Protein AF-A0A965F9B7-F1 (afdb_monomer_lite)

pLDDT: mean 75.7, std 19.88, range [24.17, 97.69]

Radius of gyration: 29.05 Å; chains: 1; bounding box: 75×73×69 Å

Foldseek 3Di:
DDDALDADAAQKKKWKWWQADFLAPDGGAIWIKIKHRNDPQKIKIWIWTWRDPPFDPVDPPSDDPRIDTWTFMKMKGFDPDPDDLQVFWTKMKIWTRPDTPDRQATKTKIKTWHDDPQKIKMKIAMPHPHPSHNAHGIWIKMKGHPDPQKIWMWIDHPHWIKIKIKGWDWDDDPPWIKIKMKMKMATPDPDDRHDRIIIMIMMMTRNDCPPDPPPPVPVPVPPALPQLAADALVCLQVQCVVVPQQWWWWFDDPQETEIETEPPDPPPDPVVVQVSNLSSVLSHDLVDQHKYWYFYHYPNHGDKIKIATSVQVSCCSRPVDHDPVDHRIDIDDPVVDDPPDDTDTPDTGDDQKDWDWDWDWDWDWDFDDDPTDTDIKIWIKTWTKIKHFDDDDDPDDDDDDDDDDDDTDIDIDTDTDTDTDD

Secondary structure (DSSP, 8-state):
----SPPPPTTEEEEEEEEE-TTSSS-EEEEEEEEEEEETTEEEEEEEEES-SS--TTSTTSS-TT--EEEEEEEEEE----S-TTTS-EEEEEEEEEESSS-SS-EEEEEEEEEETTEEEEEEEEEESSTT-S--EEEEEEEEEEETTEEEEEEEETTEEEEEEEEE--EEETTEEEEEEEEEEEE-S--SSS-SEEEEEEEEEES-SSSS------TTTTS---------GGGHHHHHHHTT--SEEEEEETTEEEEEEE-SS-TT-HHHHHHHHHHHHHHHHTTS--EEEEEEEETTEEEEEEEEEHHHHHHHHHH-PPBTTB-SEEEEPGGG----S--EEEEEE--S-EEEEEEEEEEEEEEETTTTEEEEEEEEEEEEEEEEE---PPPP-----------PPEE--EEEE--EE-

Sequence (422 aa):
MTPTAPVLPMGSLSITHDRQLPGAPVTEGYNNQTGFGLFPGFEFVGRLATNDLHCNMFARGACPPGTIRDFSASMKWQLPLPWDEKRWPSLAIGATDVGGAATFFRSYYAVATQQWRDWRFSVGKAEARVPSAPLHGAFGSIQYSPVSWFSLSAEQIDKDRWLSAKFQRTISSANFALTPYVYLTRSLSEQSLTDRQWLGFGVSFPLGSGVWGTLHHDREAENNLKTIKSIAANDLEKALSERGFYQYRFGSDRGRLILRVENTAYHWNLLDAAGNALGVLIAAYGQNDQSFRVEVTQRGLTLAVLVGDLACAKRLMNEGQGCQSGEALRFLAPSEFSYTGEIQWDRRAYGFLRPELILSPSITTGLGTEFGALDIASAVNIRLLQSTRSTQGSEGVSANSSPTGMDGKLSRQLISVEVSID

Structure (mmCIF, N/CA/C/O backbone):
data_AF-A0A965F9B7-F1
#
_entry.id   AF-A0A965F9B7-F1
#
loop_
_atom_site.group_PDB
_atom_site.id
_atom_site.type_symbol
_atom_site.label_atom_id
_atom_site.label_alt_id
_atom_site.label_comp_id
_atom_site.label_asym_id
_atom_site.label_entity_id
_atom_site.label_seq_id
_atom_site.pdbx_PDB_ins_code
_atom_site.Cartn_x
_atom_site.Cartn_y
_atom_site.Cartn_z
_atom_site.occupancy
_atom_site.B_iso_or_equiv
_atom_site.auth_seq_id
_atom_site.auth_comp_id
_atom_site.auth_asym_id
_atom_site.auth_atom_id
_atom_site.pdbx_PDB_model_num
ATOM 1 N N . MET A 1 1 ? 14.320 -2.883 -6.208 1.00 73.12 1 MET A N 1
ATOM 2 C CA . MET A 1 1 ? 14.090 -3.498 -7.541 1.00 73.12 1 MET A CA 1
ATOM 3 C C . MET A 1 1 ? 13.882 -4.999 -7.460 1.00 73.12 1 MET A C 1
ATOM 5 O O . MET A 1 1 ? 13.076 -5.539 -8.203 1.00 73.12 1 MET A O 1
ATOM 9 N N . THR A 1 2 ? 14.592 -5.678 -6.569 1.00 86.38 2 THR A N 1
ATOM 10 C CA . THR A 1 2 ? 14.389 -7.097 -6.278 1.00 86.38 2 THR A CA 1
ATOM 11 C C . THR A 1 2 ? 13.101 -7.318 -5.477 1.00 86.38 2 THR A C 1
ATOM 13 O O . THR A 1 2 ? 12.864 -6.614 -4.489 1.00 86.38 2 THR A O 1
ATOM 16 N N . PRO A 1 3 ? 12.246 -8.275 -5.875 1.00 90.00 3 PRO A N 1
ATOM 17 C CA . PRO A 1 3 ? 11.089 -8.651 -5.077 1.00 90.00 3 PRO A CA 1
ATOM 18 C C . PRO A 1 3 ? 11.485 -9.232 -3.717 1.00 90.00 3 PRO A C 1
ATOM 20 O O . PRO A 1 3 ? 12.538 -9.852 -3.566 1.00 90.00 3 PRO A O 1
ATOM 23 N N . THR A 1 4 ? 10.594 -9.087 -2.739 1.00 93.06 4 THR A N 1
ATOM 24 C CA . THR A 1 4 ? 10.657 -9.791 -1.451 1.00 93.06 4 THR A CA 1
ATOM 25 C C . THR A 1 4 ? 9.338 -10.520 -1.216 1.00 93.06 4 THR A C 1
ATOM 27 O O . THR A 1 4 ? 8.314 -10.138 -1.790 1.00 93.06 4 THR A O 1
ATOM 30 N N . ALA A 1 5 ? 9.360 -11.586 -0.415 1.00 91.00 5 ALA A N 1
ATOM 31 C CA . ALA A 1 5 ? 8.171 -12.394 -0.165 1.00 91.00 5 ALA A CA 1
ATOM 32 C C . ALA A 1 5 ? 7.065 -11.666 0.622 1.00 91.00 5 ALA A C 1
ATOM 34 O O . ALA A 1 5 ? 5.903 -11.834 0.252 1.00 91.00 5 ALA A O 1
ATOM 35 N N . PRO A 1 6 ? 7.370 -10.842 1.649 1.00 90.06 6 PRO A N 1
ATOM 36 C CA . PRO A 1 6 ? 6.341 -10.097 2.360 1.00 90.06 6 PRO A CA 1
ATOM 37 C C . PRO A 1 6 ? 5.537 -9.181 1.430 1.00 90.06 6 PRO A C 1
ATOM 39 O O . PRO A 1 6 ? 6.096 -8.447 0.606 1.00 90.06 6 PRO A O 1
ATOM 42 N N . VAL A 1 7 ? 4.217 -9.228 1.584 1.00 89.81 7 VAL A N 1
ATOM 43 C CA . VAL A 1 7 ? 3.258 -8.368 0.880 1.00 89.81 7 VAL A CA 1
ATOM 44 C C . VAL A 1 7 ? 2.882 -7.135 1.700 1.00 89.81 7 VAL A C 1
ATOM 46 O O . VAL A 1 7 ? 3.053 -7.102 2.922 1.00 89.81 7 VAL A O 1
ATOM 49 N N . LEU A 1 8 ? 2.321 -6.126 1.033 1.00 86.25 8 LEU A N 1
ATOM 50 C CA . LEU A 1 8 ? 1.584 -5.053 1.690 1.00 86.25 8 LEU A CA 1
ATOM 51 C C . LEU A 1 8 ? 0.492 -5.640 2.605 1.00 86.25 8 LEU A C 1
ATOM 53 O O . LEU A 1 8 ? -0.286 -6.488 2.158 1.00 86.25 8 LEU A O 1
ATOM 57 N N . PRO A 1 9 ? 0.404 -5.199 3.875 1.00 83.94 9 PRO A N 1
ATOM 58 C CA . PRO A 1 9 ? -0.645 -5.649 4.780 1.00 83.94 9 PRO A CA 1
ATOM 59 C C . PRO A 1 9 ? -2.039 -5.400 4.207 1.00 83.94 9 PRO A C 1
ATOM 61 O O . PRO A 1 9 ? -2.271 -4.383 3.547 1.00 83.94 9 PRO A O 1
ATOM 64 N N . MET A 1 10 ? -2.979 -6.295 4.507 1.00 81.69 10 MET A N 1
ATOM 65 C CA . MET A 1 10 ? -4.382 -6.105 4.143 1.00 81.69 10 MET A CA 1
ATOM 66 C C . MET A 1 10 ? -4.883 -4.740 4.631 1.00 81.69 10 MET A C 1
ATOM 68 O O . MET A 1 10 ? -4.615 -4.341 5.764 1.00 81.69 10 MET A O 1
ATOM 72 N N . GLY A 1 11 ? -5.608 -4.026 3.769 1.00 73.31 11 GLY A N 1
ATOM 73 C CA . GLY A 1 11 ? -6.134 -2.704 4.089 1.00 73.31 11 GLY A CA 1
ATOM 74 C C . GLY A 1 11 ? -5.056 -1.623 4.154 1.00 73.31 11 GLY A C 1
ATOM 75 O O . GLY A 1 11 ? -5.268 -0.603 4.801 1.00 73.31 11 GLY A O 1
ATOM 76 N N . SER A 1 12 ? -3.902 -1.820 3.512 1.00 79.50 12 SER A N 1
ATOM 77 C CA . SER A 1 12 ? -2.890 -0.776 3.330 1.00 79.50 12 SER A CA 1
ATOM 78 C C . SER A 1 12 ? -2.821 -0.304 1.882 1.00 79.50 12 SER A C 1
ATOM 80 O O . SER A 1 12 ? -3.054 -1.072 0.947 1.00 79.50 12 SER A O 1
ATOM 82 N N . LEU A 1 13 ? -2.490 0.975 1.719 1.00 84.69 13 LEU A N 1
ATOM 83 C CA . LEU A 1 13 ? -2.154 1.598 0.449 1.00 84.69 13 LEU A CA 1
ATOM 84 C C . LEU A 1 13 ? -0.743 2.168 0.545 1.00 84.69 13 LEU A C 1
ATOM 86 O O . LEU A 1 13 ? -0.337 2.725 1.567 1.00 84.69 13 LEU A O 1
ATOM 90 N N . SER A 1 14 ? 0.023 1.991 -0.520 1.00 87.88 14 SER A N 1
ATOM 91 C CA . SER A 1 14 ? 1.348 2.564 -0.680 1.00 87.88 14 SER A CA 1
ATOM 92 C C . SER A 1 14 ? 1.451 3.233 -2.037 1.00 87.88 14 SER A C 1
ATOM 94 O O . SER A 1 14 ? 1.100 2.643 -3.051 1.00 87.88 14 SER A O 1
ATOM 96 N N . ILE A 1 15 ? 1.942 4.465 -2.053 1.00 88.81 15 ILE A N 1
ATOM 97 C CA . ILE A 1 15 ? 2.211 5.215 -3.274 1.00 88.81 15 ILE A CA 1
ATOM 98 C C . ILE A 1 15 ? 3.707 5.484 -3.310 1.00 88.81 15 ILE A C 1
ATOM 100 O O . ILE A 1 15 ? 4.269 5.962 -2.321 1.00 88.81 15 ILE A O 1
ATOM 104 N N . THR A 1 16 ? 4.359 5.186 -4.429 1.00 88.88 16 THR A N 1
ATOM 105 C CA . THR A 1 16 ? 5.769 5.513 -4.653 1.00 88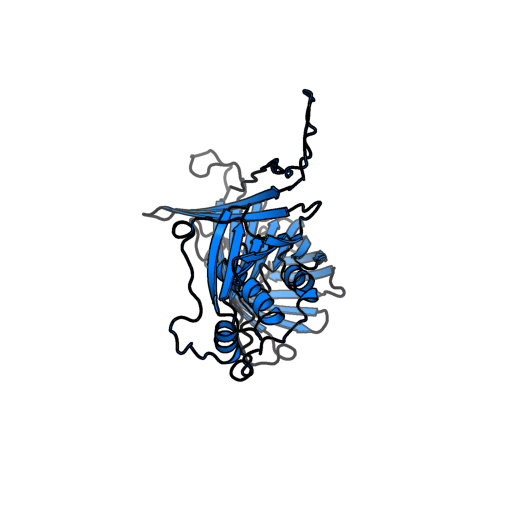.88 16 THR A CA 1
ATOM 106 C C . THR A 1 16 ? 5.979 6.200 -5.978 1.00 88.88 16 THR A C 1
ATOM 108 O O . THR A 1 16 ? 5.355 5.846 -6.975 1.00 88.88 16 THR A O 1
ATOM 111 N N . HIS A 1 17 ? 6.934 7.117 -5.982 1.00 89.44 17 HIS A N 1
ATOM 112 C CA . HIS A 1 17 ? 7.401 7.814 -7.157 1.00 89.44 17 HIS A CA 1
ATOM 113 C C . HIS A 1 17 ? 8.926 7.763 -7.227 1.00 89.44 17 HIS A C 1
ATOM 115 O O . HIS A 1 17 ? 9.610 8.042 -6.238 1.00 89.44 17 HIS A O 1
ATOM 121 N N . ASP A 1 18 ? 9.455 7.467 -8.405 1.00 87.94 18 ASP A N 1
ATOM 122 C CA . ASP A 1 18 ? 10.855 7.674 -8.749 1.00 87.94 18 ASP A CA 1
ATOM 123 C C . ASP A 1 18 ? 10.996 8.044 -10.229 1.00 87.94 18 ASP A C 1
ATOM 125 O O . ASP A 1 18 ? 10.022 8.039 -10.989 1.00 87.94 18 ASP A O 1
ATOM 129 N N . ARG A 1 19 ? 12.217 8.410 -10.627 1.00 86.56 19 ARG A N 1
ATOM 130 C CA . ARG A 1 19 ? 12.508 8.855 -11.993 1.00 86.56 19 ARG A CA 1
ATOM 131 C C . ARG A 1 19 ? 13.152 7.795 -12.881 1.00 86.56 19 ARG A C 1
ATOM 133 O O . ARG A 1 19 ? 13.795 8.149 -13.864 1.00 86.56 19 ARG A O 1
ATOM 140 N N . GLN A 1 20 ? 13.042 6.518 -12.524 1.00 87.25 20 GLN A N 1
ATOM 141 C CA . GLN A 1 20 ? 13.722 5.436 -13.227 1.00 87.25 20 GLN A CA 1
ATOM 142 C C . GLN A 1 20 ? 12.737 4.472 -13.874 1.00 87.25 20 GLN A C 1
ATOM 144 O O . GLN A 1 20 ? 11.789 4.002 -13.253 1.00 87.25 20 GLN A O 1
ATOM 149 N N . LEU A 1 21 ? 13.020 4.115 -15.123 1.00 87.81 21 LEU A N 1
ATOM 150 C CA . LEU A 1 21 ? 12.269 3.159 -15.929 1.00 87.81 21 LEU A CA 1
ATOM 151 C C . LEU A 1 21 ? 13.184 1.995 -16.334 1.00 87.81 21 LEU A C 1
ATOM 153 O O . LEU A 1 21 ? 13.689 1.972 -17.458 1.00 87.81 21 LEU A O 1
ATOM 157 N N . PRO A 1 22 ? 13.429 1.022 -15.432 1.00 83.31 22 PRO A N 1
ATOM 158 C CA . PRO A 1 22 ? 14.441 0.011 -15.674 1.00 83.31 22 PRO A CA 1
ATOM 159 C C . PRO A 1 22 ? 14.132 -0.872 -16.884 1.00 83.31 22 PRO A C 1
ATOM 161 O O . PRO A 1 22 ? 13.122 -1.571 -16.878 1.00 83.31 22 PRO A O 1
ATOM 164 N N . GLY A 1 23 ? 15.004 -0.869 -17.894 1.00 80.44 23 GLY A N 1
ATOM 165 C CA . GLY A 1 23 ? 14.819 -1.647 -19.130 1.00 80.44 23 GLY A CA 1
ATOM 166 C C . GLY A 1 23 ? 14.065 -0.927 -20.257 1.00 80.44 23 GLY A C 1
ATOM 167 O O . GLY A 1 23 ? 13.905 -1.491 -21.340 1.00 80.44 23 GLY A O 1
ATOM 168 N N . ALA A 1 24 ? 13.650 0.325 -20.046 1.00 85.50 24 ALA A N 1
ATOM 169 C CA . ALA A 1 24 ? 13.146 1.182 -21.116 1.00 85.50 24 ALA A CA 1
ATOM 170 C C . ALA A 1 24 ? 14.292 1.698 -22.018 1.00 85.50 24 ALA A C 1
ATOM 172 O O . ALA A 1 24 ? 15.417 1.849 -21.539 1.00 85.50 24 ALA A O 1
ATOM 173 N N . PRO A 1 25 ? 14.028 2.033 -23.300 1.00 84.81 25 PRO A N 1
ATOM 174 C CA . PRO A 1 25 ? 15.032 2.635 -24.187 1.00 84.81 25 PRO A CA 1
ATOM 175 C C . PRO A 1 25 ? 15.619 3.942 -23.639 1.00 84.81 25 PRO A C 1
ATOM 177 O O . PRO A 1 25 ? 16.802 4.220 -23.821 1.00 84.81 25 PRO A O 1
ATOM 180 N N . VAL A 1 26 ? 14.781 4.728 -22.960 1.00 87.62 26 VAL A N 1
ATOM 181 C CA . VAL A 1 26 ? 15.173 5.900 -22.177 1.00 87.62 26 VAL A CA 1
ATOM 182 C C . VAL A 1 26 ? 14.872 5.580 -20.715 1.00 87.62 26 VAL A C 1
ATOM 184 O O . VAL A 1 26 ? 13.710 5.418 -20.340 1.00 87.62 26 VAL A O 1
ATOM 187 N N . THR A 1 27 ? 15.920 5.449 -19.903 1.00 87.12 27 THR A N 1
ATOM 188 C CA . THR A 1 27 ? 15.836 5.000 -18.503 1.00 87.12 27 THR A CA 1
ATOM 189 C C . THR A 1 27 ? 15.355 6.084 -17.548 1.00 87.12 27 THR A C 1
ATOM 191 O O . THR A 1 27 ? 14.795 5.763 -16.502 1.00 87.12 27 THR A O 1
ATOM 194 N N . GLU A 1 28 ? 15.526 7.357 -17.902 1.00 87.56 28 GLU A N 1
ATOM 195 C CA . GLU A 1 28 ? 15.019 8.489 -17.127 1.00 87.56 28 GLU A CA 1
ATOM 196 C C . GLU A 1 28 ? 13.554 8.775 -17.486 1.00 87.56 28 GLU A C 1
ATOM 198 O O . GLU A 1 28 ? 13.197 8.925 -18.657 1.00 87.56 28 GLU A O 1
ATOM 203 N N . GLY A 1 29 ? 12.687 8.886 -16.482 1.00 87.62 29 GLY A N 1
ATOM 204 C CA . GLY A 1 29 ? 11.271 9.170 -16.699 1.00 87.62 29 GLY A CA 1
ATOM 205 C C . GLY A 1 29 ? 10.498 9.410 -15.410 1.00 87.62 29 GLY A C 1
ATOM 206 O O . GLY A 1 29 ? 11.027 9.967 -14.452 1.00 87.62 29 GLY A O 1
ATOM 207 N N . TYR A 1 30 ? 9.236 8.998 -15.403 1.00 86.38 30 TYR A N 1
ATOM 208 C CA . TYR A 1 30 ? 8.309 9.054 -14.282 1.00 86.38 30 TYR A CA 1
ATOM 209 C C . TYR A 1 30 ? 7.767 7.649 -14.041 1.00 86.38 30 TYR A C 1
ATOM 211 O O . TYR A 1 30 ? 7.082 7.082 -14.895 1.00 86.38 30 TYR A O 1
ATOM 219 N N . ASN A 1 31 ? 8.079 7.098 -12.873 1.00 85.88 31 ASN A N 1
ATOM 220 C CA . ASN A 1 31 ? 7.622 5.795 -12.425 1.00 85.88 31 ASN A CA 1
ATOM 221 C C . ASN A 1 31 ? 6.732 5.975 -11.199 1.00 85.88 31 ASN A C 1
ATOM 223 O O . ASN A 1 31 ? 7.216 6.160 -10.083 1.00 85.88 31 ASN A O 1
ATOM 227 N N . ASN A 1 32 ? 5.422 5.950 -11.416 1.00 87.62 32 ASN A N 1
ATOM 228 C CA . ASN A 1 32 ? 4.429 6.070 -10.357 1.00 87.62 32 ASN A CA 1
ATOM 229 C C . ASN A 1 32 ? 3.847 4.691 -10.075 1.00 87.62 32 ASN A C 1
ATOM 231 O O . ASN A 1 32 ? 3.309 4.059 -10.978 1.00 87.62 32 ASN A O 1
ATOM 235 N N . GLN A 1 33 ? 3.928 4.224 -8.834 1.00 87.94 33 GLN A N 1
ATOM 236 C CA . GLN A 1 33 ? 3.361 2.941 -8.423 1.00 87.94 33 GLN A CA 1
ATOM 237 C C . GLN A 1 33 ? 2.385 3.144 -7.273 1.00 87.94 33 GLN A C 1
ATOM 239 O O . GLN A 1 33 ? 2.664 3.886 -6.332 1.00 87.94 33 GLN A O 1
ATOM 244 N N . THR A 1 34 ? 1.257 2.449 -7.350 1.00 88.88 34 THR A N 1
ATOM 245 C CA . THR A 1 34 ? 0.191 2.464 -6.353 1.00 88.88 34 THR A CA 1
ATOM 246 C C . THR A 1 34 ? -0.129 1.026 -5.973 1.00 88.88 34 THR A C 1
ATOM 248 O O . THR A 1 34 ? -0.680 0.269 -6.770 1.00 88.88 34 THR A O 1
ATOM 251 N N . GLY A 1 35 ? 0.265 0.638 -4.764 1.00 86.56 35 GLY A N 1
ATOM 252 C CA . GLY A 1 35 ? 0.119 -0.704 -4.220 1.00 86.56 35 GLY A CA 1
ATOM 253 C C . GLY A 1 35 ? -0.986 -0.805 -3.175 1.00 86.56 35 GLY A C 1
ATOM 254 O O . GLY A 1 35 ? -1.107 0.062 -2.313 1.00 86.56 35 GLY A O 1
ATOM 255 N N . PHE A 1 36 ? -1.741 -1.896 -3.214 1.00 86.31 36 PHE A N 1
ATOM 256 C CA . PHE A 1 36 ? -2.824 -2.224 -2.296 1.00 86.31 36 PHE A CA 1
ATOM 257 C C . PHE A 1 36 ? -2.614 -3.621 -1.708 1.00 86.31 36 PHE A C 1
ATOM 259 O O . PHE A 1 36 ? -2.390 -4.585 -2.445 1.00 86.31 36 PHE A O 1
ATOM 266 N N . GLY A 1 37 ? -2.754 -3.752 -0.389 1.00 82.38 37 GLY A N 1
ATOM 267 C CA . GLY A 1 37 ? -2.960 -5.054 0.247 1.00 82.38 37 GLY A CA 1
ATOM 268 C C . GLY A 1 37 ? -4.448 -5.395 0.248 1.00 82.38 37 GLY A C 1
ATOM 269 O O . GLY A 1 37 ? -5.197 -4.866 1.071 1.00 82.38 37 GLY A O 1
ATOM 270 N N . LEU A 1 38 ? -4.892 -6.239 -0.686 1.00 76.12 38 LEU A N 1
ATOM 271 C CA . LEU A 1 38 ? -6.323 -6.498 -0.906 1.00 76.12 38 LEU A CA 1
ATOM 272 C C . LEU A 1 38 ? -6.896 -7.504 0.100 1.00 76.12 38 LEU A C 1
ATOM 274 O O . LEU A 1 38 ? -7.947 -7.269 0.689 1.00 76.12 38 LEU A O 1
ATOM 278 N N . PHE A 1 39 ? -6.194 -8.615 0.311 1.00 77.44 39 PHE A N 1
ATOM 279 C CA . PHE A 1 39 ? -6.553 -9.676 1.254 1.00 77.44 39 PHE A CA 1
ATOM 280 C C . PHE A 1 39 ? -5.279 -10.283 1.862 1.00 77.44 39 PHE A C 1
ATOM 282 O O . PHE A 1 39 ? -4.184 -10.014 1.358 1.00 77.44 39 PHE A O 1
ATOM 289 N N . PRO A 1 40 ? -5.365 -11.060 2.960 1.00 80.94 40 PRO A N 1
ATOM 290 C CA . PRO A 1 40 ? -4.180 -11.591 3.625 1.00 80.94 40 PRO A CA 1
ATOM 291 C C . PRO A 1 40 ? -3.287 -12.370 2.654 1.00 80.94 40 PRO A C 1
ATOM 293 O O . PRO A 1 40 ? -3.740 -13.291 1.976 1.00 80.94 40 PRO A O 1
ATOM 296 N N . GLY A 1 41 ? -2.015 -11.977 2.581 1.00 82.75 41 GLY A N 1
ATOM 297 C CA . GLY A 1 41 ? -1.037 -12.598 1.693 1.00 82.75 41 GLY A CA 1
ATOM 298 C C . GLY A 1 41 ? -1.083 -12.124 0.238 1.00 82.75 41 GLY A C 1
ATOM 299 O O . GLY A 1 41 ? -0.265 -12.600 -0.537 1.00 82.75 41 GLY A O 1
ATOM 300 N N . PHE A 1 42 ? -1.957 -11.194 -0.161 1.00 87.44 42 PHE A N 1
ATOM 301 C CA . PHE A 1 42 ? -2.045 -10.738 -1.554 1.00 87.44 42 PHE A CA 1
ATOM 302 C C . PHE A 1 42 ? -1.872 -9.230 -1.722 1.00 87.44 42 PHE A C 1
ATOM 304 O O . PHE A 1 42 ? -2.570 -8.418 -1.111 1.00 87.44 42 PHE A O 1
ATOM 311 N N . GLU A 1 43 ? -0.969 -8.875 -2.629 1.00 88.06 43 GLU A N 1
ATOM 312 C CA . GLU A 1 43 ? -0.625 -7.511 -3.008 1.00 88.06 43 GLU A CA 1
ATOM 313 C C . GLU A 1 43 ? -0.918 -7.291 -4.490 1.00 88.06 43 GLU A C 1
ATOM 315 O O . GLU A 1 43 ? -0.535 -8.089 -5.349 1.00 88.06 43 GLU A O 1
ATOM 320 N N . PHE A 1 44 ? -1.568 -6.170 -4.778 1.00 88.62 44 PHE A N 1
ATOM 321 C CA . PHE A 1 44 ? -1.788 -5.660 -6.123 1.00 88.62 44 PHE A CA 1
ATOM 322 C C . PHE A 1 44 ? -1.058 -4.329 -6.277 1.00 88.62 44 PHE A C 1
ATOM 324 O O . PHE A 1 44 ? -1.143 -3.489 -5.387 1.00 88.62 44 PHE A O 1
ATOM 331 N N . VAL A 1 45 ? -0.374 -4.108 -7.397 1.00 89.31 45 VAL A N 1
ATOM 332 C CA . VAL A 1 45 ? 0.330 -2.852 -7.683 1.00 89.31 45 VAL A CA 1
ATOM 333 C C . VAL A 1 45 ? 0.001 -2.385 -9.092 1.00 89.31 45 VAL A C 1
ATOM 335 O O . VAL A 1 45 ? 0.336 -3.057 -10.063 1.00 89.31 45 VAL A O 1
ATOM 338 N N . GLY A 1 46 ? -0.623 -1.216 -9.212 1.00 89.88 46 GLY A N 1
ATOM 339 C CA . GLY A 1 46 ? -0.705 -0.483 -10.473 1.00 89.88 46 GLY A CA 1
ATOM 340 C C . GLY A 1 46 ? 0.549 0.365 -10.671 1.00 89.88 46 GLY A C 1
ATOM 341 O O . GLY A 1 46 ? 1.061 0.937 -9.709 1.00 89.88 46 GLY A O 1
ATOM 342 N N . ARG A 1 47 ? 1.050 0.461 -11.901 1.00 87.12 47 ARG A N 1
ATOM 343 C CA . ARG A 1 47 ? 2.222 1.264 -12.248 1.00 87.12 47 ARG A CA 1
ATOM 344 C C . ARG A 1 47 ? 1.993 2.041 -13.534 1.00 87.12 47 ARG A C 1
ATOM 346 O O . ARG A 1 47 ? 1.687 1.444 -14.558 1.00 87.12 47 ARG A O 1
ATOM 353 N N . LEU A 1 48 ? 2.244 3.344 -13.487 1.00 88.50 48 LEU A N 1
ATOM 354 C CA . LEU A 1 48 ? 2.360 4.210 -14.651 1.00 88.50 48 LEU A CA 1
ATOM 355 C C . LEU A 1 48 ? 3.838 4.547 -14.878 1.00 88.50 48 LEU A C 1
ATOM 357 O O . LEU A 1 48 ? 4.463 5.217 -14.055 1.00 88.50 48 LEU A O 1
ATOM 361 N N . ALA A 1 49 ? 4.375 4.078 -15.998 1.00 88.12 49 ALA A N 1
ATOM 362 C CA . ALA A 1 49 ? 5.735 4.317 -16.456 1.00 88.12 49 ALA A CA 1
ATOM 363 C C . ALA A 1 49 ? 5.698 5.193 -17.713 1.00 88.12 49 ALA A C 1
ATOM 365 O O . ALA A 1 49 ? 5.170 4.766 -18.735 1.00 88.12 49 ALA A O 1
ATOM 366 N N . THR A 1 50 ? 6.246 6.408 -17.666 1.00 87.88 50 THR A N 1
ATOM 367 C CA . THR A 1 50 ? 6.306 7.289 -18.846 1.00 87.88 50 THR A CA 1
ATOM 368 C C . THR A 1 50 ? 7.553 8.161 -18.845 1.00 87.88 50 THR A C 1
ATOM 370 O O . THR A 1 50 ? 7.947 8.647 -17.790 1.00 87.88 50 THR A O 1
ATOM 373 N N . ASN A 1 51 ? 8.188 8.399 -19.995 1.00 89.06 51 ASN A N 1
ATOM 374 C CA . ASN A 1 51 ? 9.300 9.366 -20.054 1.00 89.06 51 ASN A CA 1
ATOM 375 C C . ASN A 1 51 ? 8.805 10.818 -20.022 1.00 89.06 51 ASN A C 1
ATOM 377 O O . ASN A 1 51 ? 9.524 11.701 -19.566 1.00 89.06 51 ASN A O 1
ATOM 381 N N . ASP A 1 52 ? 7.572 11.052 -20.476 1.00 82.88 52 ASP A N 1
ATOM 382 C CA . ASP A 1 52 ? 6.957 12.375 -20.527 1.00 82.88 52 ASP A CA 1
ATOM 383 C C . ASP A 1 52 ? 5.462 12.284 -20.177 1.00 82.88 52 ASP A C 1
ATOM 385 O O . ASP A 1 52 ? 4.703 11.512 -20.776 1.00 82.88 52 ASP A O 1
ATOM 389 N N . LEU A 1 53 ? 5.034 13.051 -19.174 1.00 80.69 53 LEU A N 1
ATOM 390 C CA . LEU A 1 53 ? 3.634 13.128 -18.746 1.00 80.69 53 LEU A CA 1
ATOM 391 C C . LEU A 1 53 ? 2.781 13.959 -19.717 1.00 80.69 53 LEU A C 1
ATOM 393 O O . LEU A 1 53 ? 1.620 13.633 -19.948 1.00 80.69 53 LEU A O 1
ATOM 397 N N . HIS A 1 54 ? 3.366 14.970 -20.355 1.00 81.38 54 HIS A N 1
ATOM 398 C CA . HIS A 1 54 ? 2.650 15.926 -21.202 1.00 81.38 54 HIS A CA 1
ATOM 399 C C . HIS A 1 54 ? 2.574 15.483 -22.662 1.00 81.38 54 HIS A C 1
ATOM 401 O O . HIS A 1 54 ? 1.802 16.041 -23.442 1.00 81.38 54 HIS A O 1
ATOM 407 N N . CYS A 1 55 ? 3.367 14.483 -23.051 1.00 81.25 55 CYS A N 1
ATOM 408 C CA . CYS A 1 55 ? 3.385 14.046 -24.432 1.00 81.25 55 CYS A CA 1
ATOM 409 C C . CYS A 1 55 ? 2.181 13.171 -24.815 1.00 81.25 55 CYS A C 1
ATOM 411 O O . CYS A 1 55 ? 1.856 12.190 -24.147 1.00 81.25 55 CYS A O 1
ATOM 413 N N . ASN A 1 56 ? 1.564 13.477 -25.960 1.00 80.94 56 ASN A N 1
ATOM 414 C CA . ASN A 1 56 ? 0.502 12.671 -26.548 1.00 80.94 56 ASN A CA 1
ATOM 415 C C . ASN A 1 56 ? 1.068 11.579 -27.477 1.00 80.94 56 ASN A C 1
ATOM 417 O O . ASN A 1 56 ? 1.343 11.837 -28.649 1.00 80.94 56 ASN A O 1
ATOM 421 N N . MET A 1 57 ? 1.167 10.339 -26.986 1.00 77.75 57 MET A N 1
ATOM 422 C CA . MET A 1 57 ? 1.653 9.197 -27.782 1.00 77.75 57 MET A CA 1
ATOM 423 C C . MET A 1 57 ? 0.702 8.735 -28.900 1.00 77.75 57 MET A C 1
ATOM 425 O O . MET A 1 57 ? 1.103 7.923 -29.732 1.00 77.75 57 MET A O 1
ATOM 429 N N . PHE A 1 58 ? -0.525 9.260 -28.975 1.00 78.50 58 PHE A N 1
ATOM 430 C CA . PHE A 1 58 ? -1.458 8.972 -30.072 1.00 78.50 58 PHE A CA 1
ATOM 431 C C . PHE A 1 58 ? -1.239 9.874 -31.296 1.00 78.50 58 PHE A C 1
ATOM 433 O O . PHE A 1 58 ? -1.703 9.557 -32.391 1.00 78.50 58 PHE A O 1
ATOM 440 N N . ALA A 1 59 ? -0.515 10.988 -31.141 1.00 79.44 59 ALA A N 1
ATOM 441 C CA . ALA A 1 59 ? -0.179 11.893 -32.233 1.00 79.44 59 ALA A CA 1
ATOM 442 C C . ALA A 1 59 ? 1.213 11.566 -32.796 1.00 79.44 59 ALA A C 1
ATOM 444 O O . ALA A 1 59 ? 2.232 11.640 -32.105 1.00 79.44 59 ALA A O 1
ATOM 445 N N . ARG A 1 60 ? 1.276 11.208 -34.085 1.00 77.81 60 ARG A N 1
ATOM 446 C CA . ARG A 1 60 ? 2.532 10.822 -34.745 1.00 77.81 60 ARG A CA 1
ATOM 447 C C . ARG A 1 60 ? 3.554 11.961 -34.678 1.00 77.81 60 ARG A C 1
ATOM 449 O O . ARG A 1 60 ? 3.299 13.049 -35.179 1.00 77.81 60 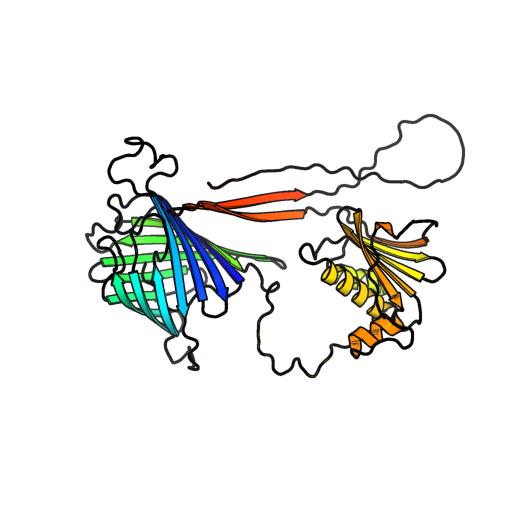ARG A O 1
ATOM 456 N N . GLY A 1 61 ? 4.724 11.681 -34.105 1.00 81.25 61 GLY A N 1
ATOM 457 C CA . GLY A 1 61 ? 5.824 12.645 -33.986 1.00 81.25 61 GLY A CA 1
ATOM 458 C C . GLY A 1 61 ? 5.670 13.670 -32.859 1.00 81.25 61 GLY A C 1
ATOM 459 O O . GLY A 1 61 ? 6.528 14.535 -32.734 1.00 81.25 61 GLY A O 1
ATOM 460 N N . ALA A 1 62 ? 4.621 13.578 -32.033 1.00 84.62 62 ALA A N 1
ATOM 461 C CA . ALA A 1 62 ? 4.455 14.474 -30.891 1.00 84.62 62 ALA A CA 1
ATOM 462 C C . ALA A 1 62 ? 5.444 14.179 -29.751 1.00 84.62 62 ALA A C 1
ATOM 464 O O . ALA A 1 62 ? 5.755 15.088 -28.986 1.00 84.62 62 ALA A O 1
ATOM 465 N N . CYS A 1 63 ? 5.953 12.942 -29.651 1.00 86.12 63 CYS A N 1
ATOM 466 C CA . CYS A 1 63 ? 6.898 12.536 -28.607 1.00 86.12 63 CYS A CA 1
ATOM 467 C C . CYS A 1 63 ? 8.320 12.344 -29.132 1.00 86.12 63 CYS A C 1
ATOM 469 O O . CYS A 1 63 ? 8.492 11.890 -30.271 1.00 86.12 63 CYS A O 1
ATOM 471 N N . PRO A 1 64 ? 9.338 12.623 -28.295 1.00 86.69 64 PRO A N 1
ATOM 472 C CA . PRO A 1 64 ? 10.713 12.255 -28.591 1.00 86.69 64 PRO A CA 1
ATOM 473 C C . PRO A 1 64 ? 10.845 10.765 -28.961 1.00 86.69 64 PRO A C 1
ATOM 475 O O . PRO A 1 64 ? 10.125 9.915 -28.423 1.00 86.69 64 PRO A O 1
ATOM 478 N N . PRO A 1 65 ? 11.764 10.406 -29.876 1.00 84.69 65 PRO A N 1
ATOM 479 C CA . PRO A 1 65 ? 12.029 9.009 -30.197 1.00 84.69 65 PRO A CA 1
ATOM 480 C C . PRO A 1 65 ? 12.437 8.208 -28.955 1.00 84.69 65 PRO A C 1
ATOM 482 O O . PRO A 1 65 ? 13.252 8.664 -28.157 1.00 84.69 65 PRO A O 1
ATOM 485 N N . GLY A 1 66 ? 11.899 6.995 -28.810 1.00 82.12 66 GLY A N 1
ATOM 486 C CA . GLY A 1 66 ? 12.220 6.103 -27.689 1.00 82.12 66 GLY A CA 1
ATOM 487 C C . GLY A 1 66 ? 11.423 6.356 -26.405 1.00 82.12 66 GLY A C 1
ATOM 488 O O . GLY A 1 66 ? 11.580 5.588 -25.459 1.00 82.12 66 GLY A O 1
ATOM 489 N N . THR A 1 67 ? 10.549 7.371 -26.375 1.00 87.31 67 THR A N 1
ATOM 490 C CA . THR A 1 67 ? 9.585 7.572 -25.285 1.00 87.31 67 THR A CA 1
ATOM 491 C C . THR A 1 67 ? 8.623 6.393 -25.187 1.00 87.31 67 THR A C 1
ATOM 493 O O . THR A 1 67 ? 8.027 5.976 -26.182 1.00 87.31 67 THR A O 1
ATOM 496 N N . ILE A 1 68 ? 8.440 5.893 -23.969 1.00 85.75 68 ILE A N 1
ATOM 497 C CA . ILE A 1 68 ? 7.424 4.904 -23.629 1.00 85.75 68 ILE A CA 1
ATOM 498 C C . ILE A 1 68 ? 6.345 5.526 -22.742 1.00 85.75 68 ILE A C 1
ATOM 500 O O . ILE A 1 68 ? 6.606 6.480 -22.006 1.00 85.75 68 ILE A O 1
ATOM 504 N N . ARG A 1 69 ? 5.146 4.943 -22.799 1.00 86.25 69 ARG A N 1
ATOM 505 C CA . ARG A 1 69 ? 4.067 5.112 -21.824 1.00 86.25 69 ARG A CA 1
ATOM 506 C C . ARG A 1 69 ? 3.420 3.754 -21.618 1.00 86.25 69 ARG A C 1
ATOM 508 O O . ARG A 1 69 ? 2.924 3.155 -22.568 1.00 86.25 69 ARG A O 1
ATOM 515 N N . ASP A 1 70 ? 3.460 3.278 -20.387 1.00 81.94 70 ASP A N 1
ATOM 516 C CA . ASP A 1 70 ? 2.982 1.959 -20.010 1.00 81.94 70 ASP A CA 1
ATOM 517 C C . ASP A 1 70 ? 2.221 2.044 -18.685 1.00 81.94 70 ASP A C 1
ATOM 519 O O . ASP A 1 70 ? 2.788 2.382 -17.641 1.00 81.94 70 ASP A O 1
ATOM 523 N N . PHE A 1 71 ? 0.920 1.763 -18.751 1.00 85.62 71 PHE A N 1
ATOM 524 C CA . PHE A 1 71 ? 0.086 1.568 -17.576 1.00 85.62 71 PHE A CA 1
ATOM 525 C C . PHE A 1 71 ? -0.094 0.074 -17.352 1.00 85.62 71 PHE A C 1
ATOM 527 O O . PHE A 1 71 ? -0.753 -0.600 -18.142 1.00 85.62 71 PHE A O 1
ATOM 534 N N . SER A 1 72 ? 0.488 -0.418 -16.263 1.00 82.31 72 SER A N 1
ATOM 535 C CA . SER A 1 72 ? 0.663 -1.840 -16.013 1.00 82.31 72 SER A CA 1
ATOM 536 C C . SER A 1 72 ? 0.155 -2.263 -14.639 1.00 82.31 72 SER A C 1
ATOM 538 O O . SER A 1 72 ? 0.229 -1.514 -13.665 1.00 82.31 72 SER A O 1
ATOM 540 N N . ALA A 1 73 ? -0.344 -3.493 -14.541 1.00 88.12 73 ALA A N 1
ATOM 541 C CA . ALA A 1 73 ? -0.773 -4.097 -13.280 1.00 88.12 73 ALA A CA 1
ATOM 542 C C . ALA A 1 73 ? 0.156 -5.247 -12.874 1.00 88.12 73 ALA A C 1
ATOM 544 O O . ALA A 1 73 ? 0.531 -6.075 -13.698 1.00 88.12 73 ALA A O 1
ATOM 545 N N . SER A 1 74 ? 0.508 -5.325 -11.596 1.00 88.50 74 SER A N 1
ATOM 546 C CA . SER A 1 74 ? 1.356 -6.369 -11.017 1.00 88.50 74 SER A CA 1
ATOM 547 C C . SER A 1 74 ? 0.671 -6.996 -9.808 1.00 88.50 74 SER A C 1
ATOM 549 O O . SER A 1 74 ? -0.112 -6.347 -9.115 1.00 88.50 74 SER A O 1
ATOM 551 N N . MET A 1 75 ? 0.958 -8.268 -9.556 1.00 91.94 75 MET A N 1
ATOM 552 C CA . MET A 1 75 ? 0.346 -9.042 -8.477 1.00 91.94 75 MET A CA 1
ATOM 553 C C . MET A 1 75 ? 1.400 -9.887 -7.770 1.00 91.94 75 MET A C 1
ATOM 555 O O . MET A 1 75 ? 2.323 -10.403 -8.405 1.00 91.94 75 MET A O 1
ATOM 559 N N . LYS A 1 76 ? 1.257 -10.061 -6.458 1.00 94.38 76 LYS A N 1
ATOM 560 C CA . LYS A 1 76 ? 2.128 -10.910 -5.641 1.00 94.38 76 LYS A CA 1
ATOM 561 C C . LYS A 1 76 ? 1.297 -11.635 -4.593 1.00 94.38 76 LYS A C 1
ATOM 563 O O . LYS A 1 76 ? 0.499 -11.018 -3.893 1.00 94.38 76 LYS A O 1
ATOM 568 N N . TRP A 1 77 ? 1.516 -12.937 -4.477 1.00 92.81 77 TRP A N 1
ATOM 569 C CA . TRP A 1 77 ? 0.874 -13.794 -3.494 1.00 92.81 77 TRP A CA 1
ATOM 570 C C . TRP A 1 77 ? 1.931 -14.449 -2.604 1.00 92.81 77 TRP A C 1
ATOM 572 O O . TRP A 1 77 ? 2.721 -15.278 -3.059 1.00 92.81 77 TRP A O 1
ATOM 582 N N . GLN A 1 78 ? 1.944 -14.061 -1.332 1.00 93.31 78 GLN A N 1
ATOM 583 C CA . GLN A 1 78 ? 2.665 -14.741 -0.265 1.00 93.31 78 GLN A CA 1
ATOM 584 C C . GLN A 1 78 ? 1.896 -16.005 0.127 1.00 93.31 78 GLN A C 1
ATOM 586 O O . GLN A 1 78 ? 0.727 -15.949 0.514 1.00 93.31 78 GLN A O 1
ATOM 591 N N . LEU A 1 79 ? 2.560 -17.152 0.021 1.00 90.31 79 LEU A N 1
ATOM 592 C CA . LEU A 1 79 ? 1.966 -18.455 0.284 1.00 90.31 79 LEU A CA 1
ATOM 593 C C . LEU A 1 79 ? 1.664 -18.601 1.788 1.00 90.31 79 LEU A C 1
ATOM 595 O O . LEU A 1 79 ? 2.568 -18.396 2.604 1.00 90.31 79 LEU A O 1
ATOM 599 N N . PRO A 1 80 ? 0.432 -18.988 2.173 1.00 84.31 80 PRO A N 1
ATOM 600 C CA . PRO A 1 80 ? 0.036 -19.144 3.571 1.00 84.31 80 PRO A CA 1
ATOM 601 C C . PRO A 1 80 ? 0.558 -20.474 4.135 1.00 84.31 80 PRO A C 1
ATOM 603 O O . PRO A 1 80 ? -0.190 -21.432 4.329 1.00 84.31 80 PRO A O 1
ATOM 606 N N . LEU A 1 81 ? 1.869 -20.563 4.348 1.00 80.75 81 LEU A N 1
ATOM 607 C CA . LEU A 1 81 ? 2.519 -21.767 4.862 1.00 80.75 81 LEU A CA 1
ATOM 608 C C . LEU A 1 81 ? 2.447 -21.791 6.399 1.00 80.75 81 LEU A C 1
ATOM 610 O O . LEU A 1 81 ? 2.757 -20.783 7.029 1.00 80.75 81 LEU A O 1
ATOM 614 N N . PRO A 1 82 ? 2.092 -22.925 7.031 1.00 67.75 82 PRO A N 1
ATOM 615 C CA . PRO A 1 82 ? 1.891 -23.031 8.482 1.00 67.75 82 PRO A CA 1
ATOM 616 C C . PRO A 1 82 ? 3.210 -23.089 9.279 1.00 67.75 82 PRO A C 1
ATOM 618 O O . PRO A 1 82 ? 3.263 -23.653 10.372 1.00 67.75 82 PRO A O 1
ATOM 621 N N . TRP A 1 83 ? 4.305 -22.582 8.717 1.00 73.44 83 TRP A N 1
ATOM 622 C CA . TRP A 1 83 ? 5.622 -22.624 9.337 1.00 73.44 83 TRP A CA 1
ATOM 623 C C . TRP A 1 83 ? 5.838 -21.403 10.230 1.00 73.44 83 TRP A C 1
ATOM 625 O O . TRP A 1 83 ? 5.336 -20.317 9.957 1.00 73.44 83 TRP A O 1
ATOM 635 N N . ASP A 1 84 ? 6.609 -21.577 11.303 1.00 69.62 84 ASP A N 1
ATOM 636 C CA . ASP A 1 84 ? 7.052 -20.459 12.137 1.00 69.62 84 ASP A CA 1
ATOM 637 C C . ASP A 1 84 ? 7.954 -19.547 11.291 1.00 69.62 84 ASP A C 1
ATOM 639 O O . ASP A 1 84 ? 9.111 -19.892 11.041 1.00 69.62 84 ASP A O 1
ATOM 643 N N . GLU A 1 85 ? 7.436 -18.396 10.848 1.00 65.12 85 GLU A N 1
ATOM 644 C CA . GLU A 1 85 ? 8.163 -17.410 10.027 1.00 65.12 85 GLU A CA 1
ATOM 645 C C . GLU A 1 85 ? 9.463 -16.919 10.698 1.00 65.12 85 GLU A C 1
ATOM 647 O O . GLU A 1 85 ? 10.372 -16.409 10.040 1.00 65.12 85 GLU A O 1
ATOM 652 N N . LYS A 1 86 ? 9.613 -17.106 12.021 1.00 67.75 86 LYS A N 1
ATOM 653 C CA . LYS A 1 86 ? 10.878 -16.822 12.721 1.00 67.75 86 LYS A CA 1
ATOM 654 C C . LYS A 1 86 ? 11.978 -17.843 12.426 1.00 67.75 86 LYS A C 1
ATOM 656 O O . LYS A 1 86 ? 13.146 -17.537 12.654 1.00 67.75 86 LYS A O 1
ATOM 661 N N . ARG A 1 87 ? 11.626 -19.047 11.970 1.00 73.38 87 ARG A N 1
ATOM 662 C CA . ARG A 1 87 ? 12.556 -20.157 11.693 1.00 73.38 87 ARG A CA 1
ATOM 663 C C . ARG A 1 87 ? 12.597 -20.551 10.220 1.00 73.38 87 ARG A C 1
ATOM 665 O O . ARG A 1 87 ? 13.608 -21.093 9.787 1.00 73.38 87 ARG A O 1
ATOM 672 N N . TRP A 1 88 ? 11.514 -20.306 9.487 1.00 83.94 88 TRP A N 1
ATOM 673 C CA . TRP A 1 88 ? 11.359 -20.673 8.084 1.00 83.94 88 TRP A CA 1
ATOM 674 C C . TRP A 1 88 ? 11.107 -19.444 7.211 1.00 83.94 88 TRP A C 1
ATOM 676 O O . TRP A 1 88 ? 10.433 -18.514 7.658 1.00 83.94 88 TRP A O 1
ATOM 686 N N . PRO A 1 89 ? 11.602 -19.445 5.961 1.00 90.75 89 PRO A N 1
ATOM 687 C CA . PRO A 1 89 ? 11.434 -18.312 5.070 1.00 90.75 89 PRO A CA 1
ATOM 688 C C . PRO A 1 89 ? 9.987 -18.206 4.592 1.00 90.75 89 PRO A C 1
ATOM 690 O O . PRO A 1 89 ? 9.359 -19.205 4.235 1.00 90.75 89 PRO A O 1
ATOM 693 N N . SER A 1 90 ? 9.487 -16.976 4.502 1.00 91.94 90 SER A N 1
ATOM 694 C CA . SER A 1 90 ? 8.243 -16.684 3.795 1.00 91.94 90 SER A CA 1
ATOM 695 C C . SER A 1 90 ? 8.467 -16.900 2.299 1.00 91.94 90 SER A C 1
ATOM 697 O O . SER A 1 90 ? 9.483 -16.462 1.751 1.00 91.94 90 SER A O 1
ATOM 699 N N . LEU A 1 91 ? 7.520 -17.555 1.630 1.00 94.88 91 LEU A N 1
ATOM 700 C CA . LEU A 1 91 ? 7.564 -17.801 0.189 1.00 94.88 91 LEU A CA 1
ATOM 701 C C . LEU A 1 91 ? 6.496 -16.971 -0.517 1.00 94.88 91 LEU A C 1
ATOM 703 O O . LEU A 1 91 ? 5.371 -16.875 -0.032 1.00 94.88 91 LEU A O 1
ATOM 707 N N . ALA A 1 92 ? 6.826 -16.412 -1.676 1.00 95.00 92 ALA A N 1
ATOM 708 C CA . ALA A 1 92 ? 5.858 -15.742 -2.530 1.00 95.00 92 ALA A CA 1
ATOM 709 C C . ALA A 1 92 ? 6.105 -16.033 -4.005 1.00 95.00 92 ALA A C 1
ATOM 711 O O . ALA A 1 92 ? 7.238 -16.254 -4.441 1.00 95.00 92 ALA A O 1
ATOM 712 N N . ILE A 1 93 ? 5.025 -15.969 -4.772 1.00 96.50 93 ILE A N 1
ATOM 713 C CA . ILE A 1 93 ? 5.049 -15.925 -6.229 1.00 96.50 93 ILE A CA 1
ATOM 714 C C . ILE A 1 93 ? 4.466 -14.597 -6.685 1.00 96.50 93 ILE A C 1
ATOM 716 O O . ILE A 1 93 ? 3.575 -14.042 -6.041 1.00 96.50 93 ILE A O 1
ATOM 720 N N . GLY A 1 94 ? 4.960 -14.069 -7.793 1.00 93.81 94 GLY A N 1
ATOM 721 C CA . GLY A 1 94 ? 4.454 -12.815 -8.316 1.00 93.81 94 GLY A CA 1
ATOM 722 C C . GLY A 1 94 ? 4.646 -12.672 -9.808 1.00 93.81 94 GLY A C 1
ATOM 723 O O . GLY A 1 94 ? 5.376 -13.422 -10.460 1.00 93.81 94 GLY A O 1
ATOM 724 N N . ALA A 1 95 ? 3.943 -11.688 -10.337 1.00 92.75 95 ALA A N 1
ATOM 725 C CA . ALA A 1 95 ? 3.901 -11.365 -11.740 1.00 92.75 95 ALA A CA 1
ATOM 726 C C . ALA A 1 95 ? 3.910 -9.844 -11.895 1.00 92.75 95 ALA A C 1
ATOM 728 O O . ALA A 1 95 ? 3.111 -9.145 -11.268 1.00 92.75 95 ALA A O 1
ATOM 729 N N . THR A 1 96 ? 4.829 -9.334 -12.708 1.00 90.50 96 THR A N 1
ATOM 730 C CA . THR A 1 96 ? 4.900 -7.918 -13.071 1.00 90.50 96 THR A CA 1
ATOM 731 C C . THR A 1 96 ? 4.248 -7.704 -14.426 1.00 90.50 96 THR A C 1
ATOM 733 O O . THR A 1 96 ? 4.354 -8.566 -15.299 1.00 90.50 96 THR A O 1
ATOM 736 N N . ASP A 1 97 ? 3.588 -6.560 -14.604 1.00 83.31 97 ASP A N 1
ATOM 737 C CA . ASP A 1 97 ? 3.082 -6.102 -15.906 1.00 83.31 97 ASP A CA 1
ATOM 738 C C . ASP A 1 97 ? 2.184 -7.142 -16.629 1.00 83.31 97 ASP A C 1
ATOM 740 O O . ASP A 1 97 ? 2.387 -7.563 -17.772 1.00 83.31 97 ASP A O 1
ATOM 744 N N . VAL A 1 98 ? 1.180 -7.629 -15.895 1.00 77.25 98 VAL A N 1
ATOM 745 C CA . VAL A 1 98 ? 0.231 -8.693 -16.285 1.00 77.25 98 VAL A CA 1
ATOM 746 C C . VAL A 1 98 ? -0.949 -8.154 -17.107 1.00 77.25 98 VAL A C 1
ATOM 748 O O . VAL A 1 98 ? -1.725 -8.922 -17.667 1.00 77.25 98 VAL A O 1
ATOM 751 N N . GLY A 1 99 ? -1.065 -6.839 -17.247 1.00 67.88 99 GLY A N 1
ATOM 752 C CA . GLY A 1 99 ? -2.074 -6.163 -18.059 1.00 67.88 99 GLY A CA 1
ATOM 753 C C . GLY A 1 99 ? -1.638 -4.730 -18.328 1.00 67.88 99 GLY A C 1
ATOM 754 O O . GLY A 1 99 ? -0.824 -4.222 -17.567 1.00 67.88 99 GLY A O 1
ATOM 755 N N . GLY A 1 100 ? -2.161 -4.126 -19.392 1.00 62.12 100 GLY A N 1
ATOM 756 C CA . GLY A 1 100 ? -1.711 -2.838 -19.922 1.00 62.12 100 GLY A CA 1
ATOM 757 C C . GLY A 1 100 ? -1.792 -2.819 -21.448 1.00 62.12 100 GLY A C 1
ATOM 758 O O . GLY A 1 100 ? -1.847 -3.878 -22.076 1.00 62.12 100 GLY A O 1
ATOM 759 N N . ALA A 1 101 ? -1.840 -1.628 -22.051 1.00 59.47 101 ALA A N 1
ATOM 760 C CA . ALA A 1 101 ? -1.848 -1.478 -23.514 1.00 59.47 101 ALA A CA 1
ATOM 761 C C . ALA A 1 101 ? -0.471 -1.777 -24.139 1.00 59.47 101 ALA A C 1
ATOM 763 O O . ALA A 1 101 ? -0.381 -2.182 -25.297 1.00 59.47 101 ALA A O 1
ATOM 764 N N . ALA A 1 102 ? 0.596 -1.605 -23.358 1.00 64.31 102 ALA A N 1
ATOM 765 C CA . ALA A 1 102 ? 1.952 -2.002 -23.693 1.00 64.31 102 ALA A CA 1
ATOM 766 C C . ALA A 1 102 ? 2.483 -2.931 -22.597 1.00 64.31 102 ALA A C 1
ATOM 768 O O . ALA A 1 102 ? 1.990 -2.905 -21.479 1.00 64.31 102 ALA A O 1
ATOM 769 N N . THR A 1 103 ? 3.443 -3.791 -22.933 1.00 73.06 103 THR A N 1
ATOM 770 C CA . THR A 1 103 ? 4.028 -4.740 -21.977 1.00 73.06 103 THR A CA 1
ATOM 771 C C . THR A 1 103 ? 5.542 -4.649 -22.061 1.00 73.06 103 THR A C 1
ATOM 773 O O . THR A 1 103 ? 6.171 -5.388 -22.823 1.00 73.06 103 THR A O 1
ATOM 776 N N . PHE A 1 104 ? 6.141 -3.699 -21.350 1.00 75.12 104 PHE A N 1
ATOM 777 C CA . PHE A 1 104 ? 7.590 -3.482 -21.406 1.00 75.12 104 PHE A CA 1
ATOM 778 C C . PHE A 1 104 ? 8.353 -4.190 -20.284 1.00 75.12 104 PHE A C 1
ATOM 780 O O . PHE A 1 104 ? 9.570 -4.349 -20.381 1.00 75.12 104 PHE A O 1
ATOM 787 N N . PHE A 1 105 ? 7.674 -4.650 -19.234 1.00 82.06 105 PHE A N 1
ATOM 788 C CA . PHE A 1 105 ? 8.325 -5.051 -17.983 1.00 82.06 105 PHE A CA 1
ATOM 789 C C . PHE A 1 105 ? 7.789 -6.371 -17.414 1.00 82.06 105 PHE A C 1
ATOM 791 O O . PHE A 1 105 ? 7.910 -6.641 -16.212 1.00 82.06 105 PHE A O 1
ATOM 798 N N . ARG A 1 106 ? 7.174 -7.197 -18.266 1.00 89.25 106 ARG A N 1
ATOM 799 C CA . ARG A 1 106 ? 6.525 -8.443 -17.857 1.00 89.25 106 ARG A CA 1
ATOM 800 C C . ARG A 1 106 ? 7.522 -9.520 -17.447 1.00 89.25 106 ARG A C 1
ATOM 802 O O . ARG A 1 106 ? 8.286 -10.011 -18.280 1.00 89.25 106 ARG A O 1
ATOM 809 N N . SER A 1 107 ? 7.403 -9.970 -16.201 1.00 90.25 107 SER A N 1
ATOM 810 C CA . SER A 1 107 ? 8.153 -11.092 -15.634 1.00 90.25 107 SER A CA 1
ATOM 811 C C . SER A 1 107 ? 7.300 -11.886 -14.649 1.00 90.25 107 SER A C 1
ATOM 813 O O . SER A 1 107 ? 6.443 -11.334 -13.960 1.00 90.25 107 SER A O 1
ATOM 815 N N . TYR A 1 108 ? 7.574 -13.182 -14.529 1.00 94.88 108 TYR A N 1
ATOM 816 C CA . TYR A 1 108 ? 7.058 -14.024 -13.446 1.00 94.88 108 TYR A CA 1
ATOM 817 C C . TYR A 1 108 ? 8.195 -14.421 -12.525 1.00 94.88 108 TYR A C 1
ATOM 819 O O . TYR A 1 108 ? 9.300 -14.677 -12.994 1.00 94.88 108 TYR A O 1
ATOM 827 N N . TYR A 1 109 ? 7.949 -14.477 -11.223 1.00 95.81 109 TYR A N 1
ATOM 828 C CA . TYR A 1 109 ? 8.994 -14.785 -10.259 1.00 95.81 109 TYR A CA 1
ATOM 829 C C . TYR A 1 109 ? 8.481 -15.568 -9.058 1.00 95.81 109 TYR A C 1
ATOM 831 O O . TYR A 1 109 ? 7.303 -15.528 -8.707 1.00 95.81 109 TYR A O 1
ATOM 839 N N . ALA A 1 110 ? 9.417 -16.244 -8.401 1.00 97.50 110 ALA A N 1
ATOM 840 C CA . ALA A 1 110 ? 9.250 -16.818 -7.078 1.00 97.50 110 ALA A CA 1
ATOM 841 C C . ALA A 1 110 ? 10.382 -16.321 -6.175 1.00 97.50 110 ALA A C 1
ATOM 843 O O . ALA A 1 110 ? 11.520 -16.161 -6.626 1.00 97.50 110 ALA A O 1
ATOM 844 N N . VAL A 1 111 ? 10.072 -16.066 -4.907 1.00 97.00 111 VAL A N 1
ATOM 845 C CA . VAL A 1 111 ? 11.016 -15.517 -3.932 1.00 97.00 111 VAL A CA 1
ATOM 846 C C . VAL A 1 111 ? 10.812 -16.143 -2.559 1.00 97.00 111 VAL A C 1
ATOM 848 O O . VAL A 1 111 ? 9.685 -16.377 -2.126 1.00 97.00 111 VAL A O 1
ATOM 851 N N . ALA A 1 112 ? 11.923 -16.385 -1.875 1.00 96.00 112 ALA A N 1
ATOM 852 C CA . ALA A 1 112 ? 11.981 -16.751 -0.473 1.00 96.00 112 ALA A CA 1
ATOM 853 C C . ALA A 1 112 ? 12.643 -15.615 0.311 1.00 96.00 112 ALA A C 1
ATOM 855 O O . ALA A 1 112 ? 13.705 -15.131 -0.087 1.00 96.00 112 ALA A O 1
ATOM 856 N N . THR A 1 113 ? 12.045 -15.207 1.428 1.00 94.75 113 THR A N 1
ATOM 857 C CA . THR A 1 113 ? 12.589 -14.159 2.297 1.00 94.75 113 THR A CA 1
ATOM 858 C C . THR A 1 113 ? 12.649 -14.636 3.741 1.00 94.75 113 THR A C 1
ATOM 860 O O . THR A 1 113 ? 11.643 -15.065 4.297 1.00 94.75 113 THR A O 1
ATOM 863 N N . GLN A 1 114 ? 13.817 -14.501 4.369 1.00 92.62 114 GLN A N 1
ATOM 864 C CA . GLN A 1 114 ? 14.021 -14.752 5.792 1.00 92.62 114 GLN A CA 1
ATOM 865 C C . GLN A 1 114 ? 14.331 -13.443 6.516 1.00 92.62 114 GLN A C 1
ATOM 867 O O . GLN A 1 114 ? 15.252 -12.714 6.141 1.00 92.62 114 GLN A O 1
ATOM 872 N N . GLN A 1 115 ? 13.602 -13.177 7.598 1.00 90.19 115 GLN A N 1
ATOM 873 C CA . GLN A 1 115 ? 13.943 -12.125 8.549 1.00 90.19 115 GLN A CA 1
ATOM 874 C C . GLN A 1 115 ? 14.742 -12.732 9.708 1.00 90.19 115 GLN A C 1
ATOM 876 O O . GLN A 1 115 ? 14.323 -13.718 10.315 1.00 90.19 115 GLN A O 1
ATOM 881 N N . TRP A 1 116 ? 15.878 -12.125 10.043 1.00 89.38 116 TRP A N 1
ATOM 882 C CA . TRP A 1 116 ? 16.668 -12.459 11.222 1.00 89.38 116 TRP A CA 1
ATOM 883 C C . TRP A 1 116 ? 17.107 -11.184 11.942 1.00 89.38 116 TRP A C 1
ATOM 885 O O . TRP A 1 116 ? 18.030 -10.493 11.515 1.00 89.38 116 TRP A O 1
ATOM 895 N N . ARG A 1 117 ? 16.441 -10.876 13.064 1.00 91.00 117 ARG A N 1
ATOM 896 C CA . ARG A 1 117 ? 16.635 -9.622 13.817 1.00 91.00 117 ARG A CA 1
ATOM 897 C C . ARG A 1 117 ? 16.470 -8.418 12.876 1.00 91.00 117 ARG A C 1
ATOM 899 O O . ARG A 1 117 ? 15.450 -8.316 12.195 1.00 91.00 117 ARG A O 1
ATOM 906 N N . ASP A 1 118 ? 17.482 -7.565 12.798 1.00 94.38 118 ASP A N 1
ATOM 907 C CA . ASP A 1 118 ? 17.516 -6.355 11.976 1.00 94.38 118 ASP A CA 1
ATOM 908 C C . ASP A 1 118 ? 17.892 -6.638 10.511 1.00 94.38 118 ASP A C 1
ATOM 910 O O . ASP A 1 118 ? 17.949 -5.717 9.695 1.00 94.38 118 ASP A O 1
ATOM 914 N N . TRP A 1 119 ? 18.150 -7.903 10.163 1.00 95.00 119 TRP A N 1
ATOM 915 C CA . TRP A 1 119 ? 18.529 -8.340 8.824 1.00 95.00 119 TRP A CA 1
ATOM 916 C C . TRP A 1 119 ? 17.376 -9.020 8.096 1.00 95.00 119 TRP A C 1
ATOM 918 O O . TRP A 1 119 ? 16.602 -9.783 8.677 1.00 95.00 119 TRP A O 1
ATOM 928 N N . ARG A 1 120 ? 17.309 -8.794 6.789 1.00 95.00 120 ARG A N 1
ATOM 929 C CA . ARG A 1 120 ? 16.408 -9.477 5.869 1.00 95.00 120 ARG A CA 1
ATOM 930 C C . ARG A 1 120 ? 17.192 -9.977 4.675 1.00 95.00 120 ARG A C 1
ATOM 932 O O . ARG A 1 120 ? 17.896 -9.200 4.036 1.00 95.00 120 ARG A O 1
ATOM 939 N N . PHE A 1 121 ? 17.013 -11.248 4.359 1.00 95.75 121 PHE A N 1
ATOM 940 C CA . PHE A 1 121 ? 17.639 -11.908 3.224 1.00 95.75 121 PHE A CA 1
ATOM 941 C C . PHE A 1 121 ? 16.545 -12.377 2.281 1.00 95.75 121 PHE A C 1
ATOM 943 O O . PHE A 1 121 ? 15.605 -13.029 2.729 1.00 95.75 121 PHE A O 1
ATOM 950 N N . SER A 1 122 ? 16.657 -12.056 0.997 1.00 96.31 122 SER A N 1
ATOM 951 C CA . SER A 1 122 ? 15.748 -12.555 -0.033 1.00 96.31 122 SER A CA 1
ATOM 952 C C . SER A 1 122 ? 16.535 -13.191 -1.163 1.00 96.31 122 SER A C 1
ATOM 954 O O . SER A 1 122 ? 17.566 -12.666 -1.577 1.00 96.31 122 SER A O 1
ATOM 956 N N . VAL A 1 123 ? 16.036 -14.309 -1.672 1.00 97.69 123 VAL A N 1
ATOM 957 C CA . VAL A 1 123 ? 16.580 -14.993 -2.844 1.00 97.69 123 VAL A CA 1
ATOM 958 C C . VAL A 1 123 ? 15.427 -15.485 -3.700 1.00 97.69 123 VAL A C 1
ATOM 960 O O . VAL A 1 123 ? 14.416 -15.963 -3.185 1.00 97.69 123 VAL A O 1
ATOM 963 N N . GLY A 1 124 ? 15.557 -15.355 -5.010 1.00 96.62 124 GLY A N 1
ATOM 964 C CA . GLY A 1 124 ? 14.502 -15.744 -5.923 1.00 96.62 124 GLY A CA 1
ATOM 965 C C . GLY A 1 124 ? 14.992 -15.971 -7.337 1.00 96.62 124 GLY A C 1
ATOM 966 O O . GLY A 1 124 ? 16.168 -15.801 -7.667 1.00 96.62 124 GLY A O 1
ATOM 967 N N . LYS A 1 125 ? 14.053 -16.388 -8.177 1.00 96.75 125 LYS A N 1
ATOM 968 C CA . LYS A 1 125 ? 14.266 -16.586 -9.605 1.00 96.75 125 LYS A CA 1
ATOM 969 C C . LYS A 1 125 ? 13.102 -15.982 -10.366 1.00 96.75 125 LYS A C 1
ATOM 971 O O . LYS A 1 125 ? 11.950 -16.138 -9.961 1.00 96.75 125 LYS A O 1
ATOM 976 N N . ALA A 1 126 ? 13.418 -15.311 -11.461 1.00 94.88 126 ALA A N 1
ATOM 977 C CA . ALA A 1 126 ? 12.458 -14.700 -12.352 1.00 94.88 126 ALA A CA 1
ATOM 978 C C . ALA A 1 126 ? 12.661 -15.142 -13.800 1.00 94.88 126 ALA A C 1
ATOM 980 O O . ALA A 1 126 ? 13.772 -15.433 -14.242 1.00 94.88 126 ALA A O 1
ATOM 981 N N . GLU A 1 127 ? 11.567 -15.146 -14.543 1.00 94.62 127 GLU A N 1
ATOM 982 C CA . GLU A 1 127 ? 11.516 -15.390 -15.972 1.00 94.62 127 GLU A CA 1
ATOM 983 C C . GLU A 1 127 ? 10.865 -14.180 -16.647 1.00 94.62 127 GLU A C 1
ATOM 985 O O . GLU A 1 127 ? 9.683 -13.892 -16.438 1.00 94.62 127 GLU A O 1
ATOM 990 N N . ALA A 1 128 ? 11.655 -13.465 -17.444 1.00 90.12 128 ALA A N 1
ATOM 991 C CA . ALA A 1 128 ? 11.191 -12.369 -18.276 1.00 90.12 128 ALA A CA 1
ATOM 992 C C . ALA A 1 128 ? 10.356 -12.912 -19.437 1.00 90.12 128 ALA A C 1
ATOM 994 O O . ALA A 1 128 ? 10.738 -13.870 -20.107 1.00 90.12 128 ALA A O 1
ATOM 995 N N . ARG A 1 129 ? 9.208 -12.283 -19.687 1.00 90.38 129 ARG A N 1
ATOM 996 C CA . ARG A 1 129 ? 8.340 -12.584 -20.836 1.00 90.38 129 ARG A CA 1
ATOM 997 C C . ARG A 1 129 ? 8.551 -11.620 -21.997 1.00 90.38 129 ARG A C 1
ATOM 999 O O . ARG A 1 129 ? 8.045 -11.878 -23.084 1.00 90.38 129 ARG A O 1
ATOM 1006 N N . VAL A 1 130 ? 9.305 -10.546 -21.772 1.00 84.25 130 VAL A N 1
ATOM 1007 C CA . VAL A 1 130 ? 9.699 -9.571 -22.791 1.00 84.25 130 VAL A CA 1
ATOM 1008 C C . VAL A 1 130 ? 11.188 -9.227 -22.649 1.00 84.25 130 VAL A C 1
ATOM 1010 O O . VAL A 1 130 ? 11.681 -9.187 -21.521 1.00 84.25 130 VAL A O 1
ATOM 1013 N N . PRO A 1 131 ? 11.924 -8.970 -23.749 1.00 81.38 131 PRO A N 1
ATOM 1014 C CA . PRO A 1 131 ? 13.372 -8.725 -23.696 1.00 81.38 131 PRO A CA 1
ATOM 1015 C C . PRO A 1 131 ? 13.787 -7.499 -22.875 1.00 81.38 131 PRO A C 1
ATOM 1017 O O . PRO A 1 131 ? 14.894 -7.457 -22.352 1.00 81.38 131 PRO A O 1
ATOM 1020 N N . SER A 1 132 ? 12.906 -6.503 -22.771 1.00 78.94 132 SER A N 1
ATOM 1021 C CA . SER A 1 132 ? 13.120 -5.277 -21.998 1.00 78.94 132 SER A CA 1
ATOM 1022 C C . SER A 1 132 ? 12.867 -5.446 -20.499 1.00 78.94 132 SER A C 1
ATOM 1024 O O . SER A 1 132 ? 13.114 -4.514 -19.738 1.00 78.94 132 SER A O 1
ATOM 1026 N N . ALA A 1 133 ? 12.361 -6.599 -20.044 1.00 84.81 133 ALA A N 1
ATOM 1027 C CA . ALA A 1 133 ? 12.015 -6.761 -18.641 1.00 84.81 133 ALA A CA 1
ATOM 1028 C C . ALA A 1 133 ? 13.281 -6.816 -17.763 1.00 84.81 133 ALA A C 1
ATOM 1030 O O . ALA A 1 133 ? 14.129 -7.689 -17.959 1.00 84.81 133 ALA A O 1
ATOM 1031 N N . PRO A 1 134 ? 13.393 -5.942 -16.747 1.00 82.75 134 PRO A N 1
ATOM 1032 C CA . PRO A 1 134 ? 14.594 -5.839 -15.919 1.00 82.75 134 PRO A CA 1
ATOM 1033 C C . PRO A 1 134 ? 14.762 -7.028 -14.965 1.00 82.75 134 PRO A C 1
ATOM 1035 O O . PRO A 1 134 ? 15.856 -7.287 -14.476 1.00 82.75 134 PRO A O 1
ATOM 1038 N N . LEU A 1 135 ? 13.675 -7.745 -14.665 1.00 89.31 135 LEU A N 1
ATOM 1039 C CA . LEU A 1 135 ? 13.664 -8.849 -13.715 1.00 89.31 135 LEU A CA 1
ATOM 1040 C C . LEU A 1 135 ? 13.761 -10.188 -14.462 1.00 89.31 135 LEU A C 1
ATOM 1042 O O . LEU A 1 135 ? 12.746 -10.757 -14.870 1.00 89.31 135 LEU A O 1
ATOM 1046 N N . HIS A 1 136 ? 14.983 -10.694 -14.621 1.00 90.88 136 HIS A N 1
ATOM 1047 C CA . HIS A 1 136 ? 15.282 -11.955 -15.299 1.00 90.88 136 HIS A CA 1
ATOM 1048 C C . HIS A 1 136 ? 16.397 -12.720 -14.578 1.00 90.88 136 HIS A C 1
ATOM 1050 O O . HIS A 1 136 ? 17.360 -12.127 -14.099 1.00 90.88 136 HIS A O 1
ATOM 1056 N N . GLY A 1 137 ? 16.285 -14.047 -14.524 1.00 92.56 137 GLY A N 1
ATOM 1057 C CA . GLY A 1 137 ? 17.307 -14.908 -13.939 1.00 92.56 137 GLY A CA 1
ATOM 1058 C C . GLY A 1 137 ? 17.234 -14.981 -12.414 1.00 92.56 137 GLY A C 1
ATOM 1059 O O . GLY A 1 137 ? 16.172 -14.817 -11.810 1.00 92.56 137 GLY A O 1
ATOM 1060 N N . ALA A 1 138 ? 18.360 -15.312 -11.785 1.00 95.44 138 ALA A N 1
ATOM 1061 C CA . ALA A 1 138 ? 18.459 -15.352 -10.331 1.00 95.44 138 ALA A CA 1
ATOM 1062 C C . ALA A 1 138 ? 18.602 -13.934 -9.769 1.00 95.44 138 ALA A C 1
ATOM 1064 O O . ALA A 1 138 ? 19.305 -13.097 -10.334 1.00 95.44 138 ALA A O 1
ATOM 1065 N N . PHE A 1 139 ? 17.962 -13.677 -8.635 1.00 95.44 139 PHE A N 1
ATOM 1066 C CA . PHE A 1 139 ? 18.088 -12.411 -7.928 1.00 95.44 139 PHE A CA 1
ATOM 1067 C C . PHE A 1 139 ? 18.167 -12.628 -6.421 1.00 95.44 139 PHE A C 1
ATOM 1069 O O . PHE A 1 139 ? 17.744 -13.658 -5.890 1.00 95.44 139 PHE A O 1
ATOM 1076 N N . GLY A 1 140 ? 18.685 -11.630 -5.719 1.00 94.31 140 GLY A N 1
ATOM 1077 C CA . GLY A 1 140 ? 18.732 -11.643 -4.269 1.00 94.31 140 GLY A CA 1
ATOM 1078 C C . GLY A 1 140 ? 18.962 -10.266 -3.676 1.00 94.31 140 GLY A C 1
ATOM 1079 O O . GLY A 1 140 ? 19.432 -9.344 -4.342 1.00 94.31 140 GLY A O 1
ATOM 1080 N N . SER A 1 141 ? 18.616 -10.126 -2.403 1.00 96.19 141 SER A N 1
ATOM 1081 C CA . SER A 1 141 ? 18.835 -8.894 -1.662 1.00 96.19 141 SER A CA 1
ATOM 1082 C C . SER A 1 141 ? 19.103 -9.133 -0.190 1.00 96.19 141 SER A C 1
ATOM 1084 O O . SER A 1 141 ? 18.635 -10.099 0.418 1.00 96.19 141 SER A O 1
ATOM 1086 N N . ILE A 1 142 ? 19.876 -8.217 0.380 1.00 96.50 142 ILE A N 1
ATOM 1087 C CA . ILE A 1 142 ? 20.165 -8.143 1.805 1.00 96.50 142 ILE A CA 1
ATOM 1088 C C . ILE A 1 142 ? 19.775 -6.748 2.264 1.00 96.50 142 ILE A C 1
ATOM 1090 O O . ILE A 1 142 ? 20.230 -5.762 1.691 1.00 96.50 142 ILE A O 1
ATOM 1094 N N . GLN A 1 143 ? 18.954 -6.656 3.304 1.00 96.88 143 GLN A N 1
ATOM 1095 C CA . GLN A 1 143 ? 18.566 -5.396 3.928 1.00 96.88 143 GLN A CA 1
ATOM 1096 C C . GLN A 1 143 ? 18.914 -5.429 5.415 1.00 96.88 143 GLN A C 1
ATOM 1098 O O . GLN A 1 143 ? 18.592 -6.386 6.113 1.00 96.88 143 GLN A O 1
ATOM 1103 N N . TYR A 1 144 ? 19.531 -4.358 5.900 1.00 97.19 144 TYR A N 1
ATOM 1104 C CA . TYR A 1 144 ? 19.871 -4.126 7.296 1.00 97.19 144 TYR A CA 1
ATOM 1105 C C . TYR A 1 144 ? 19.123 -2.899 7.817 1.00 97.19 144 TYR A C 1
ATOM 1107 O O . TYR A 1 144 ? 19.234 -1.817 7.243 1.00 97.19 144 TYR A O 1
ATOM 1115 N N . SER A 1 145 ? 18.348 -3.062 8.886 1.00 96.75 145 SER A N 1
ATOM 1116 C CA . SER A 1 145 ? 17.499 -2.016 9.473 1.00 96.75 145 SER A CA 1
ATOM 1117 C C . SER A 1 145 ? 17.747 -1.906 10.981 1.00 96.75 145 SER A C 1
ATOM 1119 O O . SER A 1 145 ? 16.918 -2.366 11.761 1.00 96.75 145 SER A O 1
ATOM 1121 N N . PRO A 1 146 ? 18.883 -1.322 11.412 1.00 94.19 146 PRO A N 1
ATOM 1122 C CA . PRO A 1 146 ? 19.259 -1.251 12.831 1.00 94.19 146 PRO A CA 1
ATOM 1123 C C . PRO A 1 146 ? 18.298 -0.406 13.673 1.00 94.19 146 PRO A C 1
ATOM 1125 O O . PRO A 1 146 ? 18.276 -0.497 14.896 1.00 94.19 146 PRO A O 1
ATOM 1128 N N . VAL A 1 147 ? 17.542 0.471 13.015 1.00 95.00 147 VAL A N 1
ATOM 1129 C CA . VAL A 1 147 ? 16.579 1.383 13.623 1.00 95.00 147 VAL A CA 1
ATOM 1130 C C . VAL A 1 147 ? 15.346 1.463 12.733 1.00 95.00 147 VAL A C 1
ATOM 1132 O O . VAL A 1 147 ? 15.425 1.296 11.518 1.00 95.00 147 VAL A O 1
ATOM 1135 N N . SER A 1 148 ? 14.190 1.768 13.318 1.00 90.50 148 SER A N 1
ATOM 1136 C CA . SER A 1 148 ? 12.913 1.799 12.590 1.00 90.50 148 SER A CA 1
ATOM 1137 C C . SER A 1 148 ? 12.834 2.867 11.491 1.00 90.50 148 SER A C 1
ATOM 1139 O O . SER A 1 148 ? 12.001 2.750 10.589 1.00 90.50 148 SER A O 1
ATOM 1141 N N . TRP A 1 149 ? 13.684 3.898 11.558 1.00 90.50 149 TRP A N 1
ATOM 1142 C CA . TRP A 1 149 ? 13.693 5.024 10.625 1.00 90.50 149 TRP A CA 1
ATOM 1143 C C . TRP A 1 149 ? 14.715 4.901 9.490 1.00 90.50 149 TRP A C 1
ATOM 1145 O O . TRP A 1 149 ? 14.687 5.731 8.584 1.00 90.50 149 TRP A O 1
ATOM 1155 N N . PHE A 1 150 ? 15.594 3.893 9.506 1.00 96.25 150 PHE A N 1
ATOM 1156 C CA . PHE A 1 150 ? 16.659 3.738 8.514 1.00 96.25 150 PHE A CA 1
ATOM 1157 C C . PHE A 1 150 ? 16.883 2.282 8.119 1.00 96.25 150 PHE A C 1
ATOM 1159 O O . PHE A 1 150 ? 17.009 1.400 8.967 1.00 96.25 150 PHE A O 1
ATOM 1166 N N . SER A 1 151 ? 17.026 2.062 6.816 1.00 95.38 151 SER A N 1
ATOM 1167 C CA . SER A 1 151 ? 17.451 0.790 6.248 1.00 95.38 151 SER A CA 1
ATOM 1168 C C . SER A 1 151 ? 18.533 1.003 5.200 1.00 95.38 151 SER A C 1
ATOM 1170 O O . SER A 1 151 ? 18.433 1.901 4.366 1.00 95.38 151 SER A O 1
ATOM 1172 N N . LEU A 1 152 ? 19.517 0.114 5.179 1.00 96.81 152 LEU A N 1
ATOM 1173 C CA . LEU A 1 152 ? 20.472 -0.037 4.089 1.00 96.81 152 LEU A CA 1
ATOM 1174 C C . LEU A 1 152 ? 20.192 -1.359 3.376 1.00 96.81 152 LEU A C 1
ATOM 1176 O O . LEU A 1 152 ? 19.886 -2.352 4.027 1.00 96.81 152 LEU A O 1
ATOM 1180 N N . SER A 1 153 ? 20.295 -1.395 2.055 1.00 95.62 153 SER A N 1
ATOM 1181 C CA . SER A 1 153 ? 20.050 -2.606 1.274 1.00 95.62 153 SER A CA 1
ATOM 1182 C C . SER A 1 153 ? 21.011 -2.732 0.108 1.00 95.62 153 SER A C 1
ATOM 1184 O O . SER A 1 153 ? 21.355 -1.738 -0.524 1.00 95.62 153 SER A O 1
ATOM 1186 N N . ALA A 1 154 ? 21.430 -3.960 -0.164 1.00 94.94 154 ALA A N 1
ATOM 1187 C CA . ALA A 1 154 ? 22.168 -4.341 -1.353 1.00 94.94 154 ALA A CA 1
ATOM 1188 C C . ALA A 1 154 ? 21.318 -5.336 -2.143 1.00 94.94 154 ALA A C 1
ATOM 1190 O O . ALA A 1 154 ? 20.771 -6.282 -1.575 1.00 94.94 154 ALA A O 1
ATOM 1191 N N . GLU A 1 155 ? 21.197 -5.109 -3.443 1.00 94.25 155 GLU A N 1
ATOM 1192 C CA . GLU A 1 155 ? 20.334 -5.875 -4.333 1.00 94.25 155 GLU A CA 1
ATOM 1193 C C . GLU A 1 155 ? 21.118 -6.336 -5.557 1.00 94.25 155 GLU A C 1
ATOM 1195 O O . GLU A 1 155 ? 21.973 -5.603 -6.059 1.00 94.25 155 GLU A O 1
ATOM 1200 N N . GLN A 1 156 ? 20.802 -7.530 -6.049 1.00 91.88 156 GLN A N 1
ATOM 1201 C CA . GLN A 1 156 ? 21.374 -8.081 -7.266 1.00 91.88 156 GLN A CA 1
ATOM 1202 C C . GLN A 1 156 ? 20.304 -8.782 -8.102 1.00 91.88 156 GLN A C 1
ATOM 1204 O O . GLN A 1 156 ? 19.526 -9.577 -7.575 1.00 91.88 156 GLN A O 1
ATOM 1209 N N . ILE A 1 157 ? 20.300 -8.515 -9.406 1.00 90.38 157 ILE A N 1
ATOM 1210 C CA . ILE A 1 157 ? 19.538 -9.251 -10.419 1.00 90.38 157 ILE A CA 1
ATOM 1211 C C . ILE A 1 157 ? 20.538 -9.656 -11.496 1.00 90.38 157 ILE A C 1
ATOM 1213 O O . ILE A 1 157 ? 21.152 -8.792 -12.113 1.00 90.38 157 ILE A O 1
ATOM 1217 N N . ASP A 1 158 ? 20.736 -10.957 -11.694 1.00 87.62 158 ASP A N 1
ATOM 1218 C CA . ASP A 1 158 ? 21.773 -11.491 -12.581 1.00 87.62 158 ASP A CA 1
ATOM 1219 C C . ASP A 1 158 ? 23.160 -10.864 -12.295 1.00 87.62 158 ASP A C 1
ATOM 1221 O O . ASP A 1 158 ? 23.726 -11.089 -11.219 1.00 87.62 158 ASP A O 1
ATOM 1225 N N . LYS A 1 159 ? 23.695 -10.039 -13.203 1.00 87.44 159 LYS A N 1
ATOM 1226 C CA . LYS A 1 159 ? 24.975 -9.318 -13.047 1.00 87.44 159 LYS A CA 1
ATOM 1227 C C . LYS A 1 159 ? 24.837 -7.916 -12.440 1.00 87.44 159 LYS A C 1
ATOM 1229 O O . LYS A 1 159 ? 25.838 -7.316 -12.030 1.00 87.44 159 LYS A O 1
ATOM 1234 N N . ASP A 1 160 ? 23.619 -7.392 -12.396 1.00 87.50 160 ASP A N 1
ATOM 1235 C CA . ASP A 1 160 ? 23.336 -6.005 -12.066 1.00 87.50 160 ASP A CA 1
ATOM 1236 C C . ASP A 1 160 ? 23.102 -5.814 -10.582 1.00 87.50 160 ASP A C 1
ATOM 1238 O O . ASP A 1 160 ? 22.447 -6.623 -9.925 1.00 87.50 160 ASP A O 1
ATOM 1242 N N . ARG A 1 161 ? 23.722 -4.768 -10.029 1.00 90.38 161 ARG A N 1
ATOM 1243 C CA . ARG A 1 161 ? 23.863 -4.594 -8.582 1.00 90.38 161 ARG A CA 1
ATOM 1244 C C . ARG A 1 161 ? 23.542 -3.175 -8.170 1.00 90.38 161 ARG A C 1
ATOM 1246 O O . ARG A 1 161 ? 24.036 -2.222 -8.773 1.00 90.38 161 ARG A O 1
ATOM 1253 N N . TRP A 1 162 ? 22.815 -3.042 -7.070 1.00 90.06 162 TRP A N 1
ATOM 1254 C CA . TRP A 1 162 ? 22.434 -1.756 -6.504 1.00 90.06 162 TRP A CA 1
ATOM 1255 C C . TRP A 1 162 ? 22.654 -1.713 -5.000 1.00 90.06 162 TRP A C 1
ATOM 1257 O O . TRP A 1 162 ? 22.564 -2.722 -4.303 1.00 90.06 162 TRP A O 1
ATOM 1267 N N . LEU A 1 163 ? 22.908 -0.507 -4.506 1.00 94.19 163 LEU A N 1
ATOM 1268 C CA . LEU A 1 163 ? 22.938 -0.181 -3.091 1.00 94.19 163 LEU A CA 1
ATOM 1269 C C . LEU A 1 163 ? 21.903 0.909 -2.826 1.00 94.19 163 LEU A C 1
ATOM 1271 O O . LEU A 1 163 ? 21.966 1.963 -3.457 1.00 94.19 163 LEU A O 1
ATOM 1275 N N . SER A 1 164 ? 20.990 0.679 -1.886 1.00 94.12 164 SER A N 1
ATOM 1276 C CA . SER A 1 164 ? 19.939 1.636 -1.536 1.00 94.12 164 SER A CA 1
ATOM 1277 C C . SER A 1 164 ? 19.926 1.948 -0.048 1.00 94.12 164 SER A C 1
ATOM 1279 O O . SER A 1 164 ? 19.994 1.043 0.784 1.00 94.12 164 SER A O 1
ATOM 1281 N N . ALA A 1 165 ? 19.766 3.222 0.288 1.00 94.00 165 ALA A N 1
ATOM 1282 C CA . ALA A 1 165 ? 19.497 3.698 1.637 1.00 94.00 165 ALA A CA 1
ATOM 1283 C C . ALA A 1 165 ? 18.067 4.243 1.699 1.00 94.00 165 ALA A C 1
ATOM 1285 O O . ALA A 1 165 ? 17.699 5.085 0.883 1.00 94.00 165 ALA A O 1
ATOM 1286 N N . LYS A 1 166 ? 17.267 3.780 2.660 1.00 95.81 166 LYS A N 1
ATOM 1287 C CA . LYS A 1 166 ? 15.877 4.192 2.876 1.00 95.81 166 LYS A CA 1
ATOM 1288 C C . LYS A 1 166 ? 15.740 4.862 4.238 1.00 95.81 166 LYS A C 1
ATOM 1290 O O . LYS A 1 166 ? 16.162 4.301 5.245 1.00 95.81 166 LYS A O 1
ATOM 1295 N N . PHE A 1 167 ? 15.082 6.013 4.266 1.00 96.06 167 PHE A N 1
ATOM 1296 C CA . PHE A 1 167 ? 14.707 6.736 5.476 1.00 96.06 167 PHE A CA 1
ATOM 1297 C C . PHE A 1 167 ? 13.188 6.798 5.566 1.00 96.06 167 PHE A C 1
ATOM 1299 O O . PHE A 1 167 ? 12.527 7.092 4.573 1.00 96.06 167 PHE A O 1
ATOM 1306 N N . GLN A 1 168 ? 12.621 6.517 6.734 1.00 93.75 168 GLN A N 1
ATOM 1307 C CA . GLN A 1 168 ? 11.173 6.486 6.934 1.00 93.75 168 GLN A CA 1
ATOM 1308 C C . GLN A 1 168 ? 10.791 6.984 8.326 1.00 93.75 168 GLN A C 1
ATOM 1310 O O . GLN A 1 168 ? 11.583 6.895 9.261 1.00 93.75 168 GLN A O 1
ATOM 1315 N N . ARG A 1 169 ? 9.568 7.490 8.494 1.00 91.75 169 ARG A N 1
ATOM 1316 C CA . ARG A 1 169 ? 9.087 7.916 9.816 1.00 91.75 169 ARG A CA 1
ATOM 1317 C C . ARG A 1 169 ? 7.591 7.712 9.964 1.00 91.75 169 ARG A C 1
ATOM 1319 O O . ARG A 1 169 ? 6.817 8.446 9.378 1.00 91.75 169 ARG A O 1
ATOM 1326 N N . THR A 1 170 ? 7.162 6.788 10.810 1.00 88.94 170 THR A N 1
ATOM 1327 C CA . THR A 1 170 ? 5.727 6.650 11.084 1.00 88.94 170 THR A CA 1
ATOM 1328 C C . THR A 1 170 ? 5.218 7.849 11.884 1.00 88.94 170 THR A C 1
ATOM 1330 O O . THR A 1 170 ? 5.733 8.161 12.958 1.00 88.94 170 THR A O 1
ATOM 1333 N N . ILE A 1 171 ? 4.210 8.524 11.338 1.00 80.94 171 ILE A N 1
ATOM 1334 C CA . ILE A 1 171 ? 3.452 9.602 11.964 1.00 80.94 171 ILE A CA 1
ATOM 1335 C C . ILE A 1 171 ? 2.064 9.033 12.239 1.00 80.94 171 ILE A C 1
ATOM 1337 O O . ILE A 1 171 ? 1.315 8.731 11.312 1.00 80.94 171 ILE A O 1
ATOM 1341 N N . SER A 1 172 ? 1.725 8.864 13.510 1.00 78.94 172 SER A N 1
ATOM 1342 C CA . SER A 1 172 ? 0.432 8.329 13.932 1.00 78.94 172 SER A CA 1
ATOM 1343 C C . SER A 1 172 ? -0.250 9.265 14.920 1.00 78.94 172 SER A C 1
ATOM 1345 O O . SER A 1 172 ? 0.399 9.851 15.784 1.00 78.94 172 SER A O 1
ATOM 1347 N N . SER A 1 173 ? -1.566 9.383 14.800 1.00 68.69 173 SER A N 1
ATOM 1348 C CA . SER A 1 173 ? -2.482 10.032 15.743 1.00 68.69 173 SER A CA 1
ATOM 1349 C C . SER A 1 173 ? -3.642 9.078 16.048 1.00 68.69 173 SER A C 1
ATOM 1351 O O . SER A 1 173 ? -3.711 7.996 15.473 1.00 68.69 173 SER A O 1
ATOM 1353 N N . ALA A 1 174 ? -4.579 9.471 16.916 1.00 63.31 174 ALA A N 1
ATOM 1354 C CA . ALA A 1 174 ? -5.707 8.615 17.309 1.00 63.31 174 ALA A CA 1
ATOM 1355 C C . ALA A 1 174 ? -6.520 8.053 16.121 1.00 63.31 174 ALA A C 1
ATOM 1357 O O . ALA A 1 174 ? -7.026 6.941 16.207 1.00 63.31 174 ALA A O 1
ATOM 1358 N N . ASN A 1 175 ? -6.607 8.800 15.012 1.00 57.91 175 ASN A N 1
ATOM 1359 C CA . ASN A 1 175 ? -7.487 8.482 13.880 1.00 57.91 175 ASN A CA 1
ATOM 1360 C C . ASN A 1 175 ? -6.755 8.241 12.550 1.00 57.91 175 ASN A C 1
ATOM 1362 O O . ASN A 1 175 ? -7.411 7.987 11.544 1.00 57.91 175 ASN A O 1
ATOM 1366 N N . PHE A 1 176 ? -5.426 8.367 12.498 1.00 65.19 176 PHE A N 1
ATOM 1367 C CA . PHE A 1 176 ? -4.677 8.119 11.264 1.00 65.19 176 PHE A CA 1
ATOM 1368 C C . PHE A 1 176 ? -3.253 7.656 11.555 1.00 65.19 176 PHE A C 1
ATOM 1370 O O . PHE A 1 176 ? -2.647 8.046 12.554 1.00 65.19 176 PHE A O 1
ATOM 1377 N N . ALA A 1 177 ? -2.695 6.878 10.633 1.00 75.88 177 ALA A N 1
ATOM 1378 C CA . ALA A 1 177 ? -1.270 6.605 10.565 1.00 75.88 177 ALA A CA 1
ATOM 1379 C C . ALA A 1 177 ? -0.790 6.831 9.131 1.00 75.88 177 ALA A C 1
ATOM 1381 O O . ALA A 1 177 ? -1.492 6.507 8.178 1.00 75.88 177 ALA A O 1
ATOM 1382 N N . LEU A 1 178 ? 0.396 7.406 8.975 1.00 82.19 178 LEU A N 1
ATOM 1383 C CA . LEU A 1 178 ? 1.065 7.522 7.688 1.00 82.19 178 LEU A CA 1
ATOM 1384 C C . LEU A 1 178 ? 2.568 7.316 7.882 1.00 82.19 178 LEU A C 1
ATOM 1386 O O . LEU A 1 178 ? 3.152 7.757 8.871 1.00 82.19 178 LEU A O 1
ATOM 1390 N N . THR A 1 179 ? 3.208 6.658 6.929 1.00 91.44 179 THR A N 1
ATOM 1391 C CA . THR A 1 179 ? 4.648 6.413 6.923 1.00 91.44 179 THR A CA 1
ATOM 1392 C C . THR A 1 179 ? 5.200 6.937 5.601 1.00 91.44 179 THR A C 1
ATOM 1394 O O . THR A 1 179 ? 5.207 6.201 4.612 1.00 91.44 179 THR A O 1
ATOM 1397 N N . PRO A 1 180 ? 5.643 8.206 5.541 1.00 90.81 180 PRO A N 1
ATOM 1398 C CA . PRO A 1 180 ? 6.420 8.692 4.425 1.00 90.81 180 PRO A CA 1
ATOM 1399 C C . PRO A 1 180 ? 7.826 8.091 4.488 1.00 90.81 180 PRO A C 1
ATOM 1401 O O . PRO A 1 180 ? 8.381 7.829 5.566 1.00 90.81 180 PRO A O 1
ATOM 1404 N N . TYR A 1 181 ? 8.409 7.883 3.318 1.00 91.94 181 TYR A N 1
ATOM 1405 C CA . TYR A 1 181 ? 9.778 7.438 3.169 1.00 91.94 181 TYR A CA 1
ATOM 1406 C C . TYR A 1 181 ? 10.427 8.020 1.924 1.00 91.94 181 TYR A C 1
ATOM 1408 O O . TYR A 1 181 ? 9.780 8.326 0.927 1.00 91.94 181 TYR A O 1
ATOM 1416 N N . VAL A 1 182 ? 11.743 8.136 1.992 1.00 92.50 182 VAL A N 1
ATOM 1417 C CA . VAL A 1 182 ? 12.609 8.503 0.878 1.00 92.50 182 VAL A CA 1
ATOM 1418 C C . VAL A 1 182 ? 13.679 7.433 0.752 1.00 92.50 182 VAL A C 1
ATOM 1420 O O . VAL A 1 182 ? 14.134 6.885 1.760 1.00 92.50 182 VAL A O 1
ATOM 1423 N N . TYR A 1 183 ? 14.068 7.104 -0.469 1.00 91.12 183 TYR A N 1
ATOM 1424 C CA . TYR A 1 183 ? 15.156 6.177 -0.716 1.00 91.12 183 TYR A CA 1
ATOM 1425 C C . TYR A 1 183 ? 16.082 6.705 -1.803 1.00 91.12 183 TYR A C 1
ATOM 1427 O O . TYR A 1 183 ? 15.641 7.245 -2.812 1.00 91.12 183 TYR A O 1
ATOM 1435 N N . LEU A 1 184 ? 17.378 6.556 -1.570 1.00 93.06 184 LEU A N 1
ATOM 1436 C CA . LEU A 1 184 ? 18.435 6.865 -2.519 1.00 93.06 184 LEU A CA 1
ATOM 1437 C C . LEU A 1 184 ? 19.048 5.548 -2.960 1.00 93.06 184 LEU A C 1
ATOM 1439 O O . LEU A 1 184 ? 19.444 4.755 -2.104 1.00 93.06 184 LEU A O 1
ATOM 1443 N N . THR A 1 185 ? 19.188 5.350 -4.262 1.00 91.00 185 THR A N 1
ATOM 1444 C CA . THR A 1 185 ? 19.823 4.155 -4.808 1.00 91.00 185 THR A CA 1
ATOM 1445 C C . THR A 1 185 ? 20.982 4.524 -5.717 1.00 91.00 185 THR A C 1
ATOM 1447 O O . THR A 1 185 ? 20.949 5.524 -6.434 1.00 91.00 185 THR A O 1
ATOM 1450 N N . ARG A 1 186 ? 22.027 3.698 -5.679 1.00 89.50 186 ARG A N 1
ATOM 1451 C CA . ARG A 1 186 ? 23.205 3.778 -6.536 1.00 89.50 186 ARG A CA 1
ATOM 1452 C C . ARG A 1 186 ? 23.442 2.438 -7.225 1.00 89.50 186 ARG A C 1
ATOM 1454 O O . ARG A 1 186 ? 23.566 1.416 -6.553 1.00 89.50 186 ARG A O 1
ATOM 1461 N N . SER A 1 187 ? 23.574 2.459 -8.547 1.00 88.44 187 SER A N 1
ATOM 1462 C CA . SER A 1 187 ? 24.073 1.321 -9.321 1.00 88.44 187 SER A CA 1
ATOM 1463 C C . SER A 1 187 ? 25.564 1.103 -9.058 1.00 88.44 187 SER A C 1
ATOM 1465 O O . SER A 1 187 ? 26.363 2.046 -9.074 1.00 88.44 187 SER A O 1
ATOM 1467 N N . LEU A 1 188 ? 25.935 -0.154 -8.828 1.00 87.81 188 LEU A N 1
ATOM 1468 C CA . LEU A 1 188 ? 27.313 -0.613 -8.663 1.00 87.81 188 LEU A CA 1
ATOM 1469 C C . LEU A 1 188 ? 27.850 -1.316 -9.918 1.00 87.81 188 LEU A C 1
ATOM 1471 O O . LEU A 1 188 ? 29.060 -1.510 -10.022 1.00 87.81 188 LEU A O 1
ATOM 1475 N N . SER A 1 189 ? 26.980 -1.704 -10.853 1.00 83.25 189 SER A N 1
ATOM 1476 C CA . SER A 1 189 ? 27.364 -2.193 -12.180 1.00 83.25 189 SER A CA 1
ATOM 1477 C C . SER A 1 189 ? 27.393 -1.051 -13.201 1.00 83.25 189 SER A C 1
ATOM 1479 O O . SER A 1 189 ? 26.631 -0.084 -13.104 1.00 83.25 189 SER A O 1
ATOM 1481 N N . GLU A 1 190 ? 28.284 -1.166 -14.189 1.00 76.31 190 GLU A N 1
ATOM 1482 C CA . GLU A 1 190 ? 28.146 -0.437 -15.450 1.00 76.31 190 GLU A CA 1
ATOM 1483 C C . GLU A 1 190 ? 27.071 -1.148 -16.273 1.00 76.31 190 GLU A C 1
ATOM 1485 O O . GLU A 1 190 ? 27.289 -2.243 -16.790 1.00 76.31 190 GLU A O 1
ATOM 1490 N N . GLN A 1 191 ? 25.880 -0.558 -16.308 1.00 71.12 191 GLN A N 1
ATOM 1491 C CA . GLN A 1 191 ? 24.689 -1.149 -16.906 1.00 71.12 191 GLN A CA 1
ATOM 1492 C C . GLN A 1 191 ? 23.851 -0.088 -17.613 1.00 71.12 191 GLN A C 1
ATOM 1494 O O . GLN A 1 191 ? 23.961 1.097 -17.305 1.00 71.12 191 GLN A O 1
ATOM 1499 N N . SER A 1 192 ? 22.994 -0.529 -18.532 1.00 68.56 192 SER A N 1
ATOM 1500 C CA . SER A 1 192 ? 22.044 0.320 -19.260 1.00 68.56 192 SER A CA 1
ATOM 1501 C C . SER A 1 192 ? 20.609 0.199 -18.746 1.00 68.56 192 SER A C 1
ATOM 1503 O O . SER A 1 192 ? 19.706 0.757 -19.356 1.00 68.56 192 SER A O 1
ATOM 1505 N N . LEU A 1 193 ? 20.369 -0.572 -17.678 1.00 79.19 193 LEU A N 1
ATOM 1506 C CA . LEU A 1 193 ? 19.020 -0.763 -17.141 1.00 79.19 193 LEU A CA 1
ATOM 1507 C C . LEU A 1 193 ? 18.537 0.478 -16.400 1.00 79.19 193 LEU A C 1
ATOM 1509 O O . LEU A 1 193 ? 17.385 0.841 -16.563 1.00 79.19 193 LEU A O 1
ATOM 1513 N N . THR A 1 194 ? 19.388 1.123 -15.602 1.00 82.00 194 THR A N 1
ATOM 1514 C CA . THR A 1 194 ? 19.034 2.313 -14.816 1.00 82.00 194 THR A CA 1
ATOM 1515 C C . THR A 1 194 ? 20.147 3.338 -14.843 1.00 82.00 194 THR A C 1
ATOM 1517 O O . THR A 1 194 ? 21.307 3.002 -15.088 1.00 82.00 194 THR A O 1
ATOM 1520 N N . ASP A 1 195 ? 19.826 4.562 -14.445 1.00 83.56 195 ASP A N 1
ATOM 1521 C CA . ASP A 1 195 ? 20.837 5.566 -14.168 1.00 83.56 195 ASP A CA 1
ATOM 1522 C C . ASP A 1 195 ? 21.724 5.144 -12.992 1.00 83.56 195 ASP A C 1
ATOM 1524 O O . ASP A 1 195 ? 21.395 4.291 -12.155 1.00 83.56 195 ASP A O 1
ATOM 1528 N N . ARG A 1 196 ? 22.894 5.780 -12.904 1.00 85.56 196 ARG A N 1
ATOM 1529 C CA . ARG A 1 196 ? 23.888 5.451 -11.880 1.00 85.56 196 ARG A CA 1
ATOM 1530 C C . ARG A 1 196 ? 23.392 5.753 -10.468 1.00 85.56 196 ARG A C 1
ATOM 1532 O O . ARG A 1 196 ? 23.830 5.093 -9.527 1.00 85.56 196 ARG A O 1
ATOM 1539 N N . GLN A 1 197 ? 22.557 6.776 -10.307 1.00 87.69 197 GLN A N 1
ATOM 1540 C CA . GLN A 1 197 ? 22.030 7.228 -9.023 1.00 87.69 197 GLN A CA 1
ATOM 1541 C C . GLN A 1 197 ? 20.651 7.841 -9.221 1.00 87.69 197 GLN A C 1
ATOM 1543 O O . GLN A 1 197 ? 20.468 8.622 -10.149 1.00 87.69 197 GLN A O 1
ATOM 1548 N N . TRP A 1 198 ? 19.721 7.556 -8.318 1.00 86.25 198 TRP A N 1
ATOM 1549 C CA . TRP A 1 198 ? 18.422 8.215 -8.315 1.00 86.25 198 TRP A CA 1
ATOM 1550 C C . TRP A 1 198 ? 17.810 8.239 -6.923 1.00 86.25 198 TRP A C 1
ATOM 1552 O O . TRP A 1 198 ? 18.192 7.487 -6.022 1.00 86.25 198 TRP A O 1
ATOM 1562 N N . LEU A 1 199 ? 16.832 9.124 -6.782 1.00 89.44 199 LEU A N 1
ATOM 1563 C CA . LEU A 1 199 ? 16.050 9.329 -5.580 1.00 89.44 199 LEU A CA 1
ATOM 1564 C C . LEU A 1 199 ? 14.609 8.907 -5.856 1.00 89.44 199 LEU A C 1
ATOM 1566 O O . LEU A 1 199 ? 14.077 9.170 -6.936 1.00 89.44 199 LEU A O 1
ATOM 1570 N N . GLY A 1 200 ? 13.982 8.287 -4.869 1.00 83.25 200 GLY A N 1
ATOM 1571 C CA . GLY A 1 200 ? 12.565 7.983 -4.885 1.00 83.25 200 GLY A CA 1
ATOM 1572 C C . GLY A 1 200 ? 11.906 8.341 -3.566 1.00 83.25 200 GLY A C 1
ATOM 1573 O O . GLY A 1 200 ? 12.535 8.397 -2.506 1.00 83.25 200 GLY A O 1
ATOM 1574 N N . PHE A 1 201 ? 10.609 8.582 -3.643 1.00 91.50 201 PHE A N 1
ATOM 1575 C CA . PHE A 1 201 ? 9.770 8.976 -2.528 1.00 91.50 201 PHE A CA 1
ATOM 1576 C C . PHE A 1 201 ? 8.580 8.040 -2.456 1.00 91.50 201 PHE A C 1
ATOM 1578 O O . PHE A 1 201 ? 8.140 7.478 -3.457 1.00 91.50 201 PHE A O 1
ATOM 1585 N N . GLY A 1 202 ? 8.030 7.881 -1.268 1.00 87.44 202 GLY A N 1
ATOM 1586 C CA . GLY A 1 202 ? 6.784 7.172 -1.118 1.00 87.44 202 GLY A CA 1
ATOM 1587 C C . GLY A 1 202 ? 6.112 7.459 0.199 1.00 87.44 202 GLY A C 1
ATOM 1588 O O . GLY A 1 202 ? 6.675 8.053 1.118 1.00 87.44 202 GLY A O 1
ATOM 1589 N N . VAL A 1 203 ? 4.871 7.025 0.271 1.00 87.88 203 VAL A N 1
ATOM 1590 C CA . VAL A 1 203 ? 4.044 7.122 1.455 1.00 87.88 203 VAL A CA 1
ATOM 1591 C C . VAL A 1 203 ? 3.215 5.853 1.558 1.00 87.88 203 VAL A C 1
ATOM 1593 O O . VAL A 1 203 ? 2.730 5.329 0.558 1.00 87.88 203 VAL A O 1
ATOM 1596 N N . SER A 1 204 ? 3.089 5.325 2.769 1.00 87.88 204 SER A N 1
ATOM 1597 C CA . SER A 1 204 ? 2.198 4.211 3.069 1.00 87.88 204 SER A CA 1
ATOM 1598 C C . SER A 1 204 ? 1.222 4.620 4.158 1.00 87.88 204 SER A C 1
ATOM 1600 O O . SER A 1 204 ? 1.597 5.313 5.105 1.00 87.88 204 SER A O 1
ATOM 1602 N N . PHE A 1 205 ? -0.030 4.211 4.019 1.00 84.19 205 PHE A N 1
ATOM 1603 C CA . PHE A 1 205 ? -1.078 4.442 4.998 1.00 84.19 205 PHE A CA 1
ATOM 1604 C C . PHE A 1 205 ? -1.929 3.176 5.131 1.00 84.19 205 PHE A C 1
ATOM 1606 O O . PHE A 1 205 ? -2.330 2.589 4.122 1.00 84.19 205 PHE A O 1
ATOM 1613 N N . PRO A 1 206 ? -2.232 2.737 6.362 1.00 79.75 206 PRO A N 1
ATOM 1614 C CA . PRO A 1 206 ? -3.309 1.793 6.586 1.00 79.75 206 PRO A CA 1
ATOM 1615 C C . PRO A 1 206 ? -4.634 2.505 6.281 1.00 79.75 206 PRO A C 1
ATOM 1617 O O . PRO A 1 206 ? -5.021 3.444 6.972 1.00 79.75 206 PRO A O 1
ATOM 1620 N N . LEU A 1 207 ? -5.326 2.062 5.234 1.00 68.12 207 LEU A N 1
ATOM 1621 C CA . LEU A 1 207 ? -6.666 2.514 4.854 1.00 68.12 207 LEU A CA 1
ATOM 1622 C C . LEU A 1 207 ? -7.754 2.029 5.819 1.00 68.12 207 LEU A C 1
ATOM 1624 O O . LEU A 1 207 ? -8.886 2.500 5.762 1.00 68.12 207 LEU A O 1
ATOM 1628 N N . GLY A 1 208 ? -7.416 1.127 6.738 1.00 54.47 208 GLY A N 1
ATOM 1629 C CA . GLY A 1 208 ? -8.272 0.830 7.869 1.00 54.47 208 GLY A CA 1
ATOM 1630 C C . GLY A 1 208 ? -7.764 -0.326 8.709 1.00 54.47 208 GLY A C 1
ATOM 1631 O O . GLY A 1 208 ? -7.606 -1.438 8.225 1.00 54.47 208 GLY A O 1
ATOM 1632 N N . SER A 1 209 ? -7.642 -0.076 10.007 1.00 45.53 209 SER A N 1
ATOM 1633 C CA . SER A 1 209 ? -7.879 -1.082 11.045 1.00 45.53 209 SER A CA 1
ATOM 1634 C C . SER A 1 209 ? -9.383 -1.266 11.336 1.00 45.53 209 SER A C 1
ATOM 1636 O O . SER A 1 209 ? -9.732 -1.903 12.325 1.00 45.53 209 SER A O 1
ATOM 1638 N N . GLY A 1 210 ? -10.284 -0.688 10.520 1.00 37.00 210 GLY A N 1
ATOM 1639 C CA . GLY A 1 210 ? -11.694 -0.505 10.894 1.00 37.00 210 GLY A CA 1
ATOM 1640 C C . GLY A 1 210 ? -12.768 -0.653 9.809 1.00 37.00 210 GLY A C 1
ATOM 1641 O O . GLY A 1 210 ? -13.910 -0.329 10.102 1.00 37.00 210 GLY A O 1
ATOM 1642 N N . VAL A 1 211 ? -12.469 -1.122 8.589 1.00 37.62 211 VAL A N 1
ATOM 1643 C CA . VAL A 1 211 ? -13.510 -1.302 7.534 1.00 37.62 211 VAL A CA 1
ATOM 1644 C C . VAL A 1 211 ? -13.595 -2.734 7.004 1.00 37.62 211 VAL A C 1
ATOM 1646 O O . VAL A 1 211 ? -14.649 -3.182 6.573 1.00 37.62 211 VAL A O 1
ATOM 1649 N N . TRP A 1 212 ? -12.532 -3.508 7.166 1.00 36.94 212 TRP A N 1
ATOM 1650 C CA . TRP A 1 212 ? -12.604 -4.959 7.155 1.00 36.94 212 TRP A CA 1
ATOM 1651 C C . TRP A 1 212 ? -11.981 -5.358 8.469 1.00 36.94 212 TRP A C 1
ATOM 1653 O O . TRP A 1 212 ? -10.773 -5.196 8.647 1.00 36.94 212 TRP A O 1
ATOM 1663 N N . GLY A 1 213 ? -12.822 -5.737 9.434 1.00 29.12 213 GLY A N 1
ATOM 1664 C CA . GLY A 1 213 ? -12.333 -6.277 10.692 1.00 29.12 213 GLY A CA 1
ATOM 1665 C C . GLY A 1 213 ? -11.250 -7.292 10.371 1.00 29.12 213 GLY A C 1
ATOM 1666 O O . GLY A 1 213 ? -11.367 -8.040 9.397 1.00 29.12 213 GLY A O 1
ATOM 1667 N N . THR A 1 214 ? -10.176 -7.282 11.150 1.00 30.98 214 THR A N 1
ATOM 1668 C CA . THR A 1 214 ? -9.305 -8.442 11.238 1.00 30.98 214 THR A CA 1
ATOM 1669 C C . THR A 1 214 ? -10.201 -9.676 11.228 1.00 30.98 214 THR A C 1
ATOM 1671 O O . THR A 1 214 ? -10.919 -9.915 12.198 1.00 30.98 214 THR A O 1
ATOM 1674 N N . LEU A 1 215 ? -10.177 -10.458 10.148 1.00 35.84 215 LEU A N 1
ATOM 1675 C CA . LEU A 1 215 ? -10.574 -11.858 10.196 1.00 35.84 215 LEU A CA 1
ATOM 1676 C C . LEU A 1 215 ? -9.480 -12.577 10.993 1.00 35.84 215 LEU A C 1
ATOM 1678 O O . LEU A 1 215 ? -8.791 -13.464 10.503 1.00 35.84 215 LEU A O 1
ATOM 1682 N N . HIS A 1 216 ? -9.295 -12.160 12.246 1.00 34.06 216 HIS A N 1
ATOM 1683 C CA . HIS A 1 216 ? -8.974 -13.112 13.271 1.00 34.06 216 HIS A CA 1
ATOM 1684 C C . HIS A 1 216 ? -10.178 -14.034 13.278 1.00 34.06 216 HIS A C 1
ATOM 1686 O O . HIS A 1 216 ? -11.303 -13.639 13.579 1.00 34.06 216 HIS A O 1
ATOM 1692 N N . HIS A 1 217 ? -9.941 -15.262 12.844 1.00 34.47 217 HIS A N 1
ATOM 1693 C CA . HIS A 1 217 ? -10.804 -16.377 13.157 1.00 34.47 217 HIS A CA 1
ATOM 1694 C C . HIS A 1 217 ? -10.688 -16.604 14.674 1.00 34.47 217 HIS A C 1
ATOM 1696 O O . HIS A 1 217 ? -10.103 -17.582 15.133 1.00 34.47 217 HIS A O 1
ATOM 1702 N N . ASP A 1 218 ? -11.177 -15.639 15.457 1.00 31.25 218 ASP A N 1
ATOM 1703 C CA . ASP A 1 218 ? -11.399 -15.789 16.879 1.00 31.25 218 ASP A CA 1
ATOM 1704 C C . ASP A 1 218 ? -12.572 -16.751 16.985 1.00 31.25 218 ASP A C 1
ATOM 1706 O O . ASP A 1 218 ? -13.744 -16.375 16.964 1.00 31.25 218 ASP A O 1
ATOM 1710 N N . ARG A 1 219 ? -12.233 -18.033 17.112 1.00 36.41 219 ARG A N 1
ATOM 1711 C CA . ARG A 1 219 ? -13.138 -19.114 17.524 1.00 36.41 219 ARG A CA 1
ATOM 1712 C C . ARG A 1 219 ? -13.844 -18.842 18.867 1.00 36.41 219 ARG A C 1
ATOM 1714 O O . ARG A 1 219 ? -14.605 -19.681 19.327 1.00 36.41 219 ARG A O 1
ATOM 1721 N N . GLU A 1 220 ? -13.613 -17.689 19.495 1.00 36.59 220 GLU A N 1
ATOM 1722 C CA . GLU A 1 220 ? -14.248 -17.239 20.734 1.00 36.59 220 GLU A CA 1
ATOM 1723 C C . GLU A 1 220 ? -15.485 -16.345 20.518 1.00 36.59 220 GLU A C 1
ATOM 1725 O O . GLU A 1 220 ? -16.231 -16.104 21.469 1.00 36.59 220 GLU A O 1
ATOM 1730 N N . ALA A 1 221 ? -15.759 -15.873 19.294 1.00 37.50 221 ALA A N 1
ATOM 1731 C CA . ALA A 1 221 ? -16.874 -14.951 19.037 1.00 37.50 221 ALA A CA 1
ATOM 1732 C C . ALA A 1 221 ? -18.269 -15.611 19.006 1.00 37.50 221 ALA A C 1
ATOM 1734 O O . ALA A 1 221 ? -19.270 -14.899 19.039 1.00 37.50 221 ALA A O 1
ATOM 1735 N N . GLU A 1 222 ? -18.368 -16.944 18.999 1.00 40.03 222 GLU A N 1
ATOM 1736 C CA . GLU A 1 222 ? -19.668 -17.637 18.980 1.00 40.03 222 GLU A CA 1
ATOM 1737 C C . GLU A 1 222 ? -20.370 -17.710 20.347 1.00 40.03 222 GLU A C 1
ATOM 1739 O O . GLU A 1 222 ? -21.555 -18.019 20.387 1.00 40.03 222 GLU A O 1
ATOM 1744 N N . ASN A 1 223 ? -19.709 -17.368 21.464 1.00 39.28 223 ASN A N 1
ATOM 1745 C CA . ASN A 1 223 ? -20.283 -17.598 22.803 1.00 39.28 223 ASN A CA 1
ATOM 1746 C C . ASN A 1 223 ? -20.422 -16.371 23.713 1.00 39.28 223 ASN A C 1
ATOM 1748 O O . ASN A 1 223 ? -20.861 -16.516 24.850 1.00 39.28 223 ASN A O 1
ATOM 1752 N N . ASN A 1 224 ? -20.106 -15.161 23.249 1.00 41.97 224 ASN A N 1
ATOM 1753 C CA . ASN A 1 224 ? -20.293 -13.949 24.052 1.00 41.97 224 ASN A CA 1
ATOM 1754 C C . ASN A 1 224 ? -21.006 -12.866 23.242 1.00 41.97 224 ASN A C 1
ATOM 1756 O O . ASN A 1 224 ? -20.376 -11.937 22.730 1.00 41.97 224 ASN A O 1
ATOM 1760 N N . LEU A 1 225 ? -22.338 -12.945 23.178 1.00 51.47 225 LEU A N 1
ATOM 1761 C CA . LEU A 1 225 ? -23.162 -11.763 22.921 1.00 51.47 225 LEU A CA 1
ATOM 1762 C C . LEU A 1 225 ? -22.733 -10.694 23.938 1.00 51.47 225 LEU A C 1
ATOM 1764 O O . LEU A 1 225 ? -22.934 -10.854 25.142 1.00 51.47 225 LEU A O 1
ATOM 1768 N N . LYS A 1 226 ? -22.049 -9.637 23.479 1.00 60.88 226 LYS A N 1
ATOM 1769 C CA . LYS A 1 226 ? -21.592 -8.540 24.342 1.00 60.88 226 LYS A CA 1
ATOM 1770 C C . LYS A 1 226 ? -22.822 -7.863 24.943 1.00 60.88 226 LYS A C 1
ATOM 1772 O O . LYS A 1 226 ? -23.416 -6.995 24.312 1.00 60.88 226 LYS A O 1
ATOM 1777 N N . THR A 1 227 ? -23.185 -8.242 26.166 1.00 73.62 227 THR A N 1
ATOM 1778 C CA . THR A 1 227 ? -24.286 -7.619 26.900 1.00 73.62 227 THR A CA 1
ATOM 1779 C C . THR A 1 227 ? -24.044 -6.116 27.007 1.00 73.62 227 THR A C 1
ATOM 1781 O O . THR A 1 227 ? -22.985 -5.672 27.465 1.00 73.62 227 THR A O 1
ATOM 1784 N N . ILE A 1 228 ? -25.033 -5.318 26.609 1.00 80.31 228 ILE A N 1
ATOM 1785 C CA . ILE A 1 228 ? -24.998 -3.867 26.769 1.00 80.31 228 ILE A CA 1
ATOM 1786 C C . ILE A 1 228 ? -24.965 -3.554 28.266 1.00 80.31 228 ILE A C 1
ATOM 1788 O O . ILE A 1 228 ? -25.947 -3.754 28.987 1.00 80.31 228 ILE A O 1
ATOM 1792 N N . LYS A 1 229 ? -23.817 -3.057 28.735 1.00 84.75 229 LYS A N 1
ATOM 1793 C CA . LYS A 1 229 ? -23.634 -2.609 30.118 1.00 84.75 229 LYS A CA 1
ATOM 1794 C C . LYS A 1 229 ? -24.457 -1.347 30.356 1.00 84.75 229 LYS A C 1
ATOM 1796 O O . LYS A 1 229 ? -24.361 -0.396 29.583 1.00 84.75 229 LYS A O 1
ATOM 1801 N N . SER A 1 230 ? -25.243 -1.334 31.430 1.00 87.62 230 SER A N 1
ATOM 1802 C CA . SER A 1 230 ? -26.002 -0.148 31.824 1.00 87.62 230 SER A CA 1
ATOM 1803 C C . SER A 1 230 ? -25.072 0.965 32.298 1.00 87.62 230 SER A C 1
ATOM 1805 O O . SER A 1 230 ? -24.136 0.703 33.054 1.00 87.62 230 SER A O 1
ATOM 1807 N N . ILE A 1 231 ? -25.365 2.197 31.897 1.00 90.38 231 ILE A N 1
ATOM 1808 C CA . ILE A 1 231 ? -24.685 3.418 32.343 1.00 90.38 231 ILE A CA 1
ATOM 1809 C C . ILE A 1 231 ? -25.682 4.315 33.079 1.00 90.38 231 ILE A C 1
ATOM 1811 O O . ILE A 1 231 ? -26.893 4.165 32.911 1.00 90.38 231 ILE A O 1
ATOM 1815 N N . ALA A 1 232 ? -25.197 5.262 33.882 1.00 88.56 232 ALA A N 1
ATOM 1816 C CA . ALA A 1 232 ? -26.085 6.257 34.467 1.00 88.56 232 ALA A CA 1
ATOM 1817 C C . ALA A 1 232 ? -26.612 7.203 33.373 1.00 88.56 232 ALA A C 1
ATOM 1819 O O . ALA A 1 232 ? -25.885 7.576 32.454 1.00 88.56 232 ALA A O 1
ATOM 1820 N N . ALA A 1 233 ? -27.857 7.668 33.501 1.00 85.62 233 ALA A N 1
ATOM 1821 C CA . ALA A 1 233 ? -28.455 8.622 32.559 1.00 85.62 233 ALA A CA 1
ATOM 1822 C C . ALA A 1 233 ? -27.640 9.928 32.413 1.00 85.62 233 ALA A C 1
ATOM 1824 O O . ALA A 1 233 ? -27.661 10.581 31.367 1.00 85.62 233 ALA A O 1
ATOM 1825 N N . ASN A 1 234 ? -26.884 10.312 33.445 1.00 86.88 234 ASN A N 1
ATOM 1826 C CA . ASN A 1 234 ? -25.988 11.473 33.415 1.00 86.88 234 ASN A CA 1
ATOM 1827 C C . ASN A 1 234 ? -24.739 11.258 32.547 1.00 86.88 234 ASN A C 1
ATOM 1829 O O . ASN A 1 234 ? -24.203 12.232 32.031 1.00 86.88 234 ASN A O 1
ATOM 1833 N N . ASP A 1 235 ? -24.351 10.009 32.286 1.00 88.88 235 ASP A N 1
ATOM 1834 C CA . ASP A 1 235 ? -23.179 9.670 31.471 1.00 88.88 235 ASP A CA 1
ATOM 1835 C C . ASP A 1 235 ? -23.491 9.576 29.969 1.00 88.88 235 ASP A C 1
ATOM 1837 O O . ASP A 1 235 ? -22.589 9.334 29.164 1.00 88.88 235 ASP A O 1
ATOM 1841 N N . LEU A 1 236 ? -24.753 9.788 29.566 1.00 89.12 236 LEU A N 1
ATOM 1842 C CA . LEU A 1 236 ? -25.200 9.710 28.170 1.00 89.12 236 LEU A CA 1
ATOM 1843 C C . LEU A 1 236 ? -24.329 10.566 27.236 1.00 89.12 236 LEU A C 1
ATOM 1845 O O . LEU A 1 236 ? -23.889 10.098 26.190 1.00 89.12 236 LEU A O 1
ATOM 1849 N N . GLU A 1 237 ? -24.048 11.808 27.629 1.00 86.50 237 GLU A N 1
ATOM 1850 C CA . GLU A 1 237 ? -23.239 12.751 26.847 1.00 86.50 237 GLU A CA 1
ATOM 1851 C C . GLU A 1 237 ? -21.816 12.242 26.612 1.00 86.50 237 GLU A C 1
ATOM 1853 O O . GLU A 1 237 ? -21.304 12.270 25.488 1.00 86.50 237 GLU A O 1
ATOM 1858 N N . LYS A 1 238 ? -21.187 11.740 27.677 1.00 84.81 238 LYS A N 1
ATOM 1859 C CA . LYS A 1 238 ? -19.839 11.184 27.619 1.00 84.81 238 LYS A CA 1
ATOM 1860 C C . LYS A 1 238 ? -19.812 9.957 26.708 1.00 84.81 238 LYS A C 1
ATOM 1862 O O . LYS A 1 238 ? -18.967 9.875 25.822 1.00 84.81 238 LYS A O 1
ATOM 1867 N N . ALA A 1 239 ? -20.784 9.058 26.859 1.00 87.25 239 ALA A N 1
ATOM 1868 C CA . ALA A 1 239 ? -20.893 7.838 26.064 1.00 87.25 239 ALA A CA 1
ATOM 1869 C C . ALA A 1 239 ? -21.175 8.095 24.569 1.00 87.25 239 ALA A C 1
ATOM 1871 O O . ALA A 1 239 ? -20.718 7.322 23.721 1.00 87.25 239 ALA A O 1
ATOM 1872 N N . LEU A 1 240 ? -21.912 9.165 24.241 1.00 88.88 240 LEU A N 1
ATOM 1873 C CA . LEU A 1 240 ? -22.117 9.637 22.866 1.00 88.88 240 LEU A CA 1
ATOM 1874 C C . LEU A 1 240 ? -20.833 10.238 22.284 1.00 88.88 240 LEU A C 1
ATOM 1876 O O . LEU A 1 240 ? -20.452 9.913 21.159 1.00 88.88 240 LEU A O 1
ATOM 1880 N N . SER A 1 241 ? -20.131 11.054 23.071 1.00 83.44 241 SER A N 1
ATOM 1881 C CA . SER A 1 241 ? -18.882 11.704 22.661 1.00 83.44 241 SER A CA 1
ATOM 1882 C C . SER A 1 241 ? -17.754 10.699 22.407 1.00 83.44 241 SER A C 1
ATOM 1884 O O . SER A 1 241 ? -17.032 10.825 21.421 1.00 83.44 241 SER A O 1
ATOM 1886 N N . GLU A 1 242 ? -17.632 9.661 23.243 1.00 81.94 242 GLU A N 1
ATOM 1887 C CA . GLU A 1 242 ? -16.679 8.552 23.057 1.00 81.94 242 GLU A CA 1
ATOM 1888 C C . GLU A 1 242 ? -16.937 7.753 21.770 1.00 81.94 242 GLU A C 1
ATOM 1890 O O . GLU A 1 242 ? -16.014 7.176 21.203 1.00 81.94 242 GLU A O 1
ATOM 1895 N N . ARG A 1 243 ? -18.181 7.756 21.276 1.00 84.50 243 ARG A N 1
ATOM 1896 C CA . ARG A 1 243 ? -18.579 7.146 19.996 1.00 84.50 243 ARG A CA 1
ATOM 1897 C C . ARG A 1 243 ? -18.580 8.137 18.829 1.00 84.50 243 ARG A C 1
ATOM 1899 O O . ARG A 1 243 ? -19.043 7.816 17.743 1.00 84.50 243 ARG A O 1
ATOM 1906 N N . GLY A 1 244 ? -18.061 9.346 19.032 1.00 81.25 244 GLY A N 1
ATOM 1907 C CA . GLY A 1 244 ? -17.894 10.335 17.970 1.00 81.25 244 GLY A CA 1
ATOM 1908 C C . GLY A 1 244 ? -19.138 11.168 17.638 1.00 81.25 244 GLY A C 1
ATOM 1909 O O . GLY A 1 244 ? -19.119 11.884 16.634 1.00 81.25 244 GLY A O 1
ATOM 1910 N N . PHE A 1 245 ? -20.194 11.121 18.463 1.00 86.38 245 PHE A N 1
ATOM 1911 C CA . PHE A 1 245 ? -21.388 11.969 18.337 1.00 86.38 245 PHE A CA 1
ATOM 1912 C C . PHE A 1 245 ? -21.238 13.253 19.162 1.00 86.38 245 PHE A C 1
ATOM 1914 O O . PHE A 1 245 ? -21.724 13.362 20.286 1.00 86.38 245 PHE A O 1
ATOM 1921 N N . TYR A 1 246 ? -20.557 14.248 18.595 1.00 77.25 246 TYR A N 1
ATOM 1922 C CA . TYR A 1 246 ? -20.251 15.509 19.289 1.00 77.25 246 TYR A CA 1
ATOM 1923 C C . TYR A 1 246 ? -21.363 16.560 19.205 1.00 77.25 246 TYR A C 1
ATOM 1925 O O . TYR A 1 246 ? -21.356 17.532 19.957 1.00 77.25 246 TYR A O 1
ATOM 1933 N N . GLN A 1 247 ? -22.303 16.392 18.274 1.00 82.12 247 GLN A N 1
ATOM 1934 C CA . GLN A 1 247 ? -23.517 17.196 18.208 1.00 82.12 247 GLN A CA 1
ATOM 1935 C C . GLN A 1 247 ? -24.704 16.269 18.388 1.00 82.12 247 GLN A C 1
ATOM 1937 O O . GLN A 1 247 ? -24.979 15.404 17.553 1.00 82.12 247 GLN A O 1
ATOM 1942 N N . TYR A 1 248 ? -25.397 16.453 19.501 1.00 87.50 248 TYR A N 1
ATOM 1943 C CA . TYR A 1 248 ? -26.582 15.685 19.819 1.00 87.50 248 TYR A CA 1
ATOM 1944 C C . TYR A 1 248 ? -27.622 16.579 20.487 1.00 87.50 248 TYR A C 1
ATOM 1946 O O . TYR A 1 248 ? -27.315 17.614 21.091 1.00 87.50 248 TYR A O 1
ATOM 1954 N N . ARG A 1 249 ? -28.878 16.163 20.373 1.00 89.00 249 ARG A N 1
ATOM 1955 C CA . ARG A 1 249 ? -29.987 16.696 21.149 1.00 89.00 249 ARG A CA 1
ATOM 1956 C C . ARG A 1 249 ? -30.729 15.529 21.764 1.00 89.00 249 ARG A C 1
ATOM 1958 O O . ARG A 1 249 ? -31.080 14.581 21.068 1.00 89.00 249 ARG A O 1
ATOM 1965 N N . PHE A 1 250 ? -30.961 15.609 23.060 1.00 90.88 250 PHE A N 1
ATOM 1966 C CA . PHE A 1 250 ? -31.711 14.611 23.799 1.00 90.88 250 PHE A CA 1
ATOM 1967 C C . PHE A 1 250 ? -32.883 15.288 24.499 1.00 90.88 250 PHE A C 1
ATOM 1969 O O . PHE A 1 250 ? -32.738 16.391 25.033 1.00 90.88 250 PHE A O 1
ATOM 1976 N N . GLY A 1 251 ? -34.043 14.653 24.453 1.00 88.88 251 GLY A N 1
ATOM 1977 C CA . GLY A 1 251 ? -35.267 15.176 25.036 1.00 88.88 251 GLY A CA 1
ATOM 1978 C C . GLY A 1 251 ? -36.378 14.144 25.035 1.00 88.88 251 GLY A C 1
ATOM 1979 O O . GLY A 1 251 ? -36.153 12.961 24.758 1.00 88.88 251 GLY A O 1
ATOM 1980 N N . SER A 1 252 ? -37.593 14.604 25.306 1.00 85.94 252 SER A N 1
ATOM 1981 C CA . SER A 1 252 ? -38.775 13.751 25.311 1.00 85.94 252 SER A CA 1
ATOM 1982 C C . SER A 1 252 ? -39.974 14.417 24.637 1.00 85.94 252 SER A C 1
ATOM 1984 O O . SER A 1 252 ? -40.085 15.640 24.555 1.00 85.94 252 SER A O 1
ATOM 1986 N N . ASP A 1 253 ? -40.871 13.586 24.116 1.00 83.06 253 ASP A N 1
ATOM 1987 C CA . ASP A 1 253 ? -42.128 13.994 23.491 1.00 83.06 253 ASP A CA 1
ATOM 1988 C C . ASP A 1 253 ? -43.234 13.042 23.948 1.00 83.06 253 ASP A C 1
ATOM 1990 O O . ASP A 1 253 ? -43.231 11.866 23.586 1.00 83.06 253 ASP A O 1
ATOM 1994 N N . ARG A 1 254 ? -44.161 13.533 24.782 1.00 79.44 254 ARG A N 1
ATOM 1995 C CA . ARG A 1 254 ? -45.291 12.751 25.329 1.00 79.44 254 ARG A CA 1
ATOM 1996 C C . ARG A 1 254 ? -44.862 11.397 25.929 1.00 79.44 254 ARG A C 1
ATOM 1998 O O . ARG A 1 254 ? -45.524 10.385 25.724 1.00 79.44 254 ARG A O 1
ATOM 2005 N N . GLY A 1 255 ? -43.733 11.376 26.644 1.00 79.88 255 GLY A N 1
ATOM 2006 C CA . GLY A 1 255 ? -43.182 10.171 27.283 1.00 79.88 255 GLY A CA 1
ATOM 2007 C C . GLY A 1 255 ? -42.302 9.288 26.387 1.00 79.88 255 GLY A C 1
ATOM 2008 O O . GLY A 1 255 ? -41.722 8.326 26.882 1.00 79.88 255 GLY A O 1
ATOM 2009 N N . ARG A 1 256 ? -42.149 9.618 25.098 1.00 87.31 256 ARG A N 1
ATOM 2010 C CA . ARG A 1 256 ? -41.185 8.982 24.187 1.00 87.31 256 ARG A CA 1
ATOM 2011 C C . ARG A 1 256 ? -39.838 9.687 24.259 1.00 87.31 256 ARG A C 1
ATOM 2013 O O . ARG A 1 256 ? -39.782 10.907 24.108 1.00 87.31 256 ARG A O 1
ATOM 2020 N N . LEU A 1 257 ? -38.755 8.929 24.408 1.00 91.25 257 LEU A N 1
ATOM 2021 C CA . LEU A 1 257 ? -37.399 9.480 24.387 1.00 91.25 257 LEU A CA 1
ATOM 2022 C C . LEU A 1 257 ? -36.958 9.787 22.955 1.00 91.25 257 LEU A C 1
ATOM 2024 O O . LEU A 1 257 ? -37.105 8.954 22.061 1.00 91.25 257 LEU A O 1
ATOM 2028 N N . ILE A 1 258 ? -36.402 10.975 22.735 1.00 91.06 258 ILE A N 1
ATOM 2029 C CA . ILE A 1 258 ? -35.895 11.416 21.434 1.00 91.06 258 ILE A CA 1
ATOM 2030 C C . ILE A 1 258 ? -34.404 11.713 21.560 1.00 91.06 258 ILE A C 1
ATOM 2032 O O . ILE A 1 258 ? -33.993 12.599 22.308 1.00 91.06 258 ILE A O 1
ATOM 2036 N N . LEU A 1 259 ? -33.599 10.993 20.782 1.00 93.44 259 LEU A N 1
ATOM 2037 C CA . LEU A 1 259 ? -32.175 11.238 20.618 1.00 93.44 259 LEU A CA 1
ATOM 2038 C C . LEU A 1 259 ? -31.894 11.601 19.164 1.00 93.44 259 LEU A C 1
ATOM 2040 O O . LEU A 1 259 ? -31.977 10.760 18.277 1.00 93.44 259 LEU A O 1
ATOM 2044 N N . ARG A 1 260 ? -31.507 12.847 18.920 1.00 91.75 260 ARG A N 1
ATOM 2045 C CA . ARG A 1 260 ? -30.981 13.286 17.631 1.00 91.75 260 ARG A CA 1
ATOM 2046 C C . ARG A 1 260 ? -29.468 13.343 17.700 1.00 91.75 260 ARG A C 1
ATOM 2048 O O . ARG A 1 260 ? -28.933 14.029 18.566 1.00 91.75 260 ARG A O 1
ATOM 2055 N N . VAL A 1 261 ? -28.791 12.680 16.774 1.00 92.06 261 VAL A N 1
ATOM 2056 C CA . VAL A 1 261 ? -27.334 12.736 16.627 1.00 92.06 261 VAL A CA 1
ATOM 2057 C C . VAL A 1 261 ? -26.966 13.218 15.233 1.00 92.06 261 VAL A C 1
ATOM 2059 O O . VAL A 1 261 ? -27.606 12.867 14.243 1.00 92.06 261 VAL A O 1
ATOM 2062 N N . GLU A 1 262 ? -25.932 14.037 15.146 1.00 87.44 262 GLU A N 1
ATOM 2063 C CA . GLU A 1 262 ? -25.304 14.401 13.880 1.00 87.44 262 GLU A CA 1
ATOM 2064 C C . GLU A 1 262 ? -24.256 13.335 13.525 1.00 87.44 262 GLU A C 1
ATOM 2066 O O . GLU A 1 262 ? -23.389 12.995 14.334 1.00 87.44 262 GLU A O 1
ATOM 2071 N N . ASN A 1 263 ? -24.337 12.788 12.315 1.00 85.75 263 ASN A N 1
ATOM 2072 C CA . ASN A 1 263 ? -23.442 11.766 11.805 1.00 85.75 263 ASN A CA 1
ATOM 2073 C C . ASN A 1 263 ? -22.106 12.388 11.391 1.00 85.75 263 ASN A C 1
ATOM 2075 O O . ASN A 1 263 ? -21.857 12.685 10.221 1.00 85.75 263 ASN A O 1
ATOM 2079 N N . THR A 1 264 ? -21.253 12.582 12.390 1.00 73.31 264 THR A N 1
ATOM 2080 C CA . THR A 1 264 ? -19.904 13.132 12.247 1.00 73.31 264 THR A CA 1
ATOM 2081 C C . THR A 1 264 ? -18.792 12.089 12.179 1.00 73.31 264 THR A C 1
ATOM 2083 O O . THR A 1 264 ? -17.645 12.461 11.932 1.00 73.31 264 THR A O 1
ATOM 2086 N N . ALA A 1 265 ? -19.089 10.825 12.489 1.00 74.62 265 ALA A N 1
ATOM 2087 C CA . ALA A 1 265 ? -18.088 9.766 12.657 1.00 74.62 265 ALA A CA 1
ATOM 2088 C C . ALA A 1 265 ? -18.337 8.534 11.770 1.00 74.62 265 ALA A C 1
ATOM 2090 O O . ALA A 1 265 ? -17.393 7.823 11.439 1.00 74.62 265 ALA A O 1
ATOM 2091 N N . TYR A 1 266 ? -19.575 8.309 11.325 1.00 81.56 266 TYR A N 1
ATOM 2092 C CA . TYR A 1 266 ? -19.990 7.106 10.599 1.00 81.56 266 TYR A CA 1
ATOM 2093 C C . TYR A 1 266 ? -20.415 7.457 9.164 1.00 81.56 266 TYR A C 1
ATOM 2095 O O . TYR A 1 266 ? -21.501 7.102 8.706 1.00 81.56 266 TYR A O 1
ATOM 2103 N N . HIS A 1 267 ? -19.568 8.196 8.437 1.00 69.44 267 HIS A N 1
ATOM 2104 C CA . HIS A 1 267 ? -19.877 8.691 7.084 1.00 69.44 267 HIS A CA 1
ATOM 2105 C C . HIS A 1 267 ? -20.126 7.587 6.040 1.00 69.44 267 HIS A C 1
ATOM 2107 O O . HIS A 1 267 ? -20.738 7.862 5.013 1.00 69.44 267 HIS A O 1
ATOM 2113 N N . TRP A 1 268 ? -19.672 6.361 6.302 1.00 69.31 268 TRP A N 1
ATOM 2114 C CA . TRP A 1 268 ? -19.739 5.236 5.365 1.00 69.31 268 TRP A CA 1
ATOM 2115 C C . TRP A 1 268 ? -20.943 4.316 5.598 1.00 69.31 268 TRP A C 1
ATOM 2117 O O . TRP A 1 268 ? -21.331 3.593 4.686 1.00 69.31 268 TRP A O 1
ATOM 2127 N N . ASN A 1 269 ? -21.550 4.342 6.793 1.00 79.81 269 ASN A N 1
ATOM 2128 C CA . ASN A 1 269 ? -22.670 3.467 7.132 1.00 79.81 269 ASN A CA 1
ATOM 2129 C C . ASN A 1 269 ? -23.635 4.128 8.129 1.00 79.81 269 ASN A C 1
ATOM 2131 O O . ASN A 1 269 ? -23.345 4.300 9.314 1.00 79.81 269 ASN A O 1
ATOM 2135 N N . LEU A 1 270 ? -24.825 4.469 7.636 1.00 83.75 270 LEU A N 1
ATOM 2136 C CA . LEU A 1 270 ? -25.880 5.098 8.427 1.00 83.75 270 LEU A CA 1
ATOM 2137 C C . LEU A 1 270 ? -26.485 4.147 9.475 1.00 83.75 270 LEU A C 1
ATOM 2139 O O . LEU A 1 270 ? -26.921 4.607 10.532 1.00 83.75 270 LEU A O 1
ATOM 2143 N N . LEU A 1 271 ? -26.485 2.835 9.211 1.00 83.94 271 LEU A N 1
ATOM 2144 C CA . LEU A 1 271 ? -26.971 1.826 10.155 1.00 83.94 271 LEU A CA 1
ATOM 2145 C C . LEU A 1 271 ? -26.044 1.711 11.362 1.00 83.94 271 LEU A C 1
ATOM 2147 O O . LEU A 1 271 ? -26.533 1.602 12.483 1.00 83.94 271 LEU A O 1
ATOM 2151 N N . ASP A 1 272 ? -24.730 1.833 11.161 1.00 85.56 272 ASP A N 1
ATOM 2152 C CA . ASP A 1 272 ? -23.768 1.847 12.267 1.00 85.56 272 ASP A CA 1
ATOM 2153 C C . ASP A 1 272 ? -23.952 3.093 13.130 1.00 85.56 272 ASP A C 1
ATOM 2155 O O . ASP A 1 272 ? -23.916 3.001 14.357 1.00 85.56 272 ASP A O 1
ATOM 2159 N N . ALA A 1 273 ? -24.216 4.249 12.513 1.00 88.06 273 ALA A N 1
ATOM 2160 C CA . ALA A 1 273 ? -24.536 5.474 13.240 1.00 88.06 273 ALA A CA 1
ATOM 2161 C C . ALA A 1 273 ? -25.791 5.287 14.113 1.00 88.06 273 ALA A C 1
ATOM 2163 O O . ALA A 1 273 ? -25.774 5.561 15.315 1.00 88.06 273 ALA A O 1
ATOM 2164 N N . ALA A 1 274 ? -26.872 4.774 13.517 1.00 90.25 274 ALA A N 1
ATOM 2165 C CA . ALA A 1 274 ? -28.135 4.538 14.210 1.00 90.25 274 ALA A CA 1
ATOM 2166 C C . ALA A 1 274 ? -27.988 3.489 15.322 1.00 90.25 274 ALA A C 1
ATOM 2168 O O . ALA A 1 274 ? -28.457 3.710 16.437 1.00 90.25 274 ALA A O 1
ATOM 2169 N N . GLY A 1 275 ? -27.292 2.384 15.048 1.00 89.75 275 GLY A N 1
ATOM 2170 C CA . GLY A 1 275 ? -27.044 1.297 15.992 1.00 89.75 275 GLY A CA 1
ATOM 2171 C C . GLY A 1 275 ? -26.165 1.719 17.168 1.00 89.75 275 GLY A C 1
ATOM 2172 O O . GLY A 1 275 ? -26.494 1.419 18.313 1.00 89.75 275 GLY A O 1
ATOM 2173 N N . ASN A 1 276 ? -25.093 2.481 16.928 1.00 91.56 276 ASN A N 1
ATOM 2174 C CA . ASN A 1 276 ? -24.237 2.993 18.003 1.00 91.56 276 ASN A CA 1
ATOM 2175 C C . ASN A 1 276 ? -24.969 4.013 18.882 1.00 91.56 276 ASN A C 1
ATOM 2177 O O . ASN A 1 276 ? -24.859 3.949 20.108 1.00 91.56 276 ASN A O 1
ATOM 2181 N N . ALA A 1 277 ? -25.742 4.924 18.283 1.00 92.69 277 ALA A N 1
ATOM 2182 C CA . ALA A 1 277 ? -26.561 5.876 19.030 1.00 92.69 277 ALA A CA 1
ATOM 2183 C C . ALA A 1 277 ? -27.650 5.164 19.853 1.00 92.69 277 ALA A C 1
ATOM 2185 O O . ALA A 1 277 ? -27.830 5.466 21.035 1.00 92.69 277 ALA A O 1
ATOM 2186 N N . LEU A 1 278 ? -28.322 4.168 19.265 1.00 93.56 278 LEU A N 1
ATOM 2187 C CA . LEU A 1 278 ? -29.296 3.324 19.954 1.00 93.56 278 LEU A CA 1
ATOM 2188 C C . LEU A 1 278 ? -28.658 2.533 21.105 1.00 93.56 278 LEU A C 1
ATOM 2190 O O . LEU A 1 278 ? -29.219 2.480 22.196 1.00 93.56 278 LEU A O 1
ATOM 2194 N N . GLY A 1 279 ? -27.472 1.960 20.900 1.00 92.06 279 GLY A N 1
ATOM 2195 C CA . GLY A 1 279 ? -26.742 1.231 21.936 1.00 92.06 279 GLY A CA 1
ATOM 2196 C C . GLY A 1 279 ? -26.442 2.097 23.162 1.00 92.06 279 GLY A C 1
ATOM 2197 O O . GLY A 1 279 ? -26.604 1.639 24.292 1.00 92.06 279 GLY A O 1
ATOM 2198 N N . VAL A 1 280 ? -26.078 3.370 22.961 1.00 93.00 280 VAL A N 1
ATOM 2199 C CA . VAL A 1 280 ? -25.896 4.336 24.061 1.00 93.00 280 VAL A CA 1
ATOM 2200 C C . VAL A 1 280 ? -27.216 4.660 24.748 1.00 93.00 280 VAL A C 1
ATOM 2202 O O . VAL A 1 280 ? -27.282 4.688 25.978 1.00 93.00 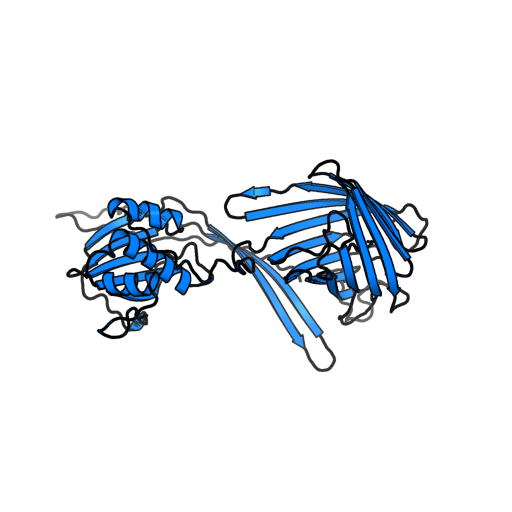280 VAL A O 1
ATOM 2205 N N . LEU A 1 281 ? -28.277 4.867 23.967 1.00 93.25 281 LEU A N 1
ATOM 2206 C CA . LEU A 1 281 ? -29.601 5.153 24.505 1.00 93.25 281 LEU A CA 1
ATOM 2207 C C . LEU A 1 281 ? -30.124 3.993 25.368 1.00 93.25 281 LEU A C 1
ATOM 2209 O O . LEU A 1 281 ? -30.647 4.220 26.455 1.00 93.25 281 LEU A O 1
ATOM 2213 N N . ILE A 1 282 ? -29.912 2.750 24.935 1.00 92.75 282 ILE A N 1
ATOM 2214 C CA . ILE A 1 282 ? -30.284 1.539 25.677 1.00 92.75 282 ILE A CA 1
ATOM 2215 C C . ILE A 1 282 ? -29.395 1.306 26.891 1.00 92.75 282 ILE A C 1
ATOM 2217 O O . ILE A 1 282 ? -29.893 0.877 27.933 1.00 92.75 282 ILE A O 1
ATOM 2221 N N . ALA A 1 283 ? -28.105 1.622 26.808 1.00 91.31 283 ALA A N 1
ATOM 2222 C CA . ALA A 1 283 ? -27.235 1.578 27.975 1.00 91.31 283 ALA A CA 1
ATOM 2223 C C . ALA A 1 283 ? -27.744 2.521 29.081 1.00 91.31 283 ALA A C 1
ATOM 2225 O O . ALA A 1 283 ? -27.722 2.147 30.251 1.00 91.31 283 ALA A O 1
ATOM 2226 N N . ALA A 1 284 ? -28.231 3.711 28.719 1.00 91.19 284 ALA A N 1
ATOM 2227 C CA . ALA A 1 284 ? -28.703 4.712 29.675 1.00 91.19 284 ALA A CA 1
ATOM 2228 C C . ALA A 1 284 ? -30.150 4.492 30.157 1.00 91.19 284 ALA A C 1
ATOM 2230 O O . ALA A 1 284 ? -30.440 4.720 31.329 1.00 91.19 284 ALA A O 1
ATOM 2231 N N . TYR A 1 285 ? -31.058 4.055 29.275 1.00 91.06 285 TYR A N 1
ATOM 2232 C CA . TYR A 1 285 ? -32.507 4.028 29.541 1.00 91.06 285 TYR A CA 1
ATOM 2233 C C . TYR A 1 285 ? -33.183 2.679 29.271 1.00 91.06 285 TYR A C 1
ATOM 2235 O O . TYR A 1 285 ? -34.379 2.532 29.503 1.00 91.06 285 TYR A O 1
ATOM 2243 N N . GLY A 1 286 ? -32.440 1.656 28.842 1.00 85.06 286 GLY A N 1
ATOM 2244 C CA . GLY A 1 286 ? -32.976 0.341 28.469 1.00 85.06 286 GLY A CA 1
ATOM 2245 C C . GLY A 1 286 ? -33.551 -0.501 29.610 1.00 85.06 286 GLY A C 1
ATOM 2246 O O . GLY A 1 286 ? -33.837 -1.673 29.395 1.00 85.06 286 GLY A O 1
ATOM 2247 N N . GLN A 1 287 ? -33.659 0.048 30.822 1.00 80.94 287 GLN A N 1
ATOM 2248 C CA . GLN A 1 287 ? -34.370 -0.578 31.943 1.00 80.94 287 GLN A CA 1
ATOM 2249 C C . GLN A 1 287 ? -35.845 -0.156 32.010 1.00 80.94 287 GLN A C 1
ATOM 2251 O O . GLN A 1 287 ? -36.619 -0.782 32.728 1.00 80.94 287 GLN A O 1
ATOM 2256 N N . ASN A 1 288 ? -36.231 0.889 31.272 1.00 80.94 288 ASN A N 1
ATOM 2257 C CA . ASN A 1 288 ? -37.595 1.397 31.240 1.00 80.94 288 ASN A CA 1
ATOM 2258 C C . ASN A 1 288 ? -38.327 0.862 30.006 1.00 80.94 288 ASN A C 1
ATOM 2260 O O . ASN A 1 288 ? -37.761 0.812 28.910 1.00 80.94 288 ASN A O 1
ATOM 2264 N N . ASP A 1 289 ? -39.605 0.527 30.173 1.00 80.94 289 ASP A N 1
ATOM 2265 C CA . ASP A 1 289 ? -40.490 0.150 29.069 1.00 80.94 289 ASP A CA 1
ATOM 2266 C C . ASP A 1 289 ? -41.058 1.415 28.411 1.00 80.94 289 ASP A C 1
ATOM 2268 O O . ASP A 1 289 ? -42.195 1.828 28.630 1.00 80.94 289 ASP A O 1
ATOM 2272 N N . GLN A 1 290 ? -40.169 2.132 27.726 1.00 87.00 290 GLN A N 1
ATOM 2273 C CA . GLN A 1 290 ? -40.461 3.395 27.062 1.00 87.00 290 GLN A CA 1
ATOM 2274 C C . GLN A 1 290 ? -40.116 3.303 25.581 1.00 87.00 290 GLN A C 1
ATOM 2276 O O . GLN A 1 290 ? -39.035 2.838 25.198 1.00 87.00 290 GLN A O 1
ATOM 2281 N N . SER A 1 291 ? -41.006 3.859 24.761 1.00 89.75 291 SER A N 1
ATOM 2282 C CA . SER A 1 291 ? -40.734 4.036 23.341 1.00 89.75 291 SER A CA 1
ATOM 2283 C C . SER A 1 291 ? -39.619 5.059 23.118 1.00 89.75 291 SER A C 1
ATOM 2285 O O . SER A 1 291 ? -39.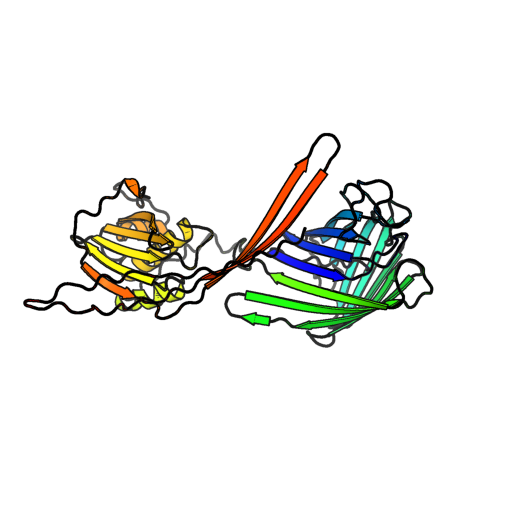468 6.035 23.865 1.00 89.75 291 SER A O 1
ATOM 2287 N N . PHE A 1 292 ? -38.851 4.864 22.052 1.00 91.44 292 PHE A N 1
ATOM 2288 C CA . PHE A 1 292 ? -37.783 5.769 21.663 1.00 91.44 292 PHE A CA 1
ATOM 2289 C C . PHE A 1 292 ? -37.848 6.159 20.188 1.00 91.44 292 PHE A C 1
ATOM 2291 O O . PHE A 1 292 ? -38.490 5.515 19.354 1.00 91.44 292 PHE A O 1
ATOM 2298 N N . ARG A 1 293 ? -37.122 7.230 19.872 1.00 91.19 293 ARG A N 1
ATOM 2299 C CA . ARG A 1 293 ? -36.783 7.652 18.521 1.00 91.19 293 ARG A CA 1
ATOM 2300 C C . ARG A 1 293 ? -35.330 8.106 18.468 1.00 91.19 293 ARG A C 1
ATOM 2302 O O . ARG A 1 293 ? -34.957 9.061 19.145 1.00 91.19 293 ARG A O 1
ATOM 2309 N N . VAL A 1 294 ? -34.533 7.452 17.632 1.00 93.12 294 VAL A N 1
ATOM 2310 C CA . VAL A 1 294 ? -33.186 7.898 17.272 1.00 93.12 294 VAL A CA 1
ATOM 2311 C C . VAL A 1 294 ? -33.238 8.528 15.886 1.00 93.12 294 VAL A C 1
ATOM 2313 O O . VAL A 1 294 ? -33.629 7.882 14.919 1.00 93.12 294 VAL A O 1
ATOM 2316 N N . GLU A 1 295 ? -32.847 9.792 15.788 1.00 91.38 295 GLU A N 1
ATOM 2317 C CA . GLU A 1 295 ? -32.765 10.543 14.538 1.00 91.38 295 GLU A CA 1
ATOM 2318 C C . GLU A 1 295 ? -31.294 10.744 14.185 1.00 91.38 295 GLU A C 1
ATOM 2320 O O . GLU A 1 295 ? -30.568 11.448 14.890 1.00 91.38 295 GLU A O 1
ATOM 2325 N N . VAL A 1 296 ? -30.854 10.145 13.083 1.00 90.88 296 VAL A N 1
ATOM 2326 C CA . VAL A 1 296 ? -29.510 10.368 12.557 1.00 90.88 296 VAL A CA 1
ATOM 2327 C C . VAL A 1 296 ? -29.584 11.455 11.498 1.00 90.88 296 VAL A C 1
ATOM 2329 O O . VAL A 1 296 ? -30.257 11.321 10.474 1.00 90.88 296 VAL A O 1
ATOM 2332 N N . THR A 1 297 ? -28.895 12.554 11.771 1.00 88.19 297 THR A N 1
ATOM 2333 C CA . THR A 1 297 ? -28.841 13.734 10.911 1.00 88.19 297 THR A CA 1
ATOM 2334 C C . THR A 1 297 ? -27.483 13.859 10.248 1.00 88.19 297 THR A C 1
ATOM 2336 O O . THR A 1 297 ? -26.484 13.433 10.807 1.00 88.19 297 THR A O 1
ATOM 2339 N N . GLN A 1 298 ? -27.427 14.429 9.052 1.00 84.00 298 GLN A N 1
ATOM 2340 C CA . GLN A 1 298 ? -26.183 14.842 8.423 1.00 84.00 298 GLN A CA 1
ATOM 2341 C C . GLN A 1 298 ? -26.377 16.231 7.832 1.00 84.00 298 GLN A C 1
ATOM 2343 O O . GLN A 1 298 ? -27.281 16.481 7.038 1.00 84.00 298 GLN A O 1
ATOM 2348 N N . ARG A 1 299 ? -25.521 17.156 8.242 1.00 75.62 299 ARG A N 1
ATOM 2349 C CA . ARG A 1 299 ? -25.603 18.591 7.992 1.00 75.62 299 ARG A CA 1
ATOM 2350 C C . ARG A 1 299 ? -26.979 19.155 8.360 1.00 75.62 299 ARG A C 1
ATOM 2352 O O . ARG A 1 299 ? -27.491 20.022 7.660 1.00 75.62 299 ARG A O 1
ATOM 2359 N N . GLY A 1 300 ? -27.573 18.656 9.447 1.00 74.56 300 GLY A N 1
ATOM 2360 C CA . GLY A 1 300 ? -28.917 19.036 9.889 1.00 74.56 300 GLY A CA 1
ATOM 2361 C C . GLY A 1 300 ? -30.080 18.418 9.100 1.00 74.56 300 GLY A C 1
ATOM 2362 O O . GLY A 1 300 ? -31.228 18.661 9.465 1.00 74.56 300 GLY A O 1
ATOM 2363 N N . LEU A 1 301 ? -29.822 17.607 8.067 1.00 79.94 301 LEU A N 1
ATOM 2364 C CA . LEU A 1 301 ? -30.850 16.846 7.348 1.00 79.94 301 LEU A CA 1
ATOM 2365 C C . LEU A 1 301 ? -31.035 15.477 8.001 1.00 79.94 301 LEU A C 1
ATOM 2367 O O . LEU A 1 301 ? -30.065 14.745 8.171 1.00 79.94 301 LEU A O 1
ATOM 2371 N N . THR A 1 302 ? -32.264 15.105 8.356 1.00 85.94 302 THR A N 1
ATOM 2372 C CA . THR A 1 302 ? -32.560 13.767 8.888 1.00 85.94 302 THR A CA 1
ATOM 2373 C C . THR A 1 302 ? -32.453 12.728 7.778 1.00 85.94 302 THR A C 1
ATOM 2375 O O . THR A 1 302 ? -33.221 12.764 6.821 1.00 85.94 302 THR A O 1
ATOM 2378 N N . LEU A 1 303 ? -31.502 11.802 7.915 1.00 84.56 303 LEU A N 1
ATOM 2379 C CA . LEU A 1 303 ? -31.252 10.746 6.931 1.00 84.56 303 LEU A CA 1
ATOM 2380 C C . LEU A 1 303 ? -31.879 9.411 7.331 1.00 84.56 303 LEU A C 1
ATOM 2382 O O . LEU A 1 303 ? -32.352 8.678 6.471 1.00 84.56 303 LEU A O 1
ATOM 2386 N N . ALA A 1 304 ? -31.890 9.097 8.627 1.00 86.56 304 ALA A N 1
ATOM 2387 C CA . ALA A 1 304 ? -32.533 7.900 9.155 1.00 86.56 304 ALA A CA 1
ATOM 2388 C C . ALA A 1 304 ? -33.239 8.198 10.469 1.00 86.56 304 ALA A C 1
ATOM 2390 O O . ALA A 1 304 ? -32.762 8.978 11.298 1.00 86.56 304 ALA A O 1
ATOM 2391 N N . VAL A 1 305 ? -34.364 7.519 10.662 1.00 88.62 305 VAL A N 1
ATOM 2392 C CA . VAL A 1 305 ? -35.118 7.535 11.907 1.00 88.62 305 VAL A CA 1
ATOM 2393 C C . VAL A 1 305 ? -35.359 6.097 12.324 1.00 88.62 305 VAL A C 1
ATOM 2395 O O . VAL A 1 305 ? -35.918 5.312 11.563 1.00 88.62 305 VAL A O 1
ATOM 2398 N N . LEU A 1 306 ? -34.935 5.763 13.535 1.00 91.31 306 LEU A N 1
ATOM 2399 C CA . LEU A 1 306 ? -35.116 4.453 14.139 1.00 91.31 306 LEU A CA 1
ATOM 2400 C C . LEU A 1 306 ? -36.065 4.586 15.326 1.00 91.31 306 LEU A C 1
ATOM 2402 O O . LEU A 1 306 ? -35.834 5.409 16.212 1.00 91.31 306 LEU A O 1
ATOM 2406 N N . VAL A 1 307 ? -37.132 3.795 15.338 1.00 90.19 307 VAL A N 1
ATOM 2407 C CA . VAL A 1 307 ? -38.133 3.783 16.413 1.00 90.19 307 VAL A CA 1
ATOM 2408 C C . VAL A 1 307 ? -38.332 2.377 16.961 1.00 90.19 307 VAL A C 1
ATOM 2410 O O . VAL A 1 307 ? -38.104 1.394 16.257 1.00 90.19 307 VAL A O 1
ATOM 2413 N N . GLY A 1 308 ? -38.785 2.291 18.208 1.00 89.88 308 GLY A N 1
ATOM 2414 C CA . GLY A 1 308 ? -39.106 1.032 18.876 1.00 89.88 308 GLY A CA 1
ATOM 2415 C C . GLY A 1 308 ? -39.305 1.229 20.376 1.00 89.88 308 GLY A C 1
ATOM 2416 O O . GLY A 1 308 ? -39.442 2.364 20.838 1.00 89.88 308 GLY A O 1
ATOM 2417 N N . ASP A 1 309 ? -39.262 0.130 21.125 1.00 90.06 309 ASP A N 1
ATOM 2418 C CA . ASP A 1 309 ? -39.295 0.115 22.592 1.00 90.06 309 ASP A CA 1
ATOM 2419 C C . ASP A 1 309 ? -37.931 -0.245 23.169 1.00 90.06 309 ASP A C 1
ATOM 2421 O O . ASP A 1 309 ? -37.286 -1.197 22.728 1.00 90.06 309 ASP A O 1
ATOM 2425 N N . LEU A 1 310 ? -37.482 0.507 24.175 1.00 89.44 310 LEU A N 1
ATOM 2426 C CA . LEU A 1 310 ? -36.131 0.372 24.725 1.00 89.44 310 LEU A CA 1
ATOM 2427 C C . LEU A 1 310 ? -35.894 -0.977 25.398 1.00 89.44 310 LEU A C 1
ATOM 2429 O O . LEU A 1 310 ? -34.861 -1.605 25.154 1.00 89.44 310 LEU A O 1
ATOM 2433 N N . ALA A 1 311 ? -36.849 -1.439 26.208 1.00 86.81 311 ALA A N 1
ATOM 2434 C CA . ALA A 1 311 ? -36.767 -2.740 26.861 1.00 86.81 311 ALA A CA 1
ATOM 2435 C C . ALA A 1 311 ? -36.702 -3.872 25.827 1.00 86.81 311 ALA A C 1
ATOM 2437 O O . ALA A 1 311 ? -35.901 -4.801 25.965 1.00 86.81 311 ALA A O 1
ATOM 2438 N N . CYS A 1 312 ? -37.485 -3.777 24.745 1.00 87.88 312 CYS A N 1
ATOM 2439 C CA . CYS A 1 312 ? -37.455 -4.811 23.723 1.00 87.88 312 CYS A CA 1
ATOM 2440 C C . CYS A 1 312 ? -36.199 -4.758 22.845 1.00 87.88 312 CYS A C 1
ATOM 2442 O O . CYS A 1 312 ? -35.567 -5.789 22.622 1.00 87.88 312 CYS A O 1
ATOM 2444 N N . ALA A 1 313 ? -35.782 -3.572 22.408 1.00 88.69 313 ALA A N 1
ATOM 2445 C CA . ALA A 1 313 ? -34.558 -3.395 21.637 1.00 88.69 313 ALA A CA 1
ATOM 2446 C C . ALA A 1 313 ? -33.310 -3.847 22.418 1.00 88.69 313 ALA A C 1
ATOM 2448 O O . ALA A 1 313 ? -32.379 -4.403 21.834 1.00 88.69 313 ALA A O 1
ATOM 2449 N N . LYS A 1 314 ? -33.303 -3.690 23.749 1.00 89.06 314 LYS A N 1
ATOM 2450 C CA . LYS A 1 314 ? -32.251 -4.234 24.615 1.00 89.06 314 LYS A CA 1
ATOM 2451 C C . LYS A 1 314 ? -32.213 -5.761 24.608 1.00 89.06 314 LYS A C 1
ATOM 2453 O O . LYS A 1 314 ? -31.126 -6.321 24.488 1.00 89.06 314 LYS A O 1
ATOM 2458 N N . ARG A 1 315 ? -33.368 -6.428 24.722 1.00 85.56 315 ARG A N 1
ATOM 2459 C CA . ARG A 1 315 ? -33.456 -7.898 24.621 1.00 85.56 315 ARG A CA 1
ATOM 2460 C C . ARG A 1 315 ? -32.982 -8.385 23.259 1.00 85.56 315 ARG A C 1
ATOM 2462 O O . ARG A 1 315 ? -32.151 -9.283 23.206 1.00 85.56 315 ARG A O 1
ATOM 2469 N N . LEU A 1 316 ? -33.419 -7.736 22.178 1.00 86.00 316 LEU A N 1
ATOM 2470 C CA . LEU A 1 316 ? -32.967 -8.077 20.830 1.00 86.00 316 LEU A CA 1
ATOM 2471 C C . LEU A 1 316 ? -31.438 -7.997 20.716 1.00 86.00 316 LEU A C 1
ATOM 2473 O O . LEU A 1 316 ? -30.816 -8.924 20.210 1.00 86.00 316 LEU A O 1
ATOM 2477 N N . MET A 1 317 ? -30.821 -6.924 21.216 1.00 82.81 317 MET A N 1
ATOM 2478 C CA . MET A 1 317 ? -29.369 -6.752 21.112 1.00 82.81 317 MET A CA 1
ATOM 2479 C C . MET A 1 317 ? -28.552 -7.643 22.055 1.00 82.81 317 MET A C 1
ATOM 2481 O O . MET A 1 317 ? -27.422 -7.987 21.720 1.00 82.81 317 MET A O 1
ATOM 2485 N N . ASN A 1 318 ? -29.086 -8.012 23.220 1.00 85.00 318 ASN A N 1
ATOM 2486 C CA . ASN A 1 318 ? -28.371 -8.853 24.184 1.00 85.00 318 ASN A CA 1
ATOM 2487 C C . ASN A 1 318 ? -28.566 -10.354 23.942 1.00 85.00 318 ASN A C 1
ATOM 2489 O O . ASN A 1 318 ? -27.656 -11.125 24.223 1.00 85.00 318 ASN A O 1
ATOM 2493 N N . GLU A 1 319 ? -29.749 -10.765 23.487 1.00 81.06 319 GLU A N 1
ATOM 2494 C CA . GLU A 1 319 ? -30.199 -12.165 23.487 1.00 81.06 319 GLU A CA 1
ATOM 2495 C C . GLU A 1 319 ? -30.603 -12.656 22.089 1.00 81.06 319 GLU A C 1
ATOM 2497 O O . GLU A 1 319 ? -30.871 -13.841 21.910 1.00 81.06 319 GLU A O 1
ATOM 2502 N N . GLY A 1 320 ? -30.681 -11.768 21.090 1.00 75.31 320 GLY A N 1
ATOM 2503 C CA . GLY A 1 320 ? -31.129 -12.113 19.736 1.00 75.31 320 GLY A CA 1
ATOM 2504 C C . GLY A 1 320 ? -32.618 -12.470 19.640 1.00 75.31 320 GLY A C 1
ATOM 2505 O O . GLY A 1 320 ? -33.062 -12.969 18.609 1.00 75.31 320 GLY A O 1
ATOM 2506 N N . GLN A 1 321 ? -33.400 -12.233 20.699 1.00 73.19 321 GLN A N 1
ATOM 2507 C CA . GLN A 1 321 ? -34.822 -12.575 20.756 1.00 73.19 321 GLN A CA 1
ATOM 2508 C C . GLN A 1 321 ? -35.710 -11.417 20.276 1.00 73.19 321 GLN A C 1
ATOM 2510 O O . GLN A 1 321 ? -35.483 -10.254 20.611 1.00 73.19 321 GLN A O 1
ATOM 2515 N N . GLY A 1 322 ? -36.746 -11.744 19.498 1.00 67.75 322 GLY A N 1
ATOM 2516 C CA . GLY A 1 322 ? -37.749 -10.785 19.019 1.00 67.75 322 GLY A CA 1
ATOM 2517 C C . GLY A 1 322 ? -38.758 -10.350 20.093 1.00 67.75 322 GLY A C 1
ATOM 2518 O O . GLY A 1 322 ? -38.788 -10.884 21.202 1.00 67.75 322 GLY A O 1
ATOM 2519 N N . CYS A 1 323 ? -39.618 -9.380 19.762 1.00 73.00 323 CYS A N 1
ATOM 2520 C CA . CYS A 1 323 ? -40.692 -8.935 20.655 1.00 73.00 323 CYS A CA 1
ATOM 2521 C C . CYS A 1 323 ? -41.962 -9.770 20.473 1.00 73.00 323 CYS A C 1
ATOM 2523 O O . CYS A 1 323 ? -42.308 -10.160 19.362 1.00 73.00 323 CYS A O 1
ATOM 2525 N N . GLN A 1 324 ? -42.731 -9.934 21.553 1.00 65.62 324 GLN A N 1
ATOM 2526 C CA . GLN A 1 324 ? -44.081 -10.510 21.481 1.00 65.62 324 GLN A CA 1
ATOM 2527 C C . GLN A 1 324 ? -45.066 -9.627 20.687 1.00 65.62 324 GLN A C 1
ATOM 2529 O O . GLN A 1 324 ? -46.051 -10.131 20.161 1.00 65.62 324 GLN A O 1
ATOM 2534 N N . SER A 1 325 ? -44.797 -8.320 20.586 1.00 61.75 325 SER A N 1
ATOM 2535 C CA . SER A 1 325 ? -45.629 -7.323 19.901 1.00 61.75 325 SER A CA 1
ATOM 2536 C C . SER A 1 325 ? -45.301 -7.118 18.412 1.00 61.75 325 SER A C 1
ATOM 2538 O O . SER A 1 325 ? -45.962 -6.306 17.768 1.00 61.75 325 SER A O 1
ATOM 2540 N N . GLY A 1 326 ? -44.311 -7.829 17.850 1.00 64.12 326 GLY A N 1
ATOM 2541 C CA . GLY A 1 326 ? -43.871 -7.669 16.456 1.00 64.12 326 GLY A CA 1
ATOM 2542 C C . GLY A 1 326 ? -42.430 -7.158 16.317 1.00 64.12 326 GLY A C 1
ATOM 2543 O O . GLY A 1 326 ? -41.537 -7.602 17.039 1.00 64.12 326 GLY A O 1
ATOM 2544 N N . GLU A 1 327 ? -42.183 -6.260 15.356 1.00 64.19 327 GLU A N 1
ATOM 2545 C CA . GLU A 1 327 ? -40.844 -5.726 15.055 1.00 64.19 327 GLU A CA 1
ATOM 2546 C C . GLU A 1 327 ? -40.279 -4.909 16.229 1.00 64.19 327 GLU A C 1
ATOM 2548 O O . GLU A 1 327 ? -40.856 -3.906 16.644 1.00 64.19 327 GLU A O 1
ATOM 2553 N N . ALA A 1 328 ? -39.113 -5.309 16.747 1.00 71.06 328 ALA A N 1
ATOM 2554 C CA . ALA A 1 328 ? -38.447 -4.615 17.857 1.00 71.06 328 ALA A CA 1
ATOM 2555 C C . ALA A 1 328 ? -37.936 -3.219 17.494 1.00 71.06 328 ALA A C 1
ATOM 2557 O O . ALA A 1 328 ? -37.759 -2.362 18.361 1.00 71.06 328 ALA A O 1
ATOM 2558 N N . LEU A 1 329 ? -37.648 -3.032 16.210 1.00 85.56 329 LEU A N 1
ATOM 2559 C CA . LEU A 1 329 ? -37.014 -1.867 15.633 1.00 85.56 329 LEU A CA 1
ATOM 2560 C C . LEU A 1 329 ? -37.607 -1.654 14.251 1.00 85.56 329 LEU A C 1
ATOM 2562 O O . LEU A 1 329 ? -37.649 -2.589 13.455 1.00 85.56 329 LEU A O 1
ATOM 2566 N N . ARG A 1 330 ? -38.000 -0.419 13.949 1.00 86.25 330 ARG A N 1
ATOM 2567 C CA . ARG A 1 330 ? -38.443 -0.039 12.610 1.00 86.25 330 ARG A CA 1
ATOM 2568 C C . ARG A 1 330 ? -37.701 1.198 12.142 1.00 86.25 330 ARG A C 1
ATOM 2570 O O . ARG A 1 330 ? -37.623 2.197 12.862 1.00 86.25 330 ARG A O 1
ATOM 2577 N N . PHE A 1 331 ? -37.182 1.132 10.922 1.00 85.25 331 PHE A N 1
ATOM 2578 C CA . PHE A 1 331 ? -36.694 2.311 10.222 1.00 85.25 331 PHE A CA 1
ATOM 2579 C C . PHE A 1 331 ? -37.868 3.020 9.557 1.00 85.25 331 PHE A C 1
ATOM 2581 O O . PHE A 1 331 ? -38.668 2.394 8.865 1.00 85.25 331 PHE A O 1
ATOM 2588 N N . LEU A 1 332 ? -37.976 4.324 9.789 1.00 81.62 332 LEU A N 1
ATOM 2589 C CA . LEU A 1 332 ? -38.966 5.174 9.136 1.00 81.62 332 LEU A CA 1
ATOM 2590 C C . LEU A 1 332 ? -38.301 5.963 8.018 1.00 81.62 332 LEU A C 1
ATOM 2592 O O . LEU A 1 332 ? -37.197 6.491 8.193 1.00 81.62 332 LEU A O 1
ATOM 2596 N N . ALA A 1 333 ? -39.004 6.094 6.894 1.00 69.75 333 ALA A N 1
ATOM 2597 C CA . ALA A 1 333 ? -38.611 7.043 5.868 1.00 69.75 333 ALA A CA 1
ATOM 2598 C C . ALA A 1 333 ? -38.729 8.477 6.426 1.00 69.75 333 ALA A C 1
ATOM 2600 O O . ALA A 1 333 ? -39.720 8.790 7.093 1.00 69.75 333 ALA A O 1
ATOM 2601 N N . PRO A 1 334 ? -37.777 9.385 6.135 1.00 65.88 334 PRO A N 1
ATOM 2602 C CA . PRO A 1 334 ? -37.857 10.773 6.594 1.00 65.88 334 PRO A CA 1
ATOM 2603 C C . PRO A 1 334 ? -39.152 11.492 6.174 1.00 65.88 334 PRO A C 1
ATOM 2605 O O . PRO A 1 334 ? -39.614 12.378 6.885 1.00 65.88 334 PRO A O 1
ATOM 2608 N N . SER A 1 335 ? -39.758 11.093 5.048 1.00 63.94 335 SER A N 1
ATOM 2609 C CA . SER A 1 335 ? -41.017 11.638 4.519 1.00 63.94 335 SER A CA 1
ATOM 2610 C C . SER A 1 335 ? -42.275 11.175 5.257 1.00 63.94 335 SER A C 1
ATOM 2612 O O . SER A 1 335 ? -43.310 11.823 5.155 1.00 63.94 335 SER A O 1
ATOM 2614 N N . GLU A 1 336 ? -42.209 10.073 6.007 1.00 64.25 336 GLU A N 1
ATOM 2615 C CA . GLU A 1 336 ? -43.323 9.582 6.834 1.00 64.25 336 GLU A CA 1
ATOM 2616 C C . GLU A 1 336 ? -43.444 10.353 8.155 1.00 64.25 336 GLU A C 1
ATOM 2618 O O . GLU A 1 336 ? -44.321 10.081 8.977 1.00 64.25 336 GLU A O 1
ATOM 2623 N N . PHE A 1 337 ? -42.556 11.325 8.374 1.00 63.03 337 PHE A N 1
ATOM 2624 C CA . PHE A 1 337 ? -42.450 12.046 9.621 1.00 63.03 337 PHE A CA 1
ATOM 2625 C C . PHE A 1 337 ? -42.833 13.524 9.465 1.00 63.03 337 PHE A C 1
ATOM 2627 O O . PHE A 1 337 ? -42.148 14.296 8.801 1.00 63.03 337 PHE A O 1
ATOM 2634 N N . SER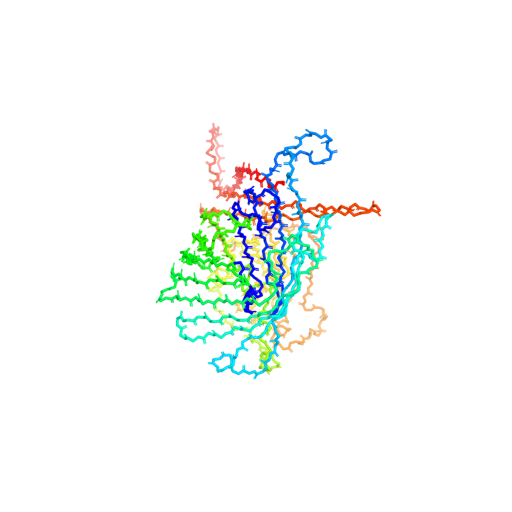 A 1 338 ? -43.912 13.934 10.138 1.00 53.44 338 SER A N 1
ATOM 2635 C CA . SER A 1 338 ? -44.286 15.343 10.305 1.00 53.44 338 SER A CA 1
ATOM 2636 C C . SER A 1 338 ? -44.059 15.767 11.759 1.00 53.44 338 SER A C 1
ATOM 2638 O O . SER A 1 338 ? -44.590 15.150 12.686 1.00 53.44 338 SER A O 1
ATOM 2640 N N . TYR A 1 339 ? -43.251 16.810 11.973 1.00 58.28 339 TYR A N 1
ATOM 2641 C CA . TYR A 1 339 ? -43.054 17.421 13.291 1.00 58.28 339 TYR A CA 1
ATOM 2642 C C . TYR A 1 339 ? -44.309 18.219 13.659 1.00 58.28 339 TYR A C 1
ATOM 2644 O O . TYR A 1 339 ? -44.447 19.374 13.274 1.00 58.28 339 TYR A O 1
ATOM 2652 N N . THR A 1 340 ? -45.233 17.618 14.407 1.00 49.91 340 THR A N 1
ATOM 2653 C CA . THR A 1 340 ? -46.483 18.286 14.818 1.00 49.91 340 THR A CA 1
ATOM 2654 C C . THR A 1 340 ? -46.478 18.749 16.281 1.00 49.91 340 THR A C 1
ATOM 2656 O O . THR A 1 340 ? -47.544 18.944 16.859 1.00 49.91 340 THR A O 1
ATOM 2659 N N . GLY A 1 341 ? -45.311 18.897 16.919 1.00 56.50 341 GLY A N 1
ATOM 2660 C CA . GLY A 1 341 ? -45.222 19.291 18.330 1.00 56.50 341 GLY A CA 1
ATOM 2661 C C . GLY A 1 341 ? -43.880 19.901 18.733 1.00 56.50 341 GLY A C 1
ATOM 2662 O O . GLY A 1 341 ? -42.848 19.647 18.112 1.00 56.50 341 GLY A O 1
ATOM 2663 N N . GLU A 1 342 ? -43.913 20.714 19.788 1.00 59.25 342 GLU A N 1
ATOM 2664 C CA . GLU A 1 342 ? -42.752 21.369 20.388 1.00 59.25 342 GLU A CA 1
ATOM 2665 C C . GLU A 1 342 ? -42.006 20.365 21.288 1.00 59.25 342 GLU A C 1
ATOM 2667 O O . GLU A 1 342 ? -42.478 19.999 22.363 1.00 59.25 342 GLU A O 1
ATOM 2672 N N . ILE A 1 343 ? -40.866 19.846 20.819 1.00 71.25 343 ILE A N 1
ATOM 2673 C CA . ILE A 1 343 ? -40.056 18.875 21.576 1.00 71.25 343 ILE A CA 1
ATOM 2674 C C . ILE A 1 343 ? -39.365 19.594 22.741 1.00 71.25 343 ILE A C 1
ATOM 2676 O O . ILE A 1 343 ? -38.618 20.555 22.524 1.00 71.25 343 ILE A O 1
ATOM 2680 N N . GLN A 1 344 ? -39.539 19.081 23.962 1.00 75.88 344 GLN A N 1
ATOM 2681 C CA . GLN A 1 344 ? -38.760 19.527 25.114 1.00 75.88 344 GLN A CA 1
ATOM 2682 C C . GLN A 1 344 ? -37.377 18.879 25.066 1.00 75.88 344 GLN A C 1
ATOM 2684 O O . GLN A 1 344 ? -37.213 17.676 25.260 1.00 75.88 344 GLN A O 1
ATOM 2689 N N . TRP A 1 345 ? -36.375 19.687 24.726 1.00 80.62 345 TRP A N 1
ATOM 2690 C CA . TRP A 1 345 ? -34.987 19.245 24.652 1.00 80.62 345 TRP A CA 1
ATOM 2691 C C . TRP A 1 345 ? -34.272 19.541 25.967 1.00 80.62 345 TRP A C 1
ATOM 2693 O O . TRP A 1 345 ? -33.945 20.698 26.238 1.00 80.62 345 TRP A O 1
ATOM 2703 N N . ASP A 1 346 ? -33.968 18.493 26.720 1.00 75.12 346 ASP A N 1
ATOM 2704 C CA . ASP A 1 346 ? -33.366 18.589 28.050 1.00 75.12 346 ASP A CA 1
ATOM 2705 C C . ASP A 1 346 ? -31.847 18.782 27.995 1.00 75.12 346 ASP A C 1
ATOM 2707 O O . ASP A 1 346 ? -31.258 19.423 28.864 1.00 75.12 346 ASP A O 1
ATOM 2711 N N . ARG A 1 347 ? -31.184 18.224 26.972 1.00 75.38 347 ARG A N 1
ATOM 2712 C CA . ARG A 1 347 ? -29.723 18.301 26.806 1.00 75.38 347 ARG A CA 1
ATOM 2713 C C . ARG A 1 347 ? -29.344 18.552 25.355 1.00 75.38 347 ARG A C 1
ATOM 2715 O O . ARG A 1 347 ? -29.919 17.964 24.436 1.00 75.38 347 ARG A O 1
ATOM 2722 N N . ARG A 1 348 ? -28.371 19.440 25.140 1.00 74.25 348 ARG A N 1
ATOM 2723 C CA . ARG A 1 348 ? -27.865 19.802 23.810 1.00 74.25 348 ARG A CA 1
ATOM 2724 C C . ARG A 1 348 ? -26.372 20.103 23.891 1.00 74.25 348 ARG A C 1
ATOM 2726 O O . ARG A 1 348 ? -25.971 20.913 24.721 1.00 74.25 348 ARG A O 1
ATOM 2733 N N . ALA A 1 349 ? -25.593 19.545 22.971 1.00 64.81 349 ALA A N 1
ATOM 2734 C CA . ALA A 1 349 ? -24.204 19.940 22.758 1.00 64.81 349 ALA A CA 1
ATOM 2735 C C . ALA A 1 349 ? -24.047 20.573 21.369 1.00 64.81 349 ALA A C 1
ATOM 2737 O O . ALA A 1 349 ? -24.405 19.971 20.354 1.00 64.81 349 ALA A O 1
ATOM 2738 N N . TYR A 1 350 ? -23.503 21.792 21.328 1.00 64.19 350 TYR A N 1
ATOM 2739 C CA . TYR A 1 350 ? -23.075 22.460 20.098 1.00 64.19 350 TYR A CA 1
ATOM 2740 C C . TYR A 1 350 ? -21.568 22.692 20.184 1.00 64.19 350 TYR A C 1
ATOM 2742 O O . TYR A 1 350 ? -21.107 23.470 21.017 1.00 64.19 350 TYR A O 1
ATOM 2750 N N . GLY A 1 351 ? -20.792 22.012 19.338 1.00 57.22 351 GLY A N 1
ATOM 2751 C CA . GLY A 1 351 ? -19.345 22.218 19.278 1.00 57.22 351 GLY A CA 1
ATOM 2752 C C . GLY A 1 351 ? -19.008 23.661 18.882 1.00 57.22 351 GLY A C 1
ATOM 2753 O O . GLY A 1 351 ? -19.507 24.155 17.873 1.00 57.22 351 GLY A O 1
ATOM 2754 N N . PHE A 1 352 ? -18.169 24.334 19.675 1.00 53.53 352 PHE A N 1
ATOM 2755 C CA . PHE A 1 352 ? -17.782 25.740 19.474 1.00 53.53 352 PHE A CA 1
ATOM 2756 C C . PHE A 1 352 ? -16.840 25.945 18.269 1.00 53.53 352 PHE A C 1
ATOM 2758 O O . PHE A 1 352 ? -16.830 27.018 17.673 1.00 53.53 352 PHE A O 1
ATOM 2765 N N . LEU A 1 353 ? -16.088 24.914 17.866 1.00 57.75 353 LEU A N 1
ATOM 2766 C CA . LEU A 1 353 ? -15.215 24.930 16.691 1.00 57.75 353 LEU A CA 1
ATOM 2767 C C . LEU A 1 353 ? -14.832 23.485 16.331 1.00 57.75 353 LEU A C 1
ATOM 2769 O O . LEU A 1 353 ? -14.209 22.801 17.141 1.00 57.75 353 LEU A O 1
ATOM 2773 N N . ARG A 1 354 ? -15.180 23.007 15.130 1.00 61.44 354 ARG A N 1
ATOM 2774 C CA . ARG A 1 354 ? -14.725 21.698 14.625 1.00 61.44 354 ARG A CA 1
ATOM 2775 C C . ARG A 1 354 ? -14.279 21.836 13.168 1.00 61.44 354 ARG A C 1
ATOM 2777 O O . ARG A 1 354 ? -15.137 21.814 12.288 1.00 61.44 354 ARG A O 1
ATOM 2784 N N . PRO A 1 355 ? -12.977 22.036 12.899 1.00 62.56 355 PRO A N 1
ATOM 2785 C CA . PRO A 1 355 ? -12.467 21.905 11.545 1.00 62.56 355 PRO A CA 1
ATOM 2786 C C . PRO A 1 355 ? -12.532 20.427 11.147 1.00 62.56 355 PRO A C 1
ATOM 2788 O O . PRO A 1 355 ? -11.969 19.565 11.820 1.00 62.56 355 PRO A O 1
ATOM 2791 N N . GLU A 1 356 ? -13.243 20.127 10.069 1.00 62.53 356 GLU A N 1
ATOM 2792 C CA . GLU A 1 356 ? -13.290 18.795 9.474 1.00 62.53 356 GLU A CA 1
ATOM 2793 C C . GLU A 1 356 ? -12.464 18.813 8.193 1.00 62.53 356 GLU A C 1
ATOM 2795 O O . GLU A 1 356 ? -12.804 19.513 7.242 1.00 62.53 356 GLU A O 1
ATOM 2800 N N . LEU A 1 357 ? -11.374 18.048 8.170 1.00 68.12 357 LEU A N 1
ATOM 2801 C CA . LEU A 1 357 ? -10.620 17.775 6.953 1.00 68.12 357 LEU A CA 1
ATOM 2802 C C . LEU A 1 357 ? -11.124 16.456 6.369 1.00 68.12 357 LEU A C 1
ATOM 2804 O O . LEU A 1 357 ? -10.878 15.389 6.927 1.00 68.12 357 LEU A O 1
ATOM 2808 N N . ILE A 1 358 ? -11.838 16.532 5.254 1.00 62.47 358 ILE A N 1
ATOM 2809 C CA . ILE A 1 358 ? -12.318 15.372 4.511 1.00 62.47 358 ILE A CA 1
ATOM 2810 C C . ILE A 1 358 ? -11.375 15.154 3.332 1.00 62.47 358 ILE A C 1
ATOM 2812 O O . ILE A 1 358 ? -11.275 16.004 2.449 1.00 62.47 358 ILE A O 1
ATOM 2816 N N . LEU A 1 359 ? -10.710 14.001 3.316 1.00 62.97 359 LEU A N 1
ATOM 2817 C CA . LEU A 1 359 ? -9.946 13.506 2.175 1.00 62.97 359 LEU A CA 1
ATOM 2818 C C . LEU A 1 359 ? -10.804 12.452 1.476 1.00 62.97 359 LE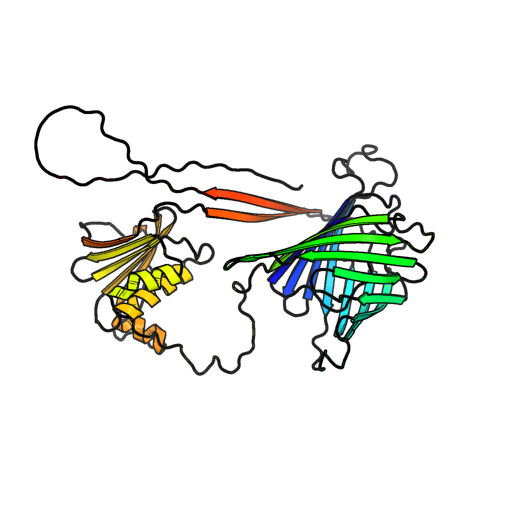U A C 1
ATOM 2820 O O . LEU A 1 359 ? -11.090 11.407 2.053 1.00 62.97 359 LEU A O 1
ATOM 2824 N N . SER A 1 360 ? -11.274 12.740 0.269 1.00 62.47 360 SER A N 1
ATOM 2825 C CA . SER A 1 360 ? -12.071 11.809 -0.533 1.00 62.47 360 SER A CA 1
ATOM 2826 C C . SER A 1 360 ? -11.236 11.339 -1.722 1.00 62.47 360 SER A C 1
ATOM 2828 O O . SER A 1 360 ? -11.191 12.048 -2.731 1.00 62.47 360 SER A O 1
ATOM 2830 N N . PRO A 1 361 ? -10.538 10.193 -1.615 1.00 63.72 361 PRO A N 1
ATOM 2831 C CA . PRO A 1 361 ? -9.932 9.580 -2.785 1.00 63.72 361 PRO A CA 1
ATOM 2832 C C . PRO A 1 361 ? -11.044 9.201 -3.771 1.00 63.72 361 PRO A C 1
ATOM 2834 O O . PRO A 1 361 ? -12.074 8.658 -3.378 1.00 63.72 361 PRO A O 1
ATOM 2837 N N . SER A 1 362 ? -10.845 9.518 -5.040 1.00 58.44 362 SER A N 1
ATOM 2838 C CA . SER A 1 362 ? -11.718 9.154 -6.147 1.00 58.44 362 SER A CA 1
ATOM 2839 C C . SER A 1 362 ? -10.896 8.348 -7.131 1.00 58.44 362 SER A C 1
ATOM 2841 O O . SER A 1 362 ? -9.789 8.748 -7.477 1.00 58.44 362 SER A O 1
ATOM 2843 N N . ILE A 1 363 ? -11.428 7.210 -7.559 1.00 56.41 363 ILE A N 1
ATOM 2844 C CA . ILE A 1 363 ? -10.847 6.406 -8.626 1.00 56.41 363 ILE A CA 1
ATOM 2845 C C . ILE A 1 363 ? -11.951 6.240 -9.658 1.00 56.41 363 ILE A C 1
ATOM 2847 O O . ILE A 1 363 ? -12.985 5.639 -9.369 1.00 56.41 363 ILE A O 1
ATOM 2851 N N . THR A 1 364 ? -11.748 6.808 -10.835 1.00 59.59 364 THR A N 1
ATOM 2852 C CA . THR A 1 364 ? -12.688 6.719 -11.950 1.00 59.59 364 THR A CA 1
ATOM 2853 C C . THR A 1 364 ? -12.073 5.810 -12.989 1.00 59.59 364 THR A C 1
ATOM 2855 O O . THR A 1 364 ? -10.992 6.106 -13.490 1.00 59.59 364 THR A O 1
ATOM 2858 N N . THR A 1 365 ? -12.738 4.692 -13.278 1.00 48.00 365 THR A N 1
ATOM 2859 C CA . THR A 1 365 ? -12.285 3.739 -14.288 1.00 48.00 365 THR A CA 1
ATOM 2860 C C . THR A 1 365 ? -13.153 3.848 -15.540 1.00 48.00 365 THR A C 1
ATOM 2862 O O . THR A 1 365 ? -14.369 3.668 -15.489 1.00 48.00 365 THR A O 1
ATOM 2865 N N . GLY A 1 366 ? -12.539 4.172 -16.673 1.00 47.50 366 GLY A N 1
ATOM 2866 C CA . GLY A 1 366 ? -13.155 4.115 -17.993 1.00 47.50 366 GLY A CA 1
ATOM 2867 C C . GLY A 1 366 ? -12.770 2.809 -18.677 1.00 47.50 366 GLY A C 1
ATOM 2868 O O . GLY A 1 366 ? -11.587 2.514 -18.819 1.00 47.50 366 GLY A O 1
ATOM 2869 N N . LEU A 1 367 ? -13.754 2.014 -19.096 1.00 44.31 367 LEU A N 1
ATOM 2870 C CA . LEU A 1 367 ? -13.527 0.814 -19.903 1.00 44.31 367 LEU A CA 1
ATOM 2871 C C . LEU A 1 367 ? -14.017 1.073 -21.330 1.00 44.31 367 LEU A C 1
ATOM 2873 O O . LEU A 1 367 ? -15.217 1.047 -21.591 1.00 44.31 367 LEU A O 1
ATOM 2877 N N . GLY A 1 368 ? -13.085 1.318 -22.251 1.00 41.50 368 GLY A N 1
ATOM 2878 C CA . GLY A 1 368 ? -13.345 1.344 -23.689 1.00 41.50 368 GLY A CA 1
ATOM 2879 C C . GLY A 1 368 ? -13.084 -0.027 -24.321 1.00 41.50 368 GLY A C 1
ATOM 2880 O O . GLY A 1 368 ? -11.955 -0.519 -24.303 1.00 41.50 368 GLY A O 1
ATOM 2881 N N . THR A 1 369 ? -14.110 -0.653 -24.893 1.00 48.25 369 THR A N 1
ATOM 2882 C CA . THR A 1 369 ? -14.001 -1.822 -25.796 1.00 48.25 369 THR A CA 1
ATOM 2883 C C . THR A 1 369 ? -14.001 -1.311 -27.249 1.00 48.25 369 THR A C 1
ATOM 2885 O O . THR A 1 369 ? -14.573 -0.257 -27.483 1.00 48.25 369 THR A O 1
ATOM 2888 N N . GLU A 1 370 ? -13.376 -1.897 -28.275 1.00 37.25 370 GLU A N 1
ATOM 2889 C CA . GLU A 1 370 ? -13.192 -3.315 -28.643 1.00 37.25 370 GLU A CA 1
ATOM 2890 C C . GLU A 1 370 ? -11.735 -3.829 -28.743 1.00 37.25 370 GLU A C 1
ATOM 2892 O O . GLU A 1 370 ? -11.531 -4.997 -29.055 1.00 37.25 370 GLU A O 1
ATOM 2897 N N . PHE A 1 371 ? -10.719 -3.027 -28.408 1.00 38.91 371 PHE A N 1
ATOM 2898 C CA . PHE A 1 371 ? -9.323 -3.503 -28.270 1.00 38.91 371 PHE A CA 1
ATOM 2899 C C . PHE A 1 371 ? -8.608 -2.986 -27.005 1.00 38.91 371 PHE A C 1
ATOM 2901 O O . PHE A 1 371 ? -7.394 -3.111 -26.879 1.00 38.91 371 PHE A O 1
ATOM 2908 N N . GLY A 1 372 ? -9.383 -2.488 -26.034 1.00 36.69 372 GLY A N 1
ATOM 2909 C CA . GLY A 1 372 ? -8.953 -2.213 -24.663 1.00 36.69 372 GLY A CA 1
ATOM 2910 C C . GLY A 1 372 ? -8.302 -0.845 -24.455 1.00 36.69 372 GLY A C 1
ATOM 2911 O O . GLY A 1 372 ? -7.129 -0.650 -24.753 1.00 36.69 372 GLY A O 1
ATOM 2912 N N . ALA A 1 373 ? -9.040 0.069 -23.828 1.00 42.81 373 ALA A N 1
ATOM 2913 C CA . ALA A 1 373 ? -8.476 1.188 -23.078 1.00 42.81 373 ALA A CA 1
ATOM 2914 C C . ALA A 1 373 ? -9.079 1.156 -21.668 1.00 42.81 373 ALA A C 1
ATOM 2916 O O . ALA A 1 373 ? -10.277 1.383 -21.497 1.00 42.81 373 ALA A O 1
ATOM 2917 N N . LEU A 1 374 ? -8.256 0.790 -20.682 1.00 45.81 374 LEU A N 1
ATOM 2918 C CA . LEU A 1 374 ? -8.559 0.961 -19.265 1.00 45.81 374 LEU A CA 1
ATOM 2919 C C . LEU A 1 374 ? -7.971 2.310 -18.857 1.00 45.81 374 LEU A C 1
ATOM 2921 O O . LEU A 1 374 ? -6.759 2.430 -18.699 1.00 45.81 374 LEU A O 1
ATOM 2925 N N . ASP A 1 375 ? -8.831 3.310 -18.744 1.00 44.91 375 ASP A N 1
ATOM 2926 C CA . ASP A 1 375 ? -8.486 4.613 -18.193 1.00 44.91 375 ASP A CA 1
ATOM 2927 C C . ASP A 1 375 ? -8.731 4.568 -16.684 1.00 44.91 375 ASP A C 1
ATOM 2929 O O . ASP A 1 375 ? -9.785 4.098 -16.253 1.00 44.91 375 ASP A O 1
ATOM 2933 N N . ILE A 1 376 ? -7.758 4.973 -15.871 1.00 46.97 376 ILE A N 1
ATOM 2934 C CA . ILE A 1 376 ? -7.905 5.047 -14.414 1.00 46.97 376 ILE A CA 1
ATOM 2935 C C . ILE A 1 376 ? -7.423 6.420 -13.969 1.00 46.97 376 ILE A C 1
ATOM 2937 O O . ILE A 1 376 ? -6.228 6.631 -13.792 1.00 46.97 376 ILE A O 1
ATOM 2941 N N . ALA A 1 377 ? -8.362 7.322 -13.711 1.00 56.28 377 ALA A N 1
ATOM 2942 C CA . ALA A 1 377 ? -8.070 8.606 -13.094 1.00 56.28 377 ALA A CA 1
ATOM 2943 C C . ALA A 1 377 ? -8.142 8.462 -11.572 1.00 56.28 377 ALA A C 1
ATOM 2945 O O . ALA A 1 377 ? -9.168 8.035 -11.031 1.00 56.28 377 ALA A O 1
ATOM 2946 N N . SER A 1 378 ? -7.066 8.827 -10.873 1.00 53.72 378 SER A N 1
ATOM 2947 C CA . SER A 1 378 ? -7.047 8.899 -9.412 1.00 53.72 378 SER A CA 1
ATOM 2948 C C . SER A 1 378 ? -6.986 10.351 -8.956 1.00 53.72 378 SER A C 1
ATOM 2950 O O . SER A 1 378 ? -6.084 11.089 -9.335 1.00 53.72 378 SER A O 1
ATOM 2952 N N . ALA A 1 379 ? -7.913 10.756 -8.100 1.00 61.44 379 ALA A N 1
ATOM 2953 C CA . ALA A 1 379 ? -7.947 12.090 -7.520 1.00 61.44 379 ALA A CA 1
ATOM 2954 C C . ALA A 1 379 ? -8.071 12.000 -6.001 1.00 61.44 379 ALA A C 1
ATOM 2956 O O . ALA A 1 379 ? -8.579 11.020 -5.457 1.00 61.44 379 ALA A O 1
ATOM 2957 N N . VAL A 1 380 ? -7.647 13.043 -5.292 1.00 56.44 380 VAL A N 1
ATOM 2958 C CA . VAL A 1 380 ? -7.945 13.200 -3.866 1.00 56.44 380 VAL A CA 1
ATOM 2959 C C . VAL A 1 380 ? -8.607 14.549 -3.675 1.00 56.44 380 VAL A C 1
ATOM 2961 O O . VAL A 1 380 ? -7.977 15.597 -3.774 1.00 56.44 380 VAL A O 1
ATOM 2964 N N . ASN A 1 381 ? -9.898 14.521 -3.371 1.00 63.38 381 ASN A N 1
ATOM 2965 C CA . ASN A 1 381 ? -10.644 15.718 -3.030 1.00 63.38 381 ASN A CA 1
ATOM 2966 C C . ASN A 1 381 ? -10.375 16.084 -1.573 1.00 63.38 381 ASN A C 1
ATOM 2968 O O . ASN A 1 381 ? -10.758 15.346 -0.663 1.00 63.38 381 ASN A O 1
ATOM 2972 N N . ILE A 1 382 ? -9.746 17.236 -1.354 1.00 64.00 382 ILE A N 1
ATOM 2973 C CA . ILE A 1 382 ? -9.484 17.773 -0.020 1.00 64.00 382 ILE A CA 1
ATOM 2974 C C . ILE A 1 382 ? -10.538 18.836 0.272 1.00 64.00 382 ILE A C 1
ATOM 2976 O O . ILE A 1 382 ? -10.566 19.891 -0.360 1.00 64.00 382 ILE A O 1
ATOM 2980 N N . ARG A 1 383 ? -11.419 18.574 1.239 1.00 65.00 383 ARG A N 1
ATOM 2981 C CA . ARG A 1 383 ? -12.403 19.556 1.706 1.00 65.00 383 ARG A CA 1
ATOM 2982 C C . ARG A 1 383 ? -12.147 19.883 3.160 1.00 65.00 383 ARG A C 1
ATOM 2984 O O . ARG A 1 383 ? -12.215 19.004 4.013 1.00 65.00 383 ARG A O 1
ATOM 2991 N N . LEU A 1 384 ? -11.918 21.159 3.438 1.00 65.44 384 LEU A N 1
ATOM 2992 C CA . LEU A 1 384 ? -11.958 21.678 4.794 1.00 65.44 384 LEU A CA 1
ATOM 2993 C C . LEU A 1 384 ? -13.355 22.247 5.044 1.00 65.44 384 LEU A C 1
ATOM 2995 O O . LEU A 1 384 ? -13.778 23.190 4.376 1.00 65.44 384 LEU A O 1
ATOM 2999 N N . LEU A 1 385 ? -14.085 21.670 5.993 1.00 61.31 385 LEU A N 1
ATOM 3000 C CA . LEU A 1 385 ? -15.350 22.211 6.468 1.00 61.31 385 LEU A CA 1
ATOM 3001 C C . LEU A 1 385 ? -15.125 22.874 7.820 1.00 61.31 385 LEU A C 1
ATOM 3003 O O . LEU A 1 385 ? -14.610 22.264 8.756 1.00 61.31 385 LEU A O 1
ATOM 3007 N N . GLN A 1 386 ? -15.555 24.125 7.925 1.00 57.41 386 GLN A N 1
ATOM 3008 C CA . GLN A 1 386 ? -15.571 24.855 9.181 1.00 57.41 386 GLN A CA 1
ATOM 3009 C C . GLN A 1 386 ? -17.018 25.211 9.520 1.00 57.41 386 GLN A C 1
ATOM 3011 O O . GLN A 1 386 ? -17.706 25.887 8.756 1.00 57.41 386 GLN A O 1
ATOM 3016 N N . SER A 1 387 ? -17.494 24.736 10.671 1.00 52.97 387 SER A N 1
ATOM 3017 C CA . SER A 1 387 ? -18.776 25.160 11.232 1.00 52.97 387 SER A CA 1
ATOM 3018 C C . SER A 1 387 ? -18.511 26.242 12.275 1.00 52.97 387 SER A C 1
ATOM 3020 O O . SER A 1 387 ? -17.899 25.956 13.303 1.00 52.97 387 SER A O 1
ATOM 3022 N N . THR A 1 388 ? -18.955 27.474 12.019 1.00 45.88 388 THR A N 1
ATOM 3023 C CA . THR A 1 388 ? -18.906 28.581 12.986 1.00 45.88 388 THR A CA 1
ATOM 3024 C C . THR A 1 388 ? -20.313 28.955 13.447 1.00 45.88 388 THR A C 1
ATOM 3026 O O . THR A 1 388 ? -21.299 28.804 12.721 1.00 45.88 388 THR A O 1
ATOM 3029 N N . ARG A 1 389 ? -20.426 29.438 14.688 1.00 43.81 389 ARG A N 1
ATOM 3030 C CA . ARG A 1 389 ? -21.657 30.045 15.202 1.00 43.81 389 ARG A CA 1
ATOM 3031 C C . ARG A 1 389 ? -21.706 31.493 14.711 1.00 43.81 389 ARG A C 1
ATOM 3033 O O . ARG A 1 389 ? -20.854 32.285 15.097 1.00 43.81 389 ARG A O 1
ATOM 3040 N N . SER A 1 390 ? -22.682 31.843 13.874 1.00 38.88 390 SER A N 1
ATOM 3041 C CA . SER A 1 390 ? -22.961 33.246 13.548 1.00 38.88 390 SER A CA 1
ATOM 3042 C C . SER A 1 390 ? -23.869 33.834 14.627 1.00 38.88 390 SER A C 1
ATOM 3044 O O . SER A 1 390 ? -24.990 33.370 14.825 1.00 38.88 390 SER A O 1
ATOM 3046 N N . THR A 1 391 ? -23.377 34.834 15.355 1.00 33.16 391 THR A N 1
ATOM 3047 C CA . THR A 1 391 ? -24.212 35.766 16.121 1.00 33.16 391 THR A CA 1
ATOM 3048 C C . THR A 1 391 ? -24.323 37.041 15.301 1.00 33.16 391 THR A C 1
ATOM 3050 O O . THR A 1 391 ? -23.451 37.905 15.386 1.00 33.16 391 THR A O 1
ATOM 3053 N N . GLN A 1 392 ? -25.353 37.151 14.465 1.00 31.41 392 GLN A N 1
ATOM 3054 C CA . GLN A 1 392 ? -25.675 38.430 13.842 1.00 31.41 392 GLN A CA 1
ATOM 3055 C C . GLN A 1 392 ? -26.506 39.236 14.842 1.00 31.41 392 GLN A C 1
ATOM 3057 O O . GLN A 1 392 ? -27.618 38.849 15.196 1.00 31.41 392 GLN A O 1
ATOM 3062 N N . GLY A 1 393 ? -25.900 40.304 15.365 1.00 28.89 393 GLY A N 1
ATOM 3063 C CA . GLY A 1 393 ? -26.569 41.287 16.204 1.00 28.89 393 GLY A CA 1
ATOM 3064 C C . GLY A 1 393 ? -27.641 42.017 15.404 1.00 28.89 393 GLY A C 1
ATOM 3065 O O . GLY A 1 393 ? -27.421 42.403 14.259 1.00 28.89 393 GLY A O 1
ATOM 3066 N N . SER A 1 394 ? -28.804 42.171 16.022 1.00 28.33 394 SER A N 1
ATOM 3067 C CA . SER A 1 394 ? -29.906 43.007 15.567 1.00 28.33 394 SER A CA 1
ATOM 3068 C C . SER A 1 394 ? -29.450 44.461 15.405 1.00 28.33 394 SER A C 1
ATOM 3070 O O . SER A 1 394 ? -29.064 45.089 16.393 1.00 28.33 394 SER A O 1
ATOM 3072 N N . GLU A 1 395 ? -29.553 45.016 14.197 1.00 28.59 395 GLU A N 1
ATOM 3073 C CA . GLU A 1 395 ? -29.760 46.457 14.054 1.00 28.59 395 GLU A CA 1
ATOM 3074 C C . GLU A 1 395 ? -31.144 46.790 14.616 1.00 28.59 395 GLU A C 1
ATOM 3076 O O . GLU A 1 395 ? -32.142 46.129 14.320 1.00 28.59 395 GLU A O 1
ATOM 3081 N N . GLY A 1 396 ? -31.168 47.759 15.528 1.00 25.02 396 GLY A N 1
ATOM 3082 C CA . GLY A 1 396 ? -32.338 48.098 16.315 1.00 25.02 396 GLY A CA 1
ATOM 3083 C C . GLY A 1 396 ? -33.416 48.807 15.505 1.00 25.02 396 GLY A C 1
ATOM 3084 O O . GLY A 1 396 ? -33.151 49.801 14.836 1.00 25.02 396 GLY A O 1
ATOM 3085 N N . VAL A 1 397 ? -34.658 48.366 15.698 1.00 26.33 397 VAL A N 1
ATOM 3086 C CA . VAL A 1 397 ? -35.823 49.250 15.731 1.00 26.33 397 VAL A CA 1
ATOM 3087 C C . VAL A 1 397 ? -36.638 48.905 16.982 1.00 26.33 397 VAL A C 1
ATOM 3089 O O . VAL A 1 397 ? -36.741 47.755 17.396 1.00 26.33 397 VAL A O 1
ATOM 3092 N N . SER A 1 398 ? -37.105 49.972 17.617 1.00 26.41 398 SER A N 1
ATOM 3093 C CA . SER A 1 398 ? -37.669 50.114 18.957 1.00 26.41 398 SER A CA 1
ATOM 3094 C C . SER A 1 398 ? -38.940 49.301 19.279 1.00 26.41 398 SER A C 1
ATOM 3096 O O . SER A 1 398 ? -39.782 49.079 18.415 1.00 26.41 398 SER A O 1
ATOM 3098 N N . ALA A 1 399 ? -39.090 49.059 20.592 1.00 28.91 399 ALA A N 1
ATOM 3099 C CA . ALA A 1 399 ? -40.309 48.932 21.407 1.00 28.91 399 ALA A CA 1
ATOM 3100 C C . ALA A 1 399 ? -40.940 47.542 21.678 1.00 28.91 399 ALA A C 1
ATOM 3102 O O . ALA A 1 399 ? -41.639 46.962 20.860 1.00 28.91 399 ALA A O 1
ATOM 3103 N N . ASN A 1 400 ? -40.824 47.174 22.964 1.00 27.41 400 ASN A N 1
ATOM 3104 C CA . ASN A 1 400 ? -41.727 46.401 23.828 1.00 27.41 400 ASN A CA 1
ATOM 3105 C C . ASN A 1 400 ? -41.907 44.870 23.674 1.00 27.41 400 ASN A C 1
ATOM 3107 O O . ASN A 1 400 ? -42.462 44.357 22.712 1.00 27.41 400 ASN A O 1
ATOM 3111 N N . SER A 1 401 ? -41.656 44.218 24.822 1.00 25.20 401 SER A N 1
ATOM 3112 C CA . SER A 1 401 ? -42.273 42.999 25.386 1.00 25.20 401 SER A CA 1
ATOM 3113 C C . SER A 1 401 ? -41.669 41.603 25.099 1.00 25.20 401 SER A C 1
ATOM 3115 O O . SER A 1 401 ? -41.799 41.054 24.016 1.00 25.20 401 SER A O 1
ATOM 3117 N N . SER A 1 402 ? -41.163 41.005 26.194 1.00 24.17 402 SER A N 1
ATOM 3118 C CA . SER A 1 402 ? -41.057 39.564 26.549 1.00 24.17 402 SER A CA 1
ATOM 3119 C C . SER A 1 402 ? -40.121 38.634 25.744 1.00 24.17 402 SER A C 1
ATOM 3121 O O . SER A 1 402 ? -39.908 38.837 24.556 1.00 24.17 402 SER A O 1
ATOM 3123 N N . PRO A 1 403 ? -39.522 37.599 26.381 1.00 29.53 403 PRO A N 1
ATOM 3124 C CA . PRO A 1 403 ? -38.395 36.870 25.810 1.00 29.53 403 PRO A CA 1
ATOM 3125 C C . PRO A 1 403 ? -38.866 35.727 24.904 1.00 29.53 403 PRO A C 1
ATOM 3127 O O . PRO A 1 403 ? -39.355 34.704 25.376 1.00 29.53 403 PRO A O 1
ATOM 3130 N N . THR A 1 404 ? -38.675 35.877 23.597 1.00 26.27 404 THR A N 1
ATOM 3131 C CA . THR A 1 404 ? -38.858 34.807 22.605 1.00 26.27 404 THR A CA 1
ATOM 3132 C C . THR A 1 404 ? -37.521 34.385 22.000 1.00 26.27 404 THR A C 1
ATOM 3134 O O . THR A 1 404 ? -36.612 35.196 21.828 1.00 26.27 404 THR A O 1
ATOM 3137 N N . GLY A 1 405 ? -37.399 33.078 21.753 1.00 29.80 405 GLY A N 1
ATOM 3138 C CA . GLY A 1 405 ? -36.160 32.351 21.486 1.00 29.80 405 GLY A CA 1
ATOM 3139 C C . GLY A 1 405 ? -35.286 32.866 20.340 1.00 29.80 405 GLY A C 1
ATOM 3140 O O . GLY A 1 405 ? -35.752 33.402 19.340 1.00 29.80 405 GLY A O 1
ATOM 3141 N N . MET A 1 406 ? -33.980 32.640 20.498 1.00 26.36 406 MET A N 1
ATOM 3142 C CA . MET A 1 406 ? -32.980 32.862 19.457 1.00 26.36 406 MET A CA 1
ATOM 3143 C C . MET A 1 406 ? -32.854 31.621 18.567 1.00 26.36 406 MET A C 1
ATOM 3145 O O . MET A 1 406 ? -32.225 30.633 18.955 1.00 26.36 406 MET A O 1
ATOM 3149 N N . ASP A 1 407 ? -33.402 31.703 17.357 1.00 36.31 407 ASP A N 1
ATOM 3150 C CA . ASP A 1 407 ? -33.052 30.822 16.242 1.00 36.31 407 ASP A CA 1
ATOM 3151 C C . ASP A 1 407 ? -31.737 31.302 15.607 1.00 36.31 407 ASP A C 1
ATOM 3153 O O . ASP A 1 407 ? -31.658 32.376 15.011 1.00 36.31 407 ASP A O 1
ATOM 3157 N N . GLY A 1 408 ? -30.669 30.516 15.756 1.00 31.08 408 GLY A N 1
ATOM 3158 C CA . GLY A 1 408 ? -29.376 30.789 15.127 1.00 31.08 408 GLY A CA 1
ATOM 3159 C C . GLY A 1 408 ? -29.285 30.151 13.741 1.00 31.08 408 GLY A C 1
ATOM 3160 O O . GLY A 1 408 ? -29.358 28.928 13.622 1.00 31.08 408 GLY A O 1
ATOM 3161 N N . LYS A 1 409 ? -29.064 30.952 12.691 1.00 38.12 409 LYS A N 1
ATOM 3162 C CA . LYS A 1 409 ? -28.708 30.446 11.354 1.00 38.12 409 LYS A CA 1
ATOM 3163 C C . LYS A 1 409 ? -27.214 30.110 11.277 1.00 38.12 409 LYS A C 1
ATOM 3165 O O . LYS A 1 409 ? -26.355 30.907 11.646 1.00 38.12 409 LYS A O 1
ATOM 3170 N N . LEU A 1 410 ? -26.915 28.918 10.763 1.00 38.00 410 LEU A N 1
ATOM 3171 C CA . LEU A 1 410 ? -25.568 28.461 10.416 1.00 38.00 410 LEU A CA 1
ATOM 3172 C C . LEU A 1 410 ? -25.115 29.132 9.113 1.00 38.00 410 LEU A C 1
ATOM 3174 O O . LEU A 1 410 ? -25.801 29.025 8.099 1.00 38.00 410 LEU A O 1
ATOM 3178 N N . SER A 1 411 ? -23.943 29.766 9.125 1.00 38.53 411 SER A N 1
ATOM 3179 C CA . SER A 1 411 ? -23.241 30.187 7.908 1.00 38.53 411 SER A CA 1
ATOM 3180 C C . SER A 1 411 ? -22.002 29.313 7.736 1.00 38.53 411 SER A C 1
ATOM 3182 O O . SER A 1 411 ? -21.270 29.084 8.699 1.00 38.53 411 SER A O 1
ATOM 3184 N N . ARG A 1 412 ? -21.797 28.766 6.534 1.00 45.66 412 ARG A N 1
ATOM 3185 C CA . ARG A 1 412 ? -20.676 27.873 6.206 1.00 45.66 412 ARG A CA 1
ATOM 3186 C C . ARG A 1 412 ? -19.932 28.426 4.998 1.00 45.66 412 ARG A C 1
ATOM 3188 O O . ARG A 1 412 ? -20.550 28.681 3.969 1.00 45.66 412 ARG A O 1
ATOM 3195 N N . GLN A 1 413 ? -18.616 28.572 5.117 1.00 38.72 413 GLN A N 1
ATOM 3196 C CA . GLN A 1 413 ? -17.734 28.852 3.985 1.00 38.72 413 GLN A CA 1
ATOM 3197 C C . GLN A 1 413 ? -17.130 27.544 3.476 1.00 38.72 413 GLN A C 1
ATOM 3199 O O . GLN A 1 413 ? -16.753 26.675 4.264 1.00 38.72 413 GLN A O 1
ATOM 3204 N N . LEU A 1 414 ? -17.076 27.405 2.153 1.00 31.80 414 LEU A N 1
ATOM 3205 C CA . LEU A 1 414 ? -16.556 26.233 1.462 1.00 31.80 414 LEU A CA 1
ATOM 3206 C C . LEU A 1 414 ? -15.324 26.658 0.662 1.00 31.80 414 LEU A C 1
ATOM 3208 O O . LEU A 1 414 ? -15.416 27.558 -0.168 1.00 31.80 414 LEU A O 1
ATOM 3212 N N . ILE A 1 415 ? -14.189 26.010 0.907 1.00 34.97 415 ILE A N 1
ATOM 3213 C CA . ILE A 1 415 ? -12.986 26.142 0.082 1.00 34.97 415 ILE A CA 1
ATOM 3214 C C . ILE A 1 415 ? -12.724 24.755 -0.502 1.00 34.97 415 ILE A C 1
ATOM 3216 O O . ILE A 1 415 ? -12.524 23.794 0.242 1.00 34.97 415 ILE A O 1
ATOM 3220 N N . SER A 1 416 ? -12.809 24.646 -1.827 1.00 27.73 416 SER A N 1
ATOM 3221 C CA . SER A 1 416 ? -12.563 23.412 -2.575 1.00 27.73 416 SER A CA 1
ATOM 3222 C C . SER A 1 416 ? -11.281 23.590 -3.372 1.00 27.73 416 SER A C 1
ATOM 3224 O O . SER A 1 416 ? -11.161 24.562 -4.114 1.00 27.73 416 SER A O 1
ATOM 3226 N N . VAL A 1 417 ? -10.337 22.666 -3.215 1.00 33.12 417 VAL A N 1
ATOM 3227 C CA . VAL A 1 417 ? -9.138 22.580 -4.052 1.00 33.12 417 VAL A CA 1
ATOM 3228 C C . VAL A 1 417 ? -9.142 21.194 -4.674 1.00 33.12 417 VAL A C 1
ATOM 3230 O O . VAL A 1 417 ? -9.105 20.189 -3.965 1.00 33.12 417 VAL A O 1
ATOM 3233 N N . GLU A 1 418 ? -9.253 21.157 -5.994 1.00 28.44 418 GLU A N 1
ATOM 3234 C CA . GLU A 1 418 ? -9.211 19.937 -6.785 1.00 28.44 418 GLU A CA 1
ATOM 3235 C C . GLU A 1 418 ? -7.781 19.748 -7.286 1.00 28.44 418 GLU A C 1
ATOM 3237 O O . GLU A 1 418 ? -7.204 20.644 -7.901 1.00 28.44 418 GLU A O 1
ATOM 3242 N N . VAL A 1 419 ? -7.185 18.603 -6.960 1.00 32.84 419 VAL A N 1
ATOM 3243 C CA . VAL A 1 419 ? -5.881 18.195 -7.482 1.00 32.84 419 VAL A CA 1
ATOM 3244 C C . VAL A 1 419 ? -6.130 16.924 -8.279 1.00 32.84 419 VAL A C 1
ATOM 3246 O O . VAL A 1 419 ? -6.268 15.846 -7.695 1.00 32.84 419 VAL A O 1
ATOM 3249 N N . SER A 1 420 ? -6.266 17.078 -9.597 1.00 27.55 420 SER A N 1
ATOM 3250 C CA . SER A 1 420 ? -6.292 15.949 -10.528 1.00 27.55 420 SER A CA 1
ATOM 3251 C C . SER A 1 420 ? -4.860 15.533 -10.827 1.00 27.55 420 SER A C 1
ATOM 3253 O O . SER A 1 420 ? -3.996 16.385 -11.054 1.00 27.55 420 SER A O 1
ATOM 3255 N N . ILE A 1 421 ? -4.605 14.232 -10.781 1.00 35.62 421 ILE A N 1
ATOM 3256 C CA . ILE A 1 421 ? -3.387 13.632 -11.309 1.00 35.62 421 ILE A CA 1
ATOM 3257 C C . ILE A 1 421 ? -3.880 12.746 -12.448 1.00 35.62 421 ILE A C 1
ATOM 3259 O O . ILE A 1 421 ? -4.359 11.639 -12.194 1.00 35.62 421 ILE A O 1
ATOM 3263 N N . ASP A 1 422 ? -3.849 13.306 -13.656 1.00 33.00 422 ASP A N 1
ATOM 3264 C CA . ASP A 1 422 ? -4.218 12.617 -14.896 1.00 33.00 422 ASP A CA 1
ATOM 3265 C C . ASP A 1 422 ? -3.079 11.710 -15.386 1.00 33.00 422 ASP A C 1
ATOM 3267 O O . ASP A 1 422 ? -1.894 12.129 -15.304 1.00 33.00 422 ASP A O 1
#